Protein AF-0000000086419473 (afdb_homodimer)

Radius of gyration: 31.51 Å; Cα contacts (8 Å, |Δi|>4): 1201; chains: 2; bounding box: 70×72×149 Å

pLDDT: mean 74.63, std 27.05, range [20.38, 98.94]

Foldseek 3Di:
DPPPCPPPCDPVNVVVVVLVVQVVVDPVSNVVVLVVCVVPPVPVCVVVVVPPDPPPPPPPPPPPPPPLLFADFADPVLVVVCCVVCPPQEQDDADLVQAAEEEEEEAEQAADADDGAFQSVLLCVLVCVLVVLLPYDYHYHYQFFLVRVLVVLLVVLPDPSLLRHQAYEYEYYAAEEQFWHGHRHDDLQDHGTHGPVSSQQCNWCVNRVSCPSGAYEYEYHYFHAPCPCDHPPRPDDDPDPPCPPPDPPPPDPPPPPPDDRGANYKYKYFADHRFGFDADNVNGGPLSVLLSSLSSVPLQNDFPVVSSVSSQVVCVPPDPGPGGIDMPDHHYSHTYGSRRPD/DPPPPPPCPDPVVVVVVVLVVQVVVDPVSSVVVLVVCVVPPVPVCVVNCVPDPDPPPPPPPPPPPPPLLFADFADPVLVVVCCVVCPPQEQDDADLVQAAEEEEEEAEQAADADDGAFQSVLLCVLVCVLVVLLPYDYHYHYQFFLVRVLVVLLVVLPDPSLLRHQAYEYEYYAAEEQFWHGHRHDDLVDHGTHGPVSSQQCNWCVNRVSCPSHAYEYEYEYFHAPCPCDHPPRPDDDPDPPCPPPDPPPPDPPPPPPDDRGANYKYKYFADHNFGFDADNPNGGPLSVLLSSLSSVPLQNDFPVVSSVSSQVVCVPPDPGPGGIDMPPHHYSHTYGSRRPD

Structure (mmCIF, N/CA/C/O backbone):
data_AF-0000000086419473-model_v1
#
loop_
_entity.id
_entity.type
_entity.pdbx_description
1 polymer Caspase-1
#
loop_
_atom_site.group_PDB
_atom_site.id
_atom_site.type_symbol
_atom_site.label_atom_id
_atom_site.label_alt_id
_atom_site.label_comp_id
_atom_site.label_asym_id
_atom_site.label_entity_id
_atom_site.label_seq_id
_atom_site.pdbx_PDB_ins_code
_atom_site.Cartn_x
_atom_site.Cartn_y
_atom_site.Cartn_z
_atom_site.occupancy
_atom_site.B_iso_or_equiv
_atom_site.auth_seq_id
_atom_site.auth_comp_id
_atom_site.auth_asym_id
_atom_site.auth_atom_id
_atom_site.pdbx_PDB_model_num
ATOM 1 N N . MET A 1 1 ? 18.891 -33.938 72.5 1 22.64 1 MET A N 1
ATOM 2 C CA . MET A 1 1 ? 20.062 -33.094 72.25 1 22.64 1 MET A CA 1
ATOM 3 C C . MET A 1 1 ? 20.344 -33 70.75 1 22.64 1 MET A C 1
ATOM 5 O O . MET A 1 1 ? 21.016 -33.844 70.188 1 22.64 1 MET A O 1
ATOM 9 N N . GLU A 1 2 ? 19.328 -32.781 69.938 1 25.55 2 GLU A N 1
ATOM 10 C CA . GLU A 1 2 ? 19.172 -32.844 68.5 1 25.55 2 GLU A CA 1
ATOM 11 C C . GLU A 1 2 ? 20.156 -31.922 67.75 1 25.55 2 GLU A C 1
ATOM 13 O O . GLU A 1 2 ? 20.188 -30.719 68.062 1 25.55 2 GLU A O 1
ATOM 18 N N . LYS A 1 3 ? 21.391 -32.375 67.312 1 24.8 3 LYS A N 1
ATOM 19 C CA . LYS A 1 3 ? 22.609 -31.844 66.75 1 24.8 3 LYS A CA 1
ATOM 20 C C . LYS A 1 3 ? 22.297 -31.016 65.5 1 24.8 3 LYS A C 1
ATOM 22 O O . LYS A 1 3 ? 21.719 -31.516 64.5 1 24.8 3 LYS A O 1
ATOM 27 N N . ILE A 1 4 ? 22 -29.672 65.562 1 27.11 4 ILE A N 1
ATOM 28 C CA . ILE A 1 4 ? 21.703 -28.609 64.625 1 27.11 4 ILE A CA 1
ATOM 29 C C . ILE A 1 4 ? 22.828 -28.484 63.594 1 27.11 4 ILE A C 1
ATOM 31 O O . ILE A 1 4 ? 23.953 -28.141 63.938 1 27.11 4 ILE A O 1
ATOM 35 N N . ARG A 1 5 ? 23 -29.5 62.688 1 25.48 5 ARG A N 1
ATOM 36 C CA . ARG A 1 5 ? 24.109 -29.516 61.75 1 25.48 5 ARG A CA 1
ATOM 37 C C . ARG A 1 5 ? 24.219 -28.188 61 1 25.48 5 ARG A C 1
ATOM 39 O O . ARG A 1 5 ? 23.266 -27.734 60.375 1 25.48 5 ARG A O 1
ATOM 46 N N . ASP A 1 6 ? 24.953 -27.141 61.469 1 27.66 6 ASP A N 1
ATOM 47 C CA . ASP A 1 6 ? 25.453 -25.828 61.062 1 27.66 6 ASP A CA 1
ATOM 48 C C . ASP A 1 6 ? 26.031 -25.875 59.656 1 27.66 6 ASP A C 1
ATOM 50 O O . ASP A 1 6 ? 27.234 -26.141 59.469 1 27.66 6 ASP A O 1
ATOM 54 N N . GLU A 1 7 ? 25.422 -26.703 58.75 1 29.5 7 GLU A N 1
ATOM 55 C CA . GLU A 1 7 ? 26.141 -26.875 57.5 1 29.5 7 GLU A CA 1
ATOM 56 C C . GLU A 1 7 ? 26.578 -25.531 56.938 1 29.5 7 GLU A C 1
ATOM 58 O O . GLU A 1 7 ? 25.859 -24.531 57.031 1 29.5 7 GLU A O 1
ATOM 63 N N . ASN A 1 8 ? 27.891 -25.234 56.969 1 30.34 8 ASN A N 1
ATOM 64 C CA . ASN A 1 8 ? 28.781 -24.172 56.5 1 30.34 8 ASN A CA 1
ATOM 65 C C . ASN A 1 8 ? 28.375 -23.641 55.156 1 30.34 8 ASN A C 1
ATOM 67 O O . ASN A 1 8 ? 28.625 -24.281 54.125 1 30.34 8 ASN A O 1
ATOM 71 N N . ALA A 1 9 ? 27.203 -23.047 55.062 1 36.97 9 ALA A N 1
ATOM 72 C CA . ALA A 1 9 ? 26.75 -22.438 53.812 1 36.97 9 ALA A CA 1
ATOM 73 C C . ALA A 1 9 ? 27.859 -21.609 53.156 1 36.97 9 ALA A C 1
ATOM 75 O O . ALA A 1 9 ? 28.344 -20.641 53.75 1 36.97 9 ALA A O 1
ATOM 76 N N . THR A 1 10 ? 28.781 -22.328 52.375 1 39.28 10 THR A N 1
ATOM 77 C CA . THR A 1 10 ? 29.984 -21.719 51.812 1 39.28 10 THR A CA 1
ATOM 78 C C . THR A 1 10 ? 29.672 -20.344 51.25 1 39.28 10 THR A C 1
ATOM 80 O O . THR A 1 10 ? 28.516 -20.031 50.938 1 39.28 10 THR A O 1
ATOM 83 N N . ALA A 1 11 ? 30.656 -19.469 51.281 1 42.19 11 ALA A N 1
ATOM 84 C CA . ALA A 1 11 ? 30.656 -18.109 50.781 1 42.19 11 ALA A CA 1
ATOM 85 C C . ALA A 1 11 ? 29.969 -18.016 49.438 1 42.19 11 ALA A C 1
ATOM 87 O O . ALA A 1 11 ? 29.359 -16.984 49.125 1 42.19 11 ALA A O 1
ATOM 88 N N . MET A 1 12 ? 30.094 -19.031 48.75 1 43.12 12 MET A N 1
ATOM 89 C CA . MET A 1 12 ? 29.562 -19.078 47.375 1 43.12 12 MET A CA 1
ATOM 90 C C . MET A 1 12 ? 28.031 -19.047 47.406 1 43.12 12 MET A C 1
ATOM 92 O O . MET A 1 12 ? 27.406 -18.406 46.562 1 43.12 12 MET A O 1
ATOM 96 N N . ASP A 1 13 ? 27.516 -19.797 48.312 1 47.38 13 ASP A N 1
ATOM 97 C CA . ASP A 1 13 ? 26.062 -19.875 48.406 1 47.38 13 ASP A CA 1
ATOM 98 C C . ASP A 1 13 ? 25.453 -18.531 48.781 1 47.38 13 ASP A C 1
ATOM 100 O O . ASP A 1 13 ? 24.375 -18.156 48.312 1 47.38 13 ASP A O 1
ATOM 104 N N . LYS A 1 14 ? 26.156 -17.859 49.656 1 46.25 14 LYS A N 1
ATOM 105 C CA . LYS A 1 14 ? 25.656 -16.547 50.062 1 46.25 14 LYS A CA 1
ATOM 106 C C . LYS A 1 14 ? 25.688 -15.57 48.875 1 46.25 14 LYS A C 1
ATOM 108 O O . LYS A 1 14 ? 24.797 -14.727 48.75 1 46.25 14 LYS A O 1
ATOM 113 N N . ALA A 1 15 ? 26.766 -15.664 48.094 1 46.19 15 ALA A N 1
ATOM 114 C CA . ALA A 1 15 ? 26.875 -14.773 46.938 1 46.19 15 ALA A CA 1
ATOM 115 C C . ALA A 1 15 ? 25.781 -15.055 45.906 1 46.19 15 ALA A C 1
ATOM 117 O O . ALA A 1 15 ? 25.203 -14.125 45.344 1 46.19 15 ALA A O 1
ATOM 118 N N . ARG A 1 16 ? 25.484 -16.281 45.656 1 47.66 16 ARG A N 1
ATOM 119 C CA . ARG A 1 16 ? 24.391 -16.656 44.75 1 47.66 16 ARG A CA 1
ATOM 120 C C . ARG A 1 16 ? 23.047 -16.188 45.312 1 47.66 16 ARG A C 1
ATOM 122 O O . ARG A 1 16 ? 22.188 -15.742 44.531 1 47.66 16 ARG A O 1
ATOM 129 N N . ALA A 1 17 ? 22.781 -16.328 46.594 1 51 17 ALA A N 1
ATOM 130 C CA . ALA A 1 17 ? 21.531 -15.867 47.188 1 51 17 ALA A CA 1
ATOM 131 C C . ALA A 1 17 ? 21.359 -14.359 47.031 1 51 17 ALA A C 1
ATOM 133 O O . ALA A 1 17 ? 20.25 -13.867 46.812 1 51 17 ALA A O 1
ATOM 134 N N . LEU A 1 18 ? 22.562 -13.648 47.25 1 45.88 18 LEU A N 1
ATOM 135 C CA . LEU A 1 18 ? 22.5 -12.203 47.062 1 45.88 18 LEU A CA 1
ATOM 136 C C . LEU A 1 18 ? 22.219 -11.875 45.594 1 45.88 18 LEU A C 1
ATOM 138 O O . LEU A 1 18 ? 21.422 -10.984 45.281 1 45.88 18 LEU A O 1
ATOM 142 N N . ILE A 1 19 ? 22.875 -12.594 44.625 1 46.06 19 ILE A N 1
ATOM 143 C CA . ILE A 1 19 ? 22.625 -12.391 43.188 1 46.06 19 ILE A CA 1
ATOM 144 C C . ILE A 1 19 ? 21.172 -12.742 42.875 1 46.06 19 ILE A C 1
ATOM 146 O O . ILE A 1 19 ? 20.5 -12.023 42.125 1 46.06 19 ILE A O 1
ATOM 150 N N . ASP A 1 20 ? 20.641 -13.812 43.375 1 49.44 20 ASP A N 1
ATOM 151 C CA . ASP A 1 20 ? 19.25 -14.203 43.219 1 49.44 20 ASP A CA 1
ATOM 152 C C . ASP A 1 20 ? 18.312 -13.156 43.781 1 49.44 20 ASP A C 1
ATOM 154 O O . ASP A 1 20 ? 17.234 -12.898 43.25 1 49.44 20 ASP A O 1
ATOM 158 N N . ALA A 1 21 ? 18.578 -12.633 44.906 1 46.94 21 ALA A N 1
ATOM 159 C CA . ALA A 1 21 ? 17.734 -11.602 45.531 1 46.94 21 ALA A CA 1
ATOM 160 C C . ALA A 1 21 ? 17.766 -10.312 44.719 1 46.94 21 ALA A C 1
ATOM 162 O O . ALA A 1 21 ? 16.781 -9.586 44.656 1 46.94 21 ALA A O 1
ATOM 163 N N . VAL A 1 22 ? 18.984 -9.961 44.156 1 44.69 22 VAL A N 1
ATOM 164 C CA . VAL A 1 22 ? 19.109 -8.758 43.344 1 44.69 22 VAL A CA 1
ATOM 165 C C . VAL A 1 22 ? 18.469 -9 41.969 1 44.69 22 VAL A C 1
ATOM 167 O O . VAL A 1 22 ? 17.891 -8.086 41.375 1 44.69 22 VAL A O 1
ATOM 170 N N . ILE A 1 23 ? 18.531 -10.188 41.344 1 45.59 23 ILE A N 1
ATOM 171 C CA . ILE A 1 23 ? 17.844 -10.555 40.094 1 45.59 23 ILE A CA 1
ATOM 172 C C . ILE A 1 23 ? 16.344 -10.391 40.281 1 45.59 23 ILE A C 1
ATOM 174 O O . ILE A 1 23 ? 15.641 -9.953 39.375 1 45.59 23 ILE A O 1
ATOM 178 N N . ARG A 1 24 ? 15.734 -10.688 41.375 1 42.81 24 ARG A N 1
ATOM 179 C CA . ARG A 1 24 ? 14.312 -10.445 41.594 1 42.81 24 ARG A CA 1
ATOM 180 C C . ARG A 1 24 ? 14 -8.953 41.562 1 42.81 24 ARG A C 1
ATOM 182 O O . ARG A 1 24 ? 12.844 -8.562 41.406 1 42.81 24 ARG A O 1
ATOM 189 N N . LYS A 1 25 ? 14.898 -8.109 42.094 1 43.62 25 LYS A N 1
ATOM 190 C CA . LYS A 1 25 ? 14.578 -6.688 42.188 1 43.62 25 LYS A CA 1
ATOM 191 C C . LYS A 1 25 ? 14.938 -5.973 40.875 1 43.62 25 LYS A C 1
ATOM 193 O O . LYS A 1 25 ? 15.031 -4.746 40.844 1 43.62 25 LYS A O 1
ATOM 198 N N . GLY A 1 26 ? 14.727 -6.48 39.562 1 41.84 26 GLY A N 1
ATOM 199 C CA . GLY A 1 26 ? 14.664 -6.035 38.188 1 41.84 26 GLY A CA 1
ATOM 200 C C . GLY A 1 26 ? 16.031 -5.906 37.531 1 41.84 26 GLY A C 1
ATOM 201 O O . GLY A 1 26 ? 17.047 -5.895 38.219 1 41.84 26 GLY A O 1
ATOM 202 N N . GLN A 1 27 ? 16.062 -6.152 36.281 1 47.03 27 GLN A N 1
ATOM 203 C CA . GLN A 1 27 ? 17.25 -6.23 35.406 1 47.03 27 GLN A CA 1
ATOM 204 C C . GLN A 1 27 ? 18.141 -5.016 35.594 1 47.03 27 GLN A C 1
ATOM 206 O O . GLN A 1 27 ? 19.375 -5.145 35.625 1 47.03 27 GLN A O 1
ATOM 211 N N . GLN A 1 28 ? 17.594 -3.924 35.844 1 49 28 GLN A N 1
ATOM 212 C CA . GLN A 1 28 ? 18.391 -2.707 35.938 1 49 28 GLN A CA 1
ATOM 213 C C . GLN A 1 28 ? 19.266 -2.725 37.188 1 49 28 GLN A C 1
ATOM 215 O O . GLN A 1 28 ? 20.438 -2.336 37.156 1 49 28 GLN A O 1
ATOM 220 N N . ALA A 1 29 ? 18.672 -3.168 38.25 1 50.34 29 ALA A N 1
ATOM 221 C CA . ALA A 1 29 ? 19.375 -3.166 39.5 1 50.34 29 ALA A CA 1
ATOM 222 C C . ALA A 1 29 ? 20.547 -4.152 39.5 1 50.34 29 ALA A C 1
ATOM 224 O O . ALA A 1 29 ? 21.609 -3.867 40.031 1 50.34 29 ALA A O 1
ATOM 225 N N . SER A 1 30 ? 20.312 -5.188 38.719 1 50.31 30 SER A N 1
ATOM 226 C CA . SER A 1 30 ? 21.359 -6.195 38.594 1 50.31 30 SER A CA 1
ATOM 227 C C . SER A 1 30 ? 22.547 -5.676 37.812 1 50.31 30 SER A C 1
ATOM 229 O O . SER A 1 30 ? 23.703 -5.953 38.156 1 50.31 30 SER A O 1
ATOM 231 N N . ASN A 1 31 ? 22.25 -4.953 36.781 1 52.12 31 ASN A N 1
ATOM 232 C CA . ASN A 1 31 ? 23.312 -4.406 35.938 1 52.12 31 ASN A CA 1
ATOM 233 C C . ASN A 1 31 ? 24.141 -3.367 36.688 1 52.12 31 ASN A C 1
ATOM 235 O O . ASN A 1 31 ? 25.359 -3.322 36.562 1 52.12 31 ASN A O 1
ATOM 239 N N . ILE A 1 32 ? 23.484 -2.572 37.5 1 54.62 32 ILE A N 1
ATOM 240 C CA . ILE A 1 32 ? 24.172 -1.571 38.312 1 54.62 32 ILE A CA 1
ATOM 241 C C . ILE A 1 32 ? 25.109 -2.26 39.312 1 54.62 32 ILE A C 1
ATOM 243 O O . ILE A 1 32 ? 26.25 -1.823 39.5 1 54.62 32 ILE A O 1
ATOM 247 N N . PHE A 1 33 ? 24.641 -3.371 39.781 1 57.03 33 PHE A N 1
ATOM 248 C CA . PHE A 1 33 ? 25.391 -4.105 40.781 1 57.03 33 PHE A CA 1
ATOM 249 C C . PHE A 1 33 ? 26.609 -4.77 40.188 1 57.03 33 PHE A C 1
ATOM 251 O O . PHE A 1 33 ? 27.703 -4.715 40.75 1 57.03 33 PHE A O 1
ATOM 258 N N . ILE A 1 34 ? 26.344 -5.25 38.969 1 58.69 34 ILE A N 1
ATOM 259 C CA . ILE A 1 34 ? 27.453 -5.902 38.281 1 58.69 34 ILE A CA 1
ATOM 260 C C . ILE A 1 34 ? 28.516 -4.863 37.906 1 58.69 34 ILE A C 1
ATOM 262 O O . ILE A 1 34 ? 29.719 -5.094 38.125 1 58.69 34 ILE A O 1
ATOM 266 N N . MET A 1 35 ? 27.969 -3.709 37.5 1 58.31 35 MET A N 1
ATOM 267 C CA . MET A 1 35 ? 28.891 -2.627 37.156 1 58.31 35 MET A CA 1
ATOM 268 C C . MET A 1 35 ? 29.656 -2.146 38.375 1 58.31 35 MET A C 1
ATOM 270 O O . MET A 1 35 ? 30.844 -1.849 38.281 1 58.31 35 MET A O 1
ATOM 274 N N . TYR A 1 36 ? 28.969 -2.123 39.469 1 58.28 36 TYR A N 1
ATOM 275 C CA . TYR A 1 36 ? 29.578 -1.683 40.719 1 58.28 36 TYR A CA 1
ATOM 276 C C . TYR A 1 36 ? 30.672 -2.65 41.156 1 58.28 36 TYR A C 1
ATOM 278 O O . TYR A 1 36 ? 31.75 -2.229 41.594 1 58.28 36 TYR A O 1
ATOM 286 N N . ILE A 1 37 ? 30.391 -3.898 40.969 1 59.34 37 ILE A N 1
ATOM 287 C CA . ILE A 1 37 ? 31.375 -4.898 41.375 1 59.34 37 ILE A CA 1
ATOM 288 C C . ILE A 1 37 ? 32.594 -4.848 40.469 1 59.34 37 ILE A C 1
ATOM 290 O O . ILE A 1 37 ? 33.719 -4.871 40.906 1 59.34 37 ILE A O 1
ATOM 294 N N . CYS A 1 38 ? 32.188 -4.742 39.156 1 58.19 38 CYS A N 1
ATOM 295 C CA . CYS A 1 38 ? 33.281 -4.723 38.188 1 58.19 38 CYS A CA 1
ATOM 296 C C . CYS A 1 38 ? 34.156 -3.5 38.375 1 58.19 38 CYS A C 1
ATOM 298 O O . CYS A 1 38 ? 35.375 -3.576 38.188 1 58.19 38 CYS A O 1
ATOM 300 N N . ASN A 1 39 ? 33.562 -2.4 38.75 1 58.12 39 ASN A N 1
ATOM 301 C CA . ASN A 1 39 ? 34.281 -1.151 38.906 1 58.12 39 ASN A CA 1
ATOM 302 C C . ASN A 1 39 ? 35.062 -1.104 40.219 1 58.12 39 ASN A C 1
ATOM 304 O O . ASN A 1 39 ? 36.062 -0.422 40.344 1 58.12 39 ASN A O 1
ATOM 308 N N . ASN A 1 40 ? 34.531 -1.82 41.375 1 59.47 40 ASN A N 1
ATOM 309 C CA . ASN A 1 40 ? 35.125 -1.631 42.688 1 59.47 40 ASN A CA 1
ATOM 310 C C . ASN A 1 40 ? 35.938 -2.852 43.125 1 59.47 40 ASN A C 1
ATOM 312 O O . ASN A 1 40 ? 36.75 -2.771 44.031 1 59.47 40 ASN A O 1
ATOM 316 N N . ASP A 1 41 ? 35.594 -4.141 42.75 1 49.41 41 ASP A N 1
ATOM 317 C CA . ASP A 1 41 ? 36.375 -5.301 43.125 1 49.41 41 ASP A CA 1
ATOM 318 C C . ASP A 1 41 ? 36.688 -6.172 41.906 1 49.41 41 ASP A C 1
ATOM 320 O O . ASP A 1 41 ? 35.938 -7.094 41.594 1 49.41 41 ASP A O 1
ATOM 324 N N . SER A 1 42 ? 37.719 -5.777 41.156 1 56.31 42 SER A N 1
ATOM 325 C CA . SER A 1 42 ? 38.188 -6.402 39.938 1 56.31 42 SER A CA 1
ATOM 326 C C . SER A 1 42 ? 38.5 -7.875 40.156 1 56.31 42 SER A C 1
ATOM 328 O O . SER A 1 42 ? 38.344 -8.695 39.25 1 56.31 42 SER A O 1
ATOM 330 N N . TYR A 1 43 ? 39.094 -8.141 41.312 1 57.53 43 TYR A N 1
ATOM 331 C CA . TYR A 1 43 ? 39.531 -9.5 41.625 1 57.53 43 TYR A CA 1
ATOM 332 C C . TYR A 1 43 ? 38.344 -10.453 41.688 1 57.53 43 TYR A C 1
ATOM 334 O O . TYR A 1 43 ? 38.375 -11.555 41.125 1 57.53 43 TYR A O 1
ATOM 342 N N . LEU A 1 44 ? 37.312 -10.086 42.469 1 54.19 44 LEU A N 1
ATOM 343 C CA . LEU A 1 44 ? 36.094 -10.898 42.531 1 54.19 44 LEU A CA 1
ATOM 344 C C . LEU A 1 44 ? 35.406 -11.016 41.188 1 54.19 44 LEU A C 1
ATOM 346 O O . LEU A 1 44 ? 34.906 -12.078 40.812 1 54.19 44 LEU A O 1
ATOM 350 N N . ALA A 1 45 ? 35.469 -10 40.25 1 51.97 45 ALA A N 1
ATOM 351 C CA . ALA A 1 45 ? 34.938 -9.984 38.875 1 51.97 45 ALA A CA 1
ATOM 352 C C . ALA A 1 45 ? 35.625 -11.031 38 1 51.97 45 ALA A C 1
ATOM 354 O O . ALA A 1 45 ? 34.938 -11.727 37.219 1 51.97 45 ALA A O 1
ATOM 355 N N . GLU A 1 46 ? 36.844 -11.141 37.969 1 58.5 46 GLU A N 1
ATOM 356 C CA . GLU A 1 46 ? 37.625 -12.141 37.25 1 58.5 46 GLU A CA 1
ATOM 357 C C . GLU A 1 46 ? 37.281 -13.547 37.719 1 58.5 46 GLU A C 1
ATOM 359 O O . GLU A 1 46 ? 37.125 -14.461 36.906 1 58.5 46 GLU A O 1
ATOM 364 N N . LYS A 1 47 ? 37.375 -13.805 39 1 56.06 47 LYS A N 1
ATOM 365 C CA . LYS A 1 47 ? 37.094 -15.117 39.562 1 56.06 47 LYS A CA 1
ATOM 366 C C . LYS A 1 47 ? 35.656 -15.57 39.219 1 56.06 47 LYS A C 1
ATOM 368 O O . LYS A 1 47 ? 35.438 -16.766 39.031 1 56.06 47 LYS A O 1
ATOM 373 N N . LEU A 1 48 ? 34.75 -14.609 39.281 1 50.28 48 LEU A N 1
ATOM 374 C CA . LEU A 1 48 ? 33.375 -14.914 38.969 1 50.28 48 LEU A CA 1
ATOM 375 C C . LEU A 1 48 ? 33.094 -14.828 37.469 1 50.28 48 LEU A C 1
ATOM 377 O O . LEU A 1 48 ? 31.969 -15.008 37.031 1 50.28 48 LEU A O 1
ATOM 381 N N . GLU A 1 49 ? 34.25 -14.938 36.406 1 48.75 49 GLU A N 1
ATOM 382 C CA . GLU A 1 49 ? 34.344 -14.875 34.969 1 48.75 49 GLU A CA 1
ATOM 383 C C . GLU A 1 49 ? 33.406 -13.797 34.406 1 48.75 49 GLU A C 1
ATOM 385 O O . GLU A 1 49 ? 32.688 -14.031 33.438 1 48.75 49 GLU A O 1
ATOM 390 N N . LEU A 1 50 ? 33.125 -12.781 35.188 1 43.44 50 LEU A N 1
ATOM 391 C CA . LEU A 1 50 ? 32.406 -11.602 34.719 1 43.44 50 LEU A CA 1
ATOM 392 C C . LEU A 1 50 ? 33.25 -10.789 33.75 1 43.44 50 LEU A C 1
ATOM 394 O O . LEU A 1 50 ? 34.375 -10.391 34.094 1 43.44 50 LEU A O 1
ATOM 398 N N . SER A 1 51 ? 33.5 -11.227 32.469 1 38.16 51 SER A N 1
ATOM 399 C CA . SER A 1 51 ? 34.312 -10.484 31.5 1 38.16 51 SER A CA 1
ATOM 400 C C . SER A 1 51 ? 33.906 -9.016 31.438 1 38.16 51 SER A C 1
ATOM 402 O O . SER A 1 51 ? 32.719 -8.695 31.406 1 38.16 51 SER A O 1
ATOM 404 N N . PRO A 1 52 ? 34.781 -8.109 31.828 1 34.84 52 PRO A N 1
ATOM 405 C CA . PRO A 1 52 ? 34.469 -6.691 31.625 1 34.84 52 PRO A CA 1
ATOM 406 C C . PRO A 1 52 ? 33.969 -6.391 30.234 1 34.84 52 PRO A C 1
ATOM 408 O O . PRO A 1 52 ? 34.281 -7.098 29.281 1 34.84 52 PRO A O 1
ATOM 411 N N . ALA A 1 53 ? 32.938 -5.848 30.031 1 32.28 53 ALA A N 1
ATOM 412 C CA . ALA A 1 53 ? 32.5 -5.391 28.719 1 32.28 53 ALA A CA 1
ATOM 413 C C . ALA A 1 53 ? 33.625 -4.656 27.984 1 32.28 53 ALA A C 1
ATOM 415 O O . ALA A 1 53 ? 34.5 -4.059 28.625 1 32.28 53 ALA A O 1
ATOM 416 N N . PRO A 1 54 ? 34.031 -5.059 26.766 1 31.14 54 PRO A N 1
ATOM 417 C CA . PRO A 1 54 ? 35.156 -4.461 26.016 1 31.14 54 PRO A CA 1
ATOM 418 C C . PRO A 1 54 ? 35.312 -2.969 26.297 1 31.14 54 PRO A C 1
ATOM 420 O O . PRO A 1 54 ? 34.344 -2.301 26.688 1 31.14 54 PRO A O 1
ATOM 423 N N . PRO A 1 55 ? 36.562 -2.5 26.438 1 28.52 55 PRO A N 1
ATOM 424 C CA . PRO A 1 55 ? 36.812 -1.075 26.656 1 28.52 55 PRO A CA 1
ATOM 425 C C . PRO A 1 55 ? 35.875 -0.177 25.875 1 28.52 55 PRO A C 1
ATOM 427 O O . PRO A 1 55 ? 35.344 -0.591 24.844 1 28.52 55 PRO A O 1
ATOM 430 N N . GLU A 1 56 ? 35.406 0.786 26.453 1 26.59 56 GLU A N 1
ATOM 431 C CA . GLU A 1 56 ? 34.688 1.914 25.906 1 26.59 56 GLU A CA 1
ATOM 432 C C . GLU A 1 56 ? 35.406 2.531 24.719 1 26.59 56 GLU A C 1
ATOM 434 O O . GLU A 1 56 ? 36.531 3.025 24.859 1 26.59 56 GLU A O 1
ATOM 439 N N . ILE A 1 57 ? 35.594 1.916 23.562 1 27.12 57 ILE A N 1
ATOM 440 C CA . ILE A 1 57 ? 36.125 2.693 22.453 1 27.12 57 ILE A CA 1
ATOM 441 C C . ILE A 1 57 ? 35.812 4.172 22.641 1 27.12 57 ILE A C 1
ATOM 443 O O . ILE A 1 57 ? 34.656 4.539 22.812 1 27.12 57 ILE A O 1
ATOM 447 N N . LYS A 1 58 ? 36.719 4.922 23.141 1 27.62 58 LYS A N 1
ATOM 448 C CA . LYS A 1 58 ? 36.688 6.379 23.203 1 27.62 58 LYS A CA 1
ATOM 449 C C . LYS A 1 58 ? 35.969 6.957 21.984 1 27.62 58 LYS A C 1
ATOM 451 O O . LYS A 1 58 ? 36.281 6.598 20.844 1 27.62 58 LYS A O 1
ATOM 456 N N . ALA A 1 59 ? 34.844 7.457 22.141 1 26.42 59 ALA A N 1
ATOM 457 C CA . ALA A 1 59 ? 34.094 8.258 21.172 1 26.42 59 ALA A CA 1
ATOM 458 C C . ALA A 1 59 ? 35.031 9.234 20.438 1 26.42 59 ALA A C 1
ATOM 460 O O . ALA A 1 59 ? 35.75 10.016 21.078 1 26.42 59 ALA A O 1
ATOM 461 N N . GLY A 1 60 ? 35.875 8.836 19.562 1 29.03 60 GLY A N 1
ATOM 462 C CA . GLY A 1 60 ? 36.656 9.891 18.922 1 29.03 60 GLY A CA 1
ATOM 463 C C . GLY A 1 60 ? 35.969 11.258 19 1 29.03 60 GLY A C 1
ATOM 464 O O . GLY A 1 60 ? 34.812 11.367 19.406 1 29.03 60 GLY A O 1
ATOM 465 N N . PRO A 1 61 ? 36.812 12.461 18.859 1 27.53 61 PRO A N 1
ATOM 466 C CA . PRO A 1 61 ? 36.031 13.711 19 1 27.53 61 PRO A CA 1
ATOM 467 C C . PRO A 1 61 ? 34.625 13.594 18.484 1 27.53 61 PRO A C 1
ATOM 469 O O . PRO A 1 61 ? 34.344 12.766 17.609 1 27.53 61 PRO A O 1
ATOM 472 N N . ALA A 1 62 ? 33.625 13.977 19.281 1 27.19 62 ALA A N 1
ATOM 473 C CA . ALA A 1 62 ? 32.25 14.18 18.922 1 27.19 62 ALA A CA 1
ATOM 474 C C . ALA A 1 62 ? 32.094 14.625 17.469 1 27.19 62 ALA A C 1
ATOM 476 O O . ALA A 1 62 ? 32.562 15.711 17.109 1 27.19 62 ALA A O 1
ATOM 477 N N . GLU A 1 63 ? 32.5 14 16.516 1 31.55 63 GLU A N 1
ATOM 478 C CA . GLU A 1 63 ? 32.25 14.68 15.242 1 31.55 63 GLU A CA 1
ATOM 479 C C . GLU A 1 63 ? 31.062 15.633 15.359 1 31.55 63 GLU A C 1
ATOM 481 O O . GLU A 1 63 ? 30.109 15.352 16.078 1 31.55 63 GLU A O 1
ATOM 486 N N . SER A 1 64 ? 31.141 16.969 15.133 1 28.69 64 SER A N 1
ATOM 487 C CA . SER A 1 64 ? 30.109 17.969 15.352 1 28.69 64 SER A CA 1
ATOM 488 C C . SER A 1 64 ? 28.719 17.391 15.148 1 28.69 64 SER A C 1
ATOM 490 O O . SER A 1 64 ? 28.469 16.703 14.156 1 28.69 64 SER A O 1
ATOM 492 N N . ALA A 1 65 ? 28.078 16.969 16.125 1 32.31 65 ALA A N 1
ATOM 493 C CA . ALA A 1 65 ? 26.625 16.75 16.094 1 32.31 65 ALA A CA 1
ATOM 494 C C . ALA A 1 65 ? 25.969 17.562 15 1 32.31 65 ALA A C 1
ATOM 496 O O . ALA A 1 65 ? 25.672 18.75 15.188 1 32.31 65 ALA A O 1
ATOM 497 N N . GLU A 1 66 ? 26.469 17.719 13.844 1 36.84 66 GLU A N 1
ATOM 498 C CA . GLU A 1 66 ? 25.672 18.422 12.844 1 36.84 66 GLU A CA 1
ATOM 499 C C . GLU A 1 66 ? 24.172 18.297 13.156 1 36.84 66 GLU A C 1
ATOM 501 O O . GLU A 1 66 ? 23.688 17.219 13.508 1 36.84 66 GLU A O 1
ATOM 506 N N . SER A 1 67 ? 23.406 19.141 13.789 1 40.22 67 SER A N 1
ATOM 507 C CA . SER A 1 67 ? 22.016 19.312 14.195 1 40.22 67 SER A CA 1
ATOM 508 C C . SER A 1 67 ? 21.094 18.406 13.383 1 40.22 67 SER A C 1
ATOM 510 O O . SER A 1 67 ? 20.891 18.625 12.188 1 40.22 67 SER A O 1
ATOM 512 N N . THR A 1 68 ? 21.062 17.141 13.461 1 49.91 68 THR A N 1
ATOM 513 C CA . THR A 1 68 ? 20.234 16.047 12.961 1 49.91 68 THR A CA 1
ATOM 514 C C . THR A 1 68 ? 18.781 16.5 12.828 1 49.91 68 THR A C 1
ATOM 516 O O . THR A 1 68 ? 17.969 15.789 12.227 1 49.91 68 THR A O 1
ATOM 519 N N . ASP A 1 69 ? 18.344 17.594 13.531 1 64.5 69 ASP A N 1
ATOM 520 C CA . ASP A 1 69 ? 16.953 18.031 13.625 1 64.5 69 ASP A CA 1
ATOM 521 C C . ASP A 1 69 ? 16.594 18.969 12.477 1 64.5 69 ASP A C 1
ATOM 523 O O . ASP A 1 69 ? 15.594 19.688 12.547 1 64.5 69 ASP A O 1
ATOM 527 N N . THR A 1 70 ? 17.578 18.938 11.516 1 85 70 THR A N 1
ATOM 528 C CA . THR A 1 70 ? 17.25 19.891 10.461 1 85 70 THR A CA 1
ATOM 529 C C . THR A 1 70 ? 17.047 19.172 9.125 1 85 70 THR A C 1
ATOM 531 O O . THR A 1 70 ? 17.719 18.172 8.852 1 85 70 THR A O 1
ATOM 534 N N . LEU A 1 71 ? 16.125 19.594 8.414 1 94.62 71 LEU A N 1
ATOM 535 C CA . LEU A 1 71 ? 15.844 19.062 7.082 1 94.62 71 LEU A CA 1
ATOM 536 C C . LEU A 1 71 ? 17.031 19.25 6.156 1 94.62 71 LEU A C 1
ATOM 538 O O . LEU A 1 71 ? 17.469 20.375 5.902 1 94.62 71 LEU A O 1
ATOM 542 N N . LYS A 1 72 ? 17.625 18.141 5.762 1 94.5 72 LYS A N 1
ATOM 543 C CA . LYS A 1 72 ? 18.719 18.203 4.797 1 94.5 72 LYS A CA 1
ATOM 544 C C . LYS A 1 72 ? 18.219 18.641 3.422 1 94.5 72 LYS A C 1
ATOM 546 O O . LYS A 1 72 ? 17.234 18.094 2.912 1 94.5 72 LYS A O 1
ATOM 551 N N . LEU A 1 73 ? 18.875 19.625 2.867 1 94.38 73 LEU A N 1
ATOM 552 C CA . LEU A 1 73 ? 18.453 20.172 1.579 1 94.38 73 LEU A CA 1
ATOM 553 C C . LEU A 1 73 ? 19.156 19.453 0.432 1 94.38 73 LEU A C 1
ATOM 555 O O . LEU A 1 73 ? 20.281 18.984 0.584 1 94.38 73 LEU A O 1
ATOM 559 N N . CYS A 1 74 ? 18.469 19.344 -0.677 1 94.25 74 CYS A N 1
ATOM 560 C CA . CYS A 1 74 ? 19.031 18.734 -1.88 1 94.25 74 CYS A CA 1
ATOM 561 C C . CYS A 1 74 ? 19.875 19.734 -2.646 1 94.25 74 CYS A C 1
ATOM 563 O O . CYS A 1 74 ? 19.375 20.781 -3.084 1 94.25 74 CYS A O 1
ATOM 565 N N . PRO A 1 75 ? 21.156 19.438 -2.822 1 94 75 PRO A N 1
ATOM 566 C CA . PRO A 1 75 ? 21.969 20.328 -3.643 1 94 75 PRO A CA 1
ATOM 567 C C . PRO A 1 75 ? 21.438 20.484 -5.062 1 94 75 PRO A C 1
ATOM 569 O O . PRO A 1 75 ? 20.953 19.516 -5.652 1 94 75 PRO A O 1
ATOM 572 N N . ARG A 1 76 ? 21.562 21.672 -5.582 1 93.44 76 ARG A N 1
ATOM 573 C CA . ARG A 1 76 ? 21.016 21.984 -6.895 1 93.44 76 ARG A CA 1
ATOM 574 C C . ARG A 1 76 ? 21.578 21.078 -7.969 1 93.44 76 ARG A C 1
ATOM 576 O O . ARG A 1 76 ? 20.859 20.609 -8.852 1 93.44 76 ARG A O 1
ATOM 583 N N . GLU A 1 77 ? 22.797 20.75 -7.852 1 93.81 77 GLU A N 1
ATOM 584 C CA . GLU A 1 77 ? 23.453 19.891 -8.828 1 93.81 77 GLU A CA 1
ATOM 585 C C . GLU A 1 77 ? 22.859 18.484 -8.828 1 93.81 77 GLU A C 1
ATOM 587 O O . GLU A 1 77 ? 22.641 17.891 -9.883 1 93.81 77 GLU A O 1
ATOM 592 N N . ASP A 1 78 ? 22.625 18 -7.676 1 92.94 78 ASP A N 1
ATOM 593 C CA . ASP A 1 78 ? 22.016 16.688 -7.543 1 92.94 78 ASP A CA 1
ATOM 594 C C . ASP A 1 78 ? 20.578 16.688 -8.062 1 92.94 78 ASP A C 1
ATOM 596 O O . ASP A 1 78 ? 20.156 15.734 -8.727 1 92.94 78 ASP A O 1
ATOM 600 N N . PHE A 1 79 ? 19.922 17.719 -7.754 1 93.69 79 PHE A N 1
ATOM 601 C CA . PHE A 1 79 ? 18.562 17.891 -8.242 1 93.69 79 PHE A CA 1
ATOM 602 C C . PHE A 1 79 ? 18.516 17.844 -9.758 1 93.69 79 PHE A C 1
ATOM 604 O O . PHE A 1 79 ? 17.719 17.094 -10.344 1 93.69 79 PHE A O 1
ATOM 611 N N . LEU A 1 80 ? 19.375 18.594 -10.438 1 92 80 LEU A N 1
ATOM 612 C CA . LEU A 1 80 ? 19.406 18.656 -11.898 1 92 80 LEU A CA 1
ATOM 613 C C . LEU A 1 80 ? 19.828 17.297 -12.484 1 92 80 LEU A C 1
ATOM 615 O O . LEU A 1 80 ? 19.25 16.844 -13.469 1 92 80 LEU A O 1
ATOM 619 N N . ARG A 1 81 ? 20.719 16.703 -11.883 1 92.75 81 ARG A N 1
ATOM 620 C CA . ARG A 1 81 ? 21.203 15.406 -12.344 1 92.75 81 ARG A CA 1
ATOM 621 C C . ARG A 1 81 ? 20.094 14.352 -12.266 1 92.75 81 ARG A C 1
ATOM 623 O O . ARG A 1 81 ? 19.812 13.672 -13.25 1 92.75 81 ARG A O 1
ATOM 630 N N . LEU A 1 82 ? 19.516 14.242 -11.109 1 90.75 82 LEU A N 1
ATOM 631 C CA . LEU A 1 82 ? 18.484 13.234 -10.891 1 90.75 82 LEU A CA 1
ATOM 632 C C . LEU A 1 82 ? 17.281 13.5 -11.789 1 90.75 82 LEU A C 1
ATOM 634 O O . LEU A 1 82 ? 16.688 12.555 -12.328 1 90.75 82 LEU A O 1
ATOM 638 N N . SER A 1 83 ? 16.953 14.758 -11.922 1 90.44 83 SER A N 1
ATOM 639 C CA . SER A 1 83 ? 15.828 15.125 -12.773 1 90.44 83 SER A CA 1
ATOM 640 C C . SER A 1 83 ? 16.078 14.734 -14.227 1 90.44 83 SER A C 1
ATOM 642 O O . SER A 1 83 ? 15.156 14.297 -14.922 1 90.44 83 SER A O 1
ATOM 644 N N . LYS A 1 84 ? 17.281 14.867 -14.617 1 90.5 84 LYS A N 1
ATOM 645 C CA . LYS A 1 84 ? 17.641 14.516 -15.984 1 90.5 84 LYS A CA 1
ATOM 646 C C . LYS A 1 84 ? 17.734 13 -16.156 1 90.5 84 LYS A C 1
ATOM 648 O O . LYS A 1 84 ? 17.156 12.445 -17.094 1 90.5 84 LYS A O 1
ATOM 653 N N . GLU A 1 85 ? 18.328 12.359 -15.258 1 90.62 85 GLU A N 1
ATOM 654 C CA . GLU A 1 85 ? 18.562 10.922 -15.328 1 90.62 85 GLU A CA 1
ATOM 655 C C . GLU A 1 85 ? 17.25 10.141 -15.227 1 90.62 85 GLU A C 1
ATOM 657 O O . GLU A 1 85 ? 17.109 9.07 -15.82 1 90.62 85 GLU A O 1
ATOM 662 N N . ARG A 1 86 ? 16.406 10.688 -14.523 1 90.69 86 ARG A N 1
ATOM 663 C CA . ARG A 1 86 ? 15.18 9.953 -14.242 1 90.69 86 ARG A CA 1
ATOM 664 C C . ARG A 1 86 ? 13.984 10.602 -14.93 1 90.69 86 ARG A C 1
ATOM 666 O O . ARG A 1 86 ? 12.844 10.43 -14.484 1 90.69 86 ARG A O 1
ATOM 673 N N . ALA A 1 87 ? 14.344 11.266 -15.938 1 86.19 87 ALA A N 1
ATOM 674 C CA . ALA A 1 87 ? 13.273 11.922 -16.688 1 86.19 87 ALA A CA 1
ATOM 675 C C . ALA A 1 87 ? 12.227 10.906 -17.141 1 86.19 87 ALA A C 1
ATOM 677 O O . ALA A 1 87 ? 12.562 9.828 -17.625 1 86.19 87 ALA A O 1
ATOM 678 N N . GLY A 1 88 ? 10.977 11.172 -16.891 1 86.88 88 GLY A N 1
ATOM 679 C CA . GLY A 1 88 ? 9.883 10.297 -17.297 1 86.88 88 GLY A CA 1
ATOM 680 C C . GLY A 1 88 ? 9.539 9.25 -16.25 1 86.88 88 GLY A C 1
ATOM 681 O O . GLY A 1 88 ? 8.477 8.633 -16.312 1 86.88 88 GLY A O 1
ATOM 682 N N . LYS A 1 89 ? 10.398 9.055 -15.289 1 91.75 89 LYS A N 1
ATOM 683 C CA . LYS A 1 89 ? 10.203 8.016 -14.273 1 91.75 89 LYS A CA 1
ATOM 684 C C . LYS A 1 89 ? 9.789 8.625 -12.938 1 91.75 89 LYS A C 1
ATOM 686 O O . LYS A 1 89 ? 9.484 7.902 -11.992 1 91.75 89 LYS A O 1
ATOM 691 N N . ILE A 1 90 ? 9.828 9.945 -12.93 1 95.5 90 ILE A N 1
ATOM 692 C CA . ILE A 1 90 ? 9.461 10.617 -11.688 1 95.5 90 ILE A CA 1
ATOM 693 C C . ILE A 1 90 ? 8.328 11.602 -11.953 1 95.5 90 ILE A C 1
ATOM 695 O O . ILE A 1 90 ? 8.102 12.008 -13.094 1 95.5 90 ILE A O 1
ATOM 699 N N . TYR A 1 91 ? 7.535 11.938 -10.953 1 96.44 91 TYR A N 1
ATOM 700 C CA . TYR A 1 91 ? 6.531 12.992 -11.062 1 96.44 91 TYR A CA 1
ATOM 701 C C . TYR A 1 91 ? 7.18 14.344 -11.336 1 96.44 91 TYR A C 1
ATOM 703 O O . TYR A 1 91 ? 8.234 14.656 -10.773 1 96.44 91 TYR A O 1
ATOM 711 N N . PRO A 1 92 ? 6.531 15.109 -12.156 1 92.12 92 PRO A N 1
ATOM 712 C CA . PRO A 1 92 ? 7.078 16.438 -12.43 1 92.12 92 PRO A CA 1
ATOM 713 C C . PRO A 1 92 ? 7.156 17.312 -11.18 1 92.12 92 PRO A C 1
ATOM 715 O O . PRO A 1 92 ? 6.266 17.25 -10.32 1 92.12 92 PRO A O 1
ATOM 718 N N . ILE A 1 93 ? 8.234 18 -11.141 1 90.88 93 ILE A N 1
ATOM 719 C CA . ILE A 1 93 ? 8.438 18.953 -10.047 1 90.88 93 ILE A CA 1
ATOM 720 C C . ILE A 1 93 ? 8.352 20.375 -10.578 1 90.88 93 ILE A C 1
ATOM 722 O O . ILE A 1 93 ? 9.094 20.75 -11.492 1 90.88 93 ILE A O 1
ATOM 726 N N . LYS A 1 94 ? 7.473 21.078 -10.016 1 90.69 94 LYS A N 1
ATOM 727 C CA . LYS A 1 94 ? 7.332 22.469 -10.438 1 90.69 94 LYS A CA 1
ATOM 728 C C . LYS A 1 94 ? 8.43 23.344 -9.828 1 90.69 94 LYS A C 1
ATOM 730 O O . LYS A 1 94 ? 8.93 23.047 -8.742 1 90.69 94 LYS A O 1
ATOM 735 N N . GLU A 1 95 ? 8.734 24.406 -10.531 1 86 95 GLU A N 1
ATOM 736 C CA . GLU A 1 95 ? 9.766 25.328 -10.062 1 86 95 GLU A CA 1
ATOM 737 C C . GLU A 1 95 ? 9.344 26 -8.766 1 86 95 GLU A C 1
ATOM 739 O O . GLU A 1 95 ? 8.18 26.391 -8.609 1 86 95 GLU A O 1
ATOM 744 N N . LYS A 1 96 ? 10.312 26.141 -7.953 1 87.19 96 LYS A N 1
ATOM 745 C CA . LYS A 1 96 ? 10.055 26.672 -6.613 1 87.19 96 LYS A CA 1
ATOM 746 C C . LYS A 1 96 ? 9.391 28.031 -6.68 1 87.19 96 LYS A C 1
ATOM 748 O O . LYS A 1 96 ? 8.484 28.328 -5.902 1 87.19 96 LYS A O 1
ATOM 753 N N . LYS A 1 97 ? 9.781 28.844 -7.562 1 85.25 97 LYS A N 1
ATOM 754 C CA . LYS A 1 97 ? 9.289 30.203 -7.66 1 85.25 97 LYS A CA 1
ATOM 755 C C . LYS A 1 97 ? 7.832 30.234 -8.117 1 85.25 97 LYS A C 1
ATOM 757 O O . LYS A 1 97 ? 7.09 31.172 -7.793 1 85.25 97 LYS A O 1
ATOM 762 N N . ASP A 1 98 ? 7.395 29.188 -8.805 1 86.5 98 ASP A N 1
ATOM 763 C CA . ASP A 1 98 ? 6.082 29.188 -9.445 1 86.5 98 ASP A CA 1
ATOM 764 C C . ASP A 1 98 ? 5.129 28.219 -8.75 1 86.5 98 ASP A C 1
ATOM 766 O O . ASP A 1 98 ? 3.947 28.141 -9.094 1 86.5 98 ASP A O 1
ATOM 770 N N . ARG A 1 99 ? 5.668 27.547 -7.754 1 90.56 99 ARG A N 1
ATOM 771 C CA . ARG A 1 99 ? 4.812 26.5 -7.227 1 90.56 99 ARG A CA 1
ATOM 772 C C . ARG A 1 99 ? 4.238 26.875 -5.867 1 90.56 99 ARG A C 1
ATOM 774 O O . ARG A 1 99 ? 4.891 27.562 -5.082 1 90.56 99 ARG A O 1
ATOM 781 N N . THR A 1 100 ? 2.98 26.547 -5.602 1 92.38 100 THR A N 1
ATOM 782 C CA . THR A 1 100 ? 2.303 26.672 -4.312 1 92.38 100 THR A CA 1
ATOM 783 C C . THR A 1 100 ? 1.852 25.297 -3.807 1 92.38 100 THR A C 1
ATOM 785 O O . THR A 1 100 ? 0.748 24.844 -4.117 1 92.38 100 THR A O 1
ATOM 788 N N . ARG A 1 101 ? 2.66 24.703 -2.992 1 95.81 101 ARG A N 1
ATOM 789 C CA . ARG A 1 101 ? 2.301 23.422 -2.402 1 95.81 101 ARG A CA 1
ATOM 790 C C . ARG A 1 101 ? 1.43 23.609 -1.165 1 95.81 101 ARG A C 1
ATOM 792 O O . ARG A 1 101 ? 1.757 24.406 -0.286 1 95.81 101 ARG A O 1
ATOM 799 N N . LEU A 1 102 ? 0.358 22.922 -1.138 1 97.88 102 LEU A N 1
ATOM 800 C CA . LEU A 1 102 ? -0.549 23 0.003 1 97.88 102 LEU A CA 1
ATOM 801 C C . LEU A 1 102 ? -0.548 21.703 0.79 1 97.88 102 LEU A C 1
ATOM 803 O O . LEU A 1 102 ? -0.489 20.609 0.204 1 97.88 102 LEU A O 1
ATOM 807 N N . ALA A 1 103 ? -0.612 21.844 2.078 1 98.75 103 ALA A N 1
ATOM 808 C CA . ALA A 1 103 ? -0.775 20.703 2.984 1 98.75 103 ALA A CA 1
ATOM 809 C C . ALA A 1 103 ? -1.825 21 4.051 1 98.75 103 ALA A C 1
ATOM 811 O O . ALA A 1 103 ? -2.031 22.156 4.422 1 98.75 103 ALA A O 1
ATOM 812 N N . LEU A 1 104 ? -2.482 19.984 4.473 1 98.94 104 LEU A N 1
ATOM 813 C CA . LEU A 1 104 ? -3.498 20.078 5.516 1 98.94 104 LEU A CA 1
ATOM 814 C C . LEU A 1 104 ? -3.182 19.125 6.672 1 98.94 104 LEU A C 1
ATOM 816 O O . LEU A 1 104 ? -2.881 17.953 6.453 1 98.94 104 LEU A O 1
ATOM 820 N N . ILE A 1 105 ? -3.156 19.688 7.879 1 98.81 105 ILE A N 1
ATOM 821 C CA . ILE A 1 105 ? -3.043 18.875 9.094 1 98.81 105 ILE A CA 1
ATOM 822 C C . ILE A 1 105 ? -4.332 18.984 9.906 1 98.81 105 ILE A C 1
ATOM 824 O O . ILE A 1 105 ? -4.762 20.094 10.25 1 98.81 105 ILE A O 1
ATOM 828 N N . ILE A 1 106 ? -4.957 17.875 10.102 1 98.81 106 ILE A N 1
ATOM 829 C CA . ILE A 1 106 ? -6.07 17.797 11.039 1 98.81 106 ILE A CA 1
ATOM 830 C C . ILE A 1 106 ? -5.652 16.984 12.266 1 98.81 106 ILE A C 1
ATOM 832 O O . ILE A 1 106 ? -5.242 15.828 12.148 1 98.81 106 ILE A O 1
ATOM 836 N N . CYS A 1 107 ? -5.773 17.625 13.438 1 98.12 107 CYS A N 1
ATOM 837 C CA . CYS A 1 107 ? -5.355 16.953 14.656 1 98.12 107 CYS A CA 1
ATOM 838 C C . CYS A 1 107 ? -6.398 17.125 15.758 1 98.12 107 CYS A C 1
ATOM 840 O O . CYS A 1 107 ? -6.715 18.25 16.141 1 98.12 107 CYS A O 1
ATOM 842 N N . ASN A 1 108 ? -6.914 16 16.203 1 97.19 108 ASN A N 1
ATOM 843 C CA . ASN A 1 108 ? -7.762 16.016 17.391 1 97.19 108 ASN A CA 1
ATOM 844 C C . ASN A 1 108 ? -6.988 15.555 18.625 1 97.19 108 ASN A C 1
ATOM 846 O O . ASN A 1 108 ? -6.34 14.508 18.609 1 97.19 108 ASN A O 1
ATOM 850 N N . THR A 1 109 ? -7.031 16.328 19.656 1 95.12 109 THR A N 1
ATOM 851 C CA . THR A 1 109 ? -6.281 16.062 20.875 1 95.12 109 THR A CA 1
ATOM 852 C C . THR A 1 109 ? -7.227 15.781 22.047 1 95.12 109 THR A C 1
ATOM 854 O O . THR A 1 109 ? -6.973 14.891 22.859 1 95.12 109 THR A O 1
ATOM 857 N N . GLU A 1 110 ? -8.234 16.609 22.094 1 95.88 110 GLU A N 1
ATOM 858 C CA . GLU A 1 110 ? -9.234 16.469 23.156 1 95.88 110 GLU A CA 1
ATOM 859 C C . GLU A 1 110 ? -10.5 15.797 22.625 1 95.88 110 GLU A C 1
ATOM 861 O O . GLU A 1 110 ? -10.93 16.078 21.5 1 95.88 110 GLU A O 1
ATOM 866 N N . PHE A 1 111 ? -11.094 14.945 23.453 1 94.25 111 PHE A N 1
ATOM 867 C CA . PHE A 1 111 ? -12.297 14.219 23.078 1 94.25 111 PHE A CA 1
ATOM 868 C C . PHE A 1 111 ? -13.336 14.281 24.188 1 94.25 111 PHE A C 1
ATOM 870 O O . PHE A 1 111 ? -12.992 14.406 25.359 1 94.25 111 PHE A O 1
ATOM 877 N N . ASP A 1 112 ? -14.539 14.211 23.797 1 95.19 112 ASP A N 1
ATOM 878 C CA . ASP A 1 112 ? -15.617 14.242 24.766 1 95.19 112 ASP A CA 1
ATOM 879 C C . ASP A 1 112 ? -15.664 12.953 25.578 1 95.19 112 ASP A C 1
ATOM 881 O O . ASP A 1 112 ? -15.984 12.969 26.781 1 95.19 112 ASP A O 1
ATOM 885 N N . HIS A 1 113 ? -15.352 11.836 24.969 1 92.25 113 HIS A N 1
ATOM 886 C CA . HIS A 1 113 ? -15.602 10.547 25.609 1 92.25 113 HIS A CA 1
ATOM 887 C C . HIS A 1 113 ? -14.391 9.633 25.5 1 92.25 113 HIS A C 1
ATOM 889 O O . HIS A 1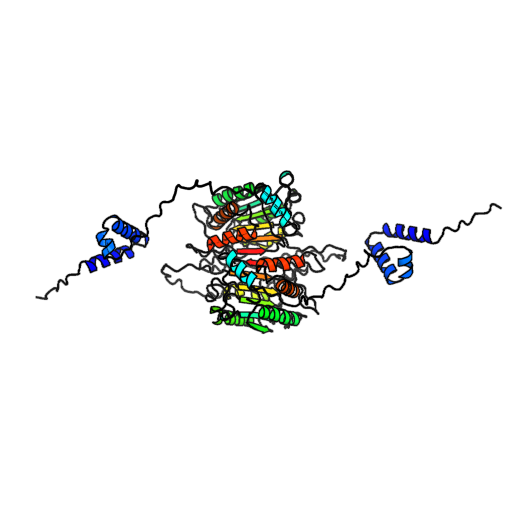 113 ? -14.43 8.484 25.953 1 92.25 113 HIS A O 1
ATOM 895 N N . LEU A 1 114 ? -13.406 10.047 24.812 1 88.94 114 LEU A N 1
ATOM 896 C CA . LEU A 1 114 ? -12.172 9.281 24.703 1 88.94 114 LEU A CA 1
ATOM 897 C C . LEU A 1 114 ? -11.031 9.984 25.438 1 88.94 114 LEU A C 1
ATOM 899 O O . LEU A 1 114 ? -11.148 11.156 25.797 1 88.94 114 LEU A O 1
ATOM 903 N N . GLU A 1 115 ? -9.945 9.234 25.641 1 86.5 115 GLU A N 1
ATOM 904 C CA . GLU A 1 115 ? -8.797 9.781 26.359 1 86.5 115 GLU A CA 1
ATOM 905 C C . GLU A 1 115 ? -8.102 10.859 25.547 1 86.5 115 GLU A C 1
ATOM 907 O O . GLU A 1 115 ? -8.055 10.789 24.312 1 86.5 115 GLU A O 1
ATOM 912 N N . ARG A 1 116 ? -7.57 11.766 26.297 1 91.31 116 ARG A N 1
ATOM 913 C CA . ARG A 1 116 ? -6.77 12.812 25.672 1 91.31 116 ARG A CA 1
ATOM 914 C C . ARG A 1 116 ? -5.523 12.227 25.016 1 91.31 116 ARG A C 1
ATOM 916 O O . ARG A 1 116 ? -4.871 11.352 25.578 1 91.31 116 ARG A O 1
ATOM 923 N N . ARG A 1 117 ? -5.199 12.742 23.828 1 90.12 117 ARG A N 1
ATOM 924 C CA . ARG A 1 117 ? -3.986 12.312 23.141 1 90.12 117 ARG A CA 1
ATOM 925 C C . ARG A 1 117 ? -2.797 13.188 23.531 1 90.12 117 ARG A C 1
ATOM 927 O O . ARG A 1 117 ? -2.473 14.148 22.828 1 90.12 117 ARG A O 1
ATOM 934 N N . ASN A 1 118 ? -2.121 12.742 24.5 1 85.06 118 ASN A N 1
ATOM 935 C CA . ASN A 1 118 ? -0.967 13.492 24.984 1 85.06 118 ASN A CA 1
ATOM 936 C C . ASN A 1 118 ? 0.168 13.5 23.969 1 85.06 118 ASN A C 1
ATOM 938 O O . ASN A 1 118 ? 0.424 12.484 23.312 1 85.06 118 ASN A O 1
ATOM 942 N N . GLY A 1 119 ? 0.827 14.594 23.812 1 86.19 119 GLY A N 1
ATOM 943 C CA . GLY A 1 119 ? 1.949 14.703 22.891 1 86.19 119 GLY A CA 1
ATOM 944 C C . GLY A 1 119 ? 1.536 15.125 21.5 1 86.19 119 GLY A C 1
ATOM 945 O O . GLY A 1 119 ? 2.387 15.375 20.641 1 86.19 119 GLY A O 1
ATOM 946 N N . ALA A 1 120 ? 0.224 15.258 21.328 1 90.31 120 ALA A N 1
ATOM 947 C CA . ALA A 1 120 ? -0.299 15.617 20.016 1 90.31 120 ALA A CA 1
ATOM 948 C C . ALA A 1 120 ? 0.231 16.984 19.562 1 90.31 120 ALA A C 1
ATOM 950 O O . ALA A 1 120 ? 0.462 17.203 18.375 1 90.31 120 ALA A O 1
ATOM 951 N N . ASP A 1 121 ? 0.419 17.828 20.516 1 92.06 121 ASP A N 1
ATOM 952 C CA . ASP A 1 121 ? 0.938 19.156 20.203 1 92.06 121 ASP A CA 1
ATOM 953 C C . ASP A 1 121 ? 2.33 19.078 19.594 1 92.06 121 ASP A C 1
ATOM 955 O O . ASP A 1 121 ? 2.652 19.844 18.672 1 92.06 121 ASP A O 1
ATOM 959 N N . HIS A 1 122 ? 3.127 18.219 20.094 1 91.69 122 HIS A N 1
ATOM 960 C CA . HIS A 1 122 ? 4.461 18.031 19.531 1 91.69 122 HIS A CA 1
ATOM 961 C C . HIS A 1 122 ? 4.391 17.5 18.109 1 91.69 122 HIS A C 1
ATOM 963 O O . HIS A 1 122 ? 5.195 17.891 17.25 1 91.69 122 HIS A O 1
ATOM 969 N N . ASP A 1 123 ? 3.439 16.641 17.891 1 94.12 123 ASP A N 1
ATOM 970 C CA . ASP A 1 123 ? 3.246 16.094 16.547 1 94.12 123 ASP A CA 1
ATOM 971 C C . ASP A 1 123 ? 2.861 17.188 15.57 1 94.12 123 ASP A C 1
ATOM 973 O O . ASP A 1 123 ? 3.367 17.234 14.445 1 94.12 123 ASP A O 1
ATOM 977 N N . ILE A 1 124 ? 1.984 18.062 16.031 1 96.75 124 ILE A N 1
ATOM 978 C CA . ILE A 1 124 ? 1.539 19.156 15.18 1 96.75 124 ILE A CA 1
ATOM 979 C C . ILE A 1 124 ? 2.727 20.047 14.82 1 96.75 124 ILE A C 1
ATOM 981 O O . ILE A 1 124 ? 2.967 20.328 13.648 1 96.75 124 ILE A O 1
ATOM 985 N N . VAL A 1 125 ? 3.436 20.422 15.828 1 96.38 125 VAL A N 1
ATOM 986 C CA . VAL A 1 125 ? 4.555 21.344 15.633 1 96.38 125 VAL A CA 1
ATOM 987 C C . VAL A 1 125 ? 5.605 20.688 14.734 1 96.38 125 VAL A C 1
ATOM 989 O O . VAL A 1 125 ? 6.098 21.312 13.797 1 96.38 125 VAL A O 1
ATOM 992 N N . GLY A 1 126 ? 5.891 19.484 15.023 1 95.5 126 GLY A N 1
ATOM 993 C CA . GLY A 1 126 ? 6.887 18.766 14.242 1 95.5 126 GLY A CA 1
ATOM 994 C C . GLY A 1 126 ? 6.496 18.594 12.789 1 95.5 126 GLY A C 1
ATOM 995 O O . GLY A 1 126 ? 7.281 18.891 11.883 1 95.5 126 GLY A O 1
ATOM 996 N N . MET A 1 127 ? 5.297 18.125 12.602 1 97.38 127 MET A N 1
ATOM 997 C CA . MET A 1 127 ? 4.828 17.859 11.242 1 97.38 127 MET A CA 1
ATOM 998 C C . MET A 1 127 ? 4.688 19.172 10.453 1 97.38 127 MET A C 1
ATOM 1000 O O . MET A 1 127 ? 5.043 19.219 9.273 1 97.38 127 MET A O 1
ATOM 1004 N N . LYS A 1 128 ? 4.109 20.172 11.094 1 98.19 128 LYS A N 1
ATOM 1005 C CA . LYS A 1 128 ? 3.998 21.469 10.445 1 98.19 128 LYS A CA 1
ATOM 1006 C C . LYS A 1 128 ? 5.371 21.984 10.023 1 98.19 128 LYS A C 1
ATOM 1008 O O . LYS A 1 128 ? 5.551 22.422 8.883 1 98.19 128 LYS A O 1
ATOM 1013 N N . GLY A 1 129 ? 6.309 21.906 10.93 1 97.56 129 GLY A N 1
ATOM 1014 C CA . GLY A 1 129 ? 7.66 22.344 10.625 1 97.56 129 GLY A CA 1
ATOM 1015 C C . GLY A 1 129 ? 8.281 21.594 9.461 1 97.56 129 GLY A C 1
ATOM 1016 O O . GLY A 1 129 ? 8.898 22.203 8.586 1 97.56 129 GLY A O 1
ATOM 1017 N N . LEU A 1 130 ? 8.117 20.312 9.461 1 97.88 130 LEU A N 1
ATOM 1018 C CA . LEU A 1 130 ? 8.656 19.5 8.383 1 97.88 130 LEU A CA 1
ATOM 1019 C C . LEU A 1 130 ? 8.055 19.906 7.043 1 97.88 130 LEU A C 1
ATOM 1021 O O . LEU A 1 130 ? 8.781 20.141 6.074 1 97.88 130 LEU A O 1
ATOM 1025 N N . LEU A 1 131 ? 6.707 19.969 6.984 1 98.19 131 LEU A N 1
ATOM 1026 C CA . LEU A 1 131 ? 6.02 20.25 5.727 1 98.19 131 LEU A CA 1
ATOM 1027 C C . LEU A 1 131 ? 6.355 21.656 5.227 1 98.19 131 LEU A C 1
ATOM 1029 O O . LEU A 1 131 ? 6.547 21.859 4.023 1 98.19 131 LEU A O 1
ATOM 1033 N N . GLU A 1 132 ? 6.445 22.578 6.117 1 97.5 132 GLU A N 1
ATOM 1034 C CA . GLU A 1 132 ? 6.863 23.922 5.727 1 97.5 132 GLU A CA 1
ATOM 1035 C C . GLU A 1 132 ? 8.289 23.922 5.191 1 97.5 132 GLU A C 1
ATOM 1037 O O . GLU A 1 132 ? 8.594 24.609 4.207 1 97.5 132 GLU A O 1
ATOM 1042 N N . GLY A 1 133 ? 9.141 23.125 5.844 1 95.81 133 GLY A N 1
ATOM 1043 C CA . GLY A 1 133 ? 10.5 22.969 5.348 1 95.81 133 GLY A CA 1
ATOM 1044 C C . GLY A 1 133 ? 10.562 22.375 3.959 1 95.81 133 GLY A C 1
ATOM 1045 O O . GLY A 1 133 ? 11.5 22.656 3.201 1 95.81 133 GLY A O 1
ATOM 1046 N N . LEU A 1 134 ? 9.617 21.609 3.645 1 96.25 134 LEU A N 1
ATOM 1047 C CA . LEU A 1 134 ? 9.539 20.953 2.342 1 96.25 134 LEU A CA 1
ATOM 1048 C C . LEU A 1 134 ? 8.859 21.859 1.321 1 96.25 134 LEU A C 1
ATOM 1050 O O . LEU A 1 134 ? 8.656 21.469 0.169 1 96.25 134 LEU A O 1
ATOM 1054 N N . GLY A 1 135 ? 8.438 23.047 1.731 1 95 135 GLY A N 1
ATOM 1055 C CA . GLY A 1 135 ? 7.926 24.047 0.809 1 95 135 GLY A CA 1
ATOM 1056 C C . GLY A 1 135 ? 6.41 24.094 0.761 1 95 135 GLY A C 1
ATOM 1057 O O . GLY A 1 135 ? 5.828 24.719 -0.129 1 95 135 GLY A O 1
ATOM 1058 N N . TYR A 1 136 ? 5.742 23.484 1.689 1 97.56 136 TYR A N 1
ATOM 1059 C CA . TYR A 1 136 ? 4.281 23.5 1.695 1 97.56 136 TYR A CA 1
ATOM 1060 C C . TYR A 1 136 ? 3.748 24.625 2.57 1 97.56 136 TYR A C 1
ATOM 1062 O O . TYR A 1 136 ? 4.32 24.922 3.619 1 97.56 136 TYR A O 1
ATOM 1070 N N . SER A 1 137 ? 2.691 25.266 2.086 1 97.69 137 SER A N 1
ATOM 1071 C CA . SER A 1 137 ? 1.844 26.047 2.973 1 97.69 137 SER A CA 1
ATOM 1072 C C . SER A 1 137 ? 0.902 25.156 3.775 1 97.69 137 SER A C 1
ATOM 1074 O O . SER A 1 137 ? 0.079 24.438 3.203 1 97.69 137 SER A O 1
ATOM 1076 N N . VAL A 1 138 ? 1.004 25.266 5.086 1 98.5 138 VAL A N 1
ATOM 1077 C CA . VAL A 1 138 ? 0.344 24.266 5.914 1 98.5 138 VAL A CA 1
ATOM 1078 C C . VAL A 1 138 ? -0.861 24.891 6.617 1 98.5 138 VAL A C 1
ATOM 1080 O O . VAL A 1 138 ? -0.735 25.906 7.293 1 98.5 138 VAL A O 1
ATOM 1083 N N . ASP A 1 139 ? -1.998 24.328 6.43 1 98.44 139 ASP A N 1
ATOM 1084 C CA . ASP A 1 139 ? -3.213 24.641 7.176 1 98.44 139 ASP A CA 1
ATOM 1085 C C . ASP A 1 139 ? -3.443 23.625 8.297 1 98.44 139 ASP A C 1
ATOM 1087 O O . ASP A 1 139 ? -3.547 22.422 8.047 1 98.44 139 ASP A O 1
ATOM 1091 N N . VAL A 1 140 ? -3.484 24.156 9.531 1 98.75 140 VAL A N 1
ATOM 1092 C CA . VAL A 1 140 ? -3.682 23.266 10.68 1 98.75 140 VAL A CA 1
ATOM 1093 C C . VAL A 1 140 ? -5.082 23.469 11.25 1 98.75 140 VAL A C 1
ATOM 1095 O O . VAL A 1 140 ? -5.484 24.594 11.539 1 98.75 140 VAL A O 1
ATOM 1098 N N . LYS A 1 141 ? -5.824 22.438 11.305 1 98.81 141 LYS A N 1
ATOM 1099 C CA . LYS A 1 141 ? -7.141 22.422 11.93 1 98.81 141 LYS A CA 1
ATOM 1100 C C . LYS A 1 141 ? -7.176 21.484 13.125 1 98.81 141 LYS A C 1
ATOM 1102 O O . LYS A 1 141 ? -6.605 20.391 13.078 1 98.81 141 LYS A O 1
ATOM 1107 N N . GLU A 1 142 ? -7.824 21.938 14.211 1 98.5 142 GLU A N 1
ATOM 1108 C CA . GLU A 1 142 ? -7.824 21.141 15.438 1 98.5 142 GLU A CA 1
ATOM 1109 C C . GLU A 1 142 ? -9.242 20.969 15.977 1 98.5 142 GLU A C 1
ATOM 1111 O O . GLU A 1 142 ? -10.125 21.781 15.711 1 98.5 142 GLU A O 1
ATOM 1116 N N . GLU A 1 143 ? -9.391 19.859 16.672 1 98.19 143 GLU A N 1
ATOM 1117 C CA . GLU A 1 143 ? -10.594 19.594 17.469 1 98.19 143 GLU A CA 1
ATOM 1118 C C . GLU A 1 143 ? -11.844 19.656 16.594 1 98.19 143 GLU A C 1
ATOM 1120 O O . GLU A 1 143 ? -12.742 20.469 16.844 1 98.19 143 GLU A O 1
ATOM 1125 N N . LEU A 1 144 ? -11.883 18.75 15.641 1 98.69 144 LEU A N 1
ATOM 1126 C CA . LEU A 1 144 ? -12.984 18.703 14.688 1 98.69 144 LEU A CA 1
ATOM 1127 C C . LEU A 1 144 ? -13.812 17.438 14.875 1 98.69 144 LEU A C 1
ATOM 1129 O O . LEU A 1 144 ? -13.266 16.375 15.188 1 98.69 144 LEU A O 1
ATOM 1133 N N . THR A 1 145 ? -15.078 17.547 14.727 1 98.31 145 THR A N 1
ATOM 1134 C CA . THR A 1 145 ? -15.938 16.375 14.555 1 98.31 145 THR A CA 1
ATOM 1135 C C . THR A 1 145 ? -15.695 15.727 13.195 1 98.31 145 THR A C 1
ATOM 1137 O O . THR A 1 145 ? -15.023 16.297 12.336 1 98.31 145 THR A O 1
ATOM 1140 N N . ALA A 1 146 ? -16.234 14.531 13.039 1 98.06 146 ALA A N 1
ATOM 1141 C CA . ALA A 1 146 ? -16.109 13.844 11.75 1 98.06 146 ALA A CA 1
ATOM 1142 C C . ALA A 1 146 ? -16.703 14.688 10.625 1 98.06 146 ALA A C 1
ATOM 1144 O O . ALA A 1 146 ? -16.094 14.805 9.555 1 98.06 146 ALA A O 1
ATOM 1145 N N . ARG A 1 147 ? -17.859 15.211 10.883 1 98 147 ARG A N 1
ATOM 1146 C CA . ARG A 1 147 ? -18.516 16.062 9.891 1 98 147 ARG A CA 1
ATOM 1147 C C . ARG A 1 147 ? -17.656 17.266 9.555 1 98 147 ARG A C 1
ATOM 1149 O O . ARG A 1 147 ? -17.516 17.641 8.383 1 98 147 ARG A O 1
ATOM 1156 N N . ASP A 1 148 ? -17.109 17.906 10.523 1 98.62 148 ASP A N 1
ATOM 1157 C CA . ASP A 1 148 ? -16.266 19.078 10.305 1 98.62 148 ASP A CA 1
ATOM 1158 C C . ASP A 1 148 ? -14.984 18.688 9.578 1 98.62 148 ASP A C 1
ATOM 1160 O O . ASP A 1 148 ? -14.492 19.453 8.742 1 98.62 148 ASP A O 1
ATOM 1164 N N . MET A 1 149 ? -14.414 17.547 9.945 1 98.69 149 MET A N 1
ATOM 1165 C CA . MET A 1 149 ? -13.242 17.062 9.219 1 98.69 149 MET A CA 1
ATOM 1166 C C . MET A 1 149 ? -13.539 16.922 7.734 1 98.69 149 MET A C 1
ATOM 1168 O O . MET A 1 149 ? -12.75 17.359 6.891 1 98.69 149 MET A O 1
ATOM 1172 N N . GLU A 1 150 ? -14.656 16.297 7.473 1 98.44 150 GLU A N 1
ATOM 1173 C CA . GLU A 1 150 ? -15.047 16.109 6.074 1 98.44 150 GLU A CA 1
ATOM 1174 C C . GLU A 1 150 ? -15.195 17.453 5.371 1 98.44 150 GLU A C 1
ATOM 1176 O O . GLU A 1 150 ? -14.75 17.625 4.234 1 98.44 150 GLU A O 1
ATOM 1181 N N . SER A 1 151 ? -15.805 18.422 6.027 1 98.56 151 SER A N 1
ATOM 1182 C CA . SER A 1 151 ? -15.992 19.766 5.465 1 98.56 151 SER A CA 1
ATOM 1183 C C . SER A 1 151 ? -14.648 20.438 5.184 1 98.56 151 SER A C 1
ATOM 1185 O O . SER A 1 151 ? -14.453 21.016 4.117 1 98.56 151 SER A O 1
ATOM 1187 N N . VAL A 1 152 ? -13.789 20.312 6.121 1 98.75 152 VAL A N 1
ATOM 1188 C CA . VAL A 1 152 ? -12.461 20.906 5.98 1 98.75 152 VAL A CA 1
ATOM 1189 C C . VAL A 1 152 ? -11.727 20.266 4.812 1 98.75 152 VAL A C 1
ATOM 1191 O O . VAL A 1 152 ? -11.055 20.953 4.035 1 98.75 152 VAL A O 1
ATOM 1194 N N . LEU A 1 153 ? -11.836 18.984 4.703 1 98.75 153 LEU A N 1
ATOM 1195 C CA . LEU A 1 153 ? -11.195 18.25 3.609 1 98.75 153 LEU A CA 1
ATOM 1196 C C . LEU A 1 153 ? -11.75 18.703 2.262 1 98.75 153 LEU A C 1
ATOM 1198 O O . LEU A 1 153 ? -10.992 18.891 1.305 1 98.75 153 LEU A O 1
ATOM 1202 N N . ARG A 1 154 ? -13.023 18.875 2.211 1 98.44 154 ARG A N 1
ATOM 1203 C CA . ARG A 1 154 ? -13.648 19.312 0.968 1 98.44 154 ARG A CA 1
ATOM 1204 C C . ARG A 1 154 ? -13.203 20.719 0.601 1 98.44 154 ARG A C 1
ATOM 1206 O O . ARG A 1 154 ? -12.938 21.016 -0.568 1 98.44 154 ARG A O 1
ATOM 1213 N N . GLU A 1 155 ? -13.188 21.547 1.573 1 98.5 155 GLU A N 1
ATOM 1214 C CA . GLU A 1 155 ? -12.695 22.891 1.341 1 98.5 155 GLU A CA 1
ATOM 1215 C C . GLU A 1 155 ? -11.242 22.875 0.861 1 98.5 155 GLU A C 1
ATOM 1217 O O . GLU A 1 155 ? -10.883 23.625 -0.054 1 98.5 155 GLU A O 1
ATOM 1222 N N . PHE A 1 156 ? -10.492 22.109 1.455 1 98.5 156 PHE A N 1
ATOM 1223 C CA . PHE A 1 156 ? -9.086 21.984 1.081 1 98.5 156 PHE A CA 1
ATOM 1224 C C . PHE A 1 156 ? -8.953 21.5 -0.36 1 98.5 156 PHE A C 1
ATOM 1226 O O . PHE A 1 156 ? -8.148 22.047 -1.127 1 98.5 156 PHE A O 1
ATOM 1233 N N . ALA A 1 157 ? -9.711 20.438 -0.662 1 98 157 ALA A N 1
ATOM 1234 C CA . ALA A 1 157 ? -9.68 19.859 -2.002 1 98 157 ALA A CA 1
ATOM 1235 C C . ALA A 1 157 ? -10.078 20.891 -3.057 1 98 157 ALA A C 1
ATOM 1237 O O . ALA A 1 157 ? -9.633 20.812 -4.203 1 98 157 ALA A O 1
ATOM 1238 N N . ALA A 1 158 ? -10.82 21.875 -2.688 1 97.06 158 ALA A N 1
ATOM 1239 C CA . ALA A 1 158 ? -11.383 22.828 -3.627 1 97.06 158 ALA A CA 1
ATOM 1240 C C . ALA A 1 158 ? -10.469 24.047 -3.785 1 97.06 158 ALA A C 1
ATOM 1242 O O . ALA A 1 158 ? -10.734 24.938 -4.594 1 97.06 158 ALA A O 1
ATOM 1243 N N . ARG A 1 159 ? -9.422 24.094 -3.074 1 97.44 159 ARG A N 1
ATOM 1244 C CA . ARG A 1 159 ? -8.539 25.25 -3.125 1 97.44 159 ARG A CA 1
ATOM 1245 C C . ARG A 1 159 ? -7.945 25.422 -4.516 1 97.44 159 ARG A C 1
ATOM 1247 O O . ARG A 1 159 ? -7.312 24.5 -5.047 1 97.44 159 ARG A O 1
ATOM 1254 N N . PRO A 1 160 ? -8.008 26.578 -5.074 1 95.69 160 PRO A N 1
ATOM 1255 C CA . PRO A 1 160 ? -7.527 26.812 -6.438 1 95.69 160 PRO A CA 1
ATOM 1256 C C . PRO A 1 160 ? -6.004 26.766 -6.539 1 95.69 160 PRO A C 1
ATOM 1258 O O . PRO A 1 160 ? -5.457 26.5 -7.613 1 95.69 160 PRO A O 1
ATOM 1261 N N . GLU A 1 161 ? -5.332 26.969 -5.391 1 95.94 161 GLU A N 1
ATOM 1262 C CA . GLU A 1 161 ? -3.873 26.984 -5.355 1 95.94 161 GLU A CA 1
ATOM 1263 C C . GLU A 1 161 ? -3.303 25.625 -5.766 1 95.94 161 GLU A C 1
ATOM 1265 O O . GLU A 1 161 ? -2.135 25.531 -6.148 1 95.94 161 GLU A O 1
ATOM 1270 N N . HIS A 1 162 ? -4.148 24.562 -5.754 1 96.69 162 HIS A N 1
ATOM 1271 C CA . HIS A 1 162 ? -3.684 23.25 -6.176 1 96.69 162 HIS A CA 1
ATOM 1272 C C . HIS A 1 162 ? -3.271 23.25 -7.645 1 96.69 162 HIS A C 1
ATOM 1274 O O . HIS A 1 162 ? -2.533 22.375 -8.086 1 96.69 162 HIS A O 1
ATOM 1280 N N . LYS A 1 163 ? -3.754 24.203 -8.359 1 94.94 163 LYS A N 1
ATOM 1281 C CA . LYS A 1 163 ? -3.396 24.312 -9.773 1 94.94 163 LYS A CA 1
ATOM 1282 C C . LYS A 1 163 ? -1.895 24.516 -9.945 1 94.94 163 LYS A C 1
ATOM 1284 O O . LYS A 1 163 ? -1.289 23.953 -10.859 1 94.94 163 LYS A O 1
ATOM 1289 N N . SER A 1 164 ? -1.357 25.234 -9.047 1 95.44 164 SER A N 1
ATOM 1290 C CA . SER A 1 164 ? 0.068 25.547 -9.125 1 95.44 164 SER A CA 1
ATOM 1291 C C . SER A 1 164 ? 0.873 24.656 -8.18 1 95.44 164 SER A C 1
ATOM 1293 O O . SER A 1 164 ? 2.037 24.938 -7.895 1 95.44 164 SER A O 1
ATOM 1295 N N . SER A 1 165 ? 0.258 23.656 -7.688 1 95.06 165 SER A N 1
ATOM 1296 C CA . SER A 1 165 ? 0.937 22.688 -6.832 1 95.06 165 SER A CA 1
ATOM 1297 C C . SER A 1 165 ? 1.36 21.453 -7.625 1 95.06 165 SER A C 1
ATOM 1299 O O . SER A 1 165 ? 0.784 21.156 -8.672 1 95.06 165 SER A O 1
ATOM 1301 N N . ASP A 1 166 ? 2.389 20.828 -7.242 1 95.88 166 ASP A N 1
ATOM 1302 C CA . ASP A 1 166 ? 2.787 19.594 -7.902 1 95.88 166 ASP A CA 1
ATOM 1303 C C . ASP A 1 166 ? 2.5 18.375 -7.02 1 95.88 166 ASP A C 1
ATOM 1305 O O . ASP A 1 166 ? 2.715 17.234 -7.434 1 95.88 166 ASP A O 1
ATOM 1309 N N . SER A 1 167 ? 2.059 18.594 -5.859 1 97.56 167 SER A N 1
ATOM 1310 C CA . SER A 1 167 ? 1.704 17.531 -4.918 1 97.56 167 SER A CA 1
ATOM 1311 C C . SER A 1 167 ? 0.939 18.094 -3.723 1 97.56 167 SER A C 1
ATOM 1313 O O . SER A 1 167 ? 0.793 19.312 -3.584 1 97.56 167 SER A O 1
ATOM 1315 N N . THR A 1 168 ? 0.438 17.234 -2.898 1 98.5 168 THR A N 1
ATOM 1316 C CA . THR A 1 168 ? -0.216 17.672 -1.672 1 98.5 168 THR A CA 1
ATOM 1317 C C . THR A 1 168 ? -0.034 16.641 -0.56 1 98.5 168 THR A C 1
ATOM 1319 O O . THR A 1 168 ? 0.211 15.461 -0.831 1 98.5 168 THR A O 1
ATOM 1322 N N . PHE A 1 169 ? -0.088 17.141 0.686 1 98.75 169 PHE A N 1
ATOM 1323 C CA . PHE A 1 169 ? -0.073 16.297 1.881 1 98.75 169 PHE A CA 1
ATOM 1324 C C . PHE A 1 169 ? -1.328 16.531 2.715 1 98.75 169 PHE A C 1
ATOM 1326 O O . PHE A 1 169 ? -1.748 17.672 2.916 1 98.75 169 PHE A O 1
ATOM 1333 N N . VAL A 1 170 ? -1.907 15.469 3.109 1 98.88 170 VAL A N 1
ATOM 1334 C CA . VAL A 1 170 ? -2.963 15.484 4.117 1 98.88 170 VAL A CA 1
ATOM 1335 C C . VAL A 1 170 ? -2.562 14.609 5.301 1 98.88 170 VAL A C 1
ATOM 1337 O O . VAL A 1 170 ? -2.307 13.414 5.133 1 98.88 170 VAL A O 1
ATOM 1340 N N . VAL A 1 171 ? -2.496 15.227 6.48 1 98.75 171 VAL A N 1
ATOM 1341 C CA . VAL A 1 171 ? -2.098 14.523 7.695 1 98.75 171 VAL A CA 1
ATOM 1342 C C . VAL A 1 171 ? -3.271 14.461 8.664 1 98.75 171 VAL A C 1
ATOM 1344 O O . VAL A 1 171 ? -3.816 15.5 9.055 1 98.75 171 VAL A O 1
ATOM 1347 N N . LEU A 1 172 ? -3.635 13.273 9.023 1 98.25 172 LEU A N 1
ATOM 1348 C CA . LEU A 1 172 ? -4.734 13.055 9.961 1 98.25 172 LEU A CA 1
ATOM 1349 C C . LEU A 1 172 ? -4.23 12.406 11.25 1 98.25 172 LEU A C 1
ATOM 1351 O O . LEU A 1 172 ? -3.715 11.289 11.227 1 98.25 172 LEU A O 1
ATOM 1355 N N . MET A 1 173 ? -4.387 13.094 12.32 1 96.25 173 MET A N 1
ATOM 1356 C CA . MET A 1 173 ? -3.938 12.594 13.617 1 96.25 173 MET A CA 1
ATOM 1357 C C . MET A 1 173 ? -5.07 12.617 14.633 1 96.25 173 MET A C 1
ATOM 1359 O O . MET A 1 173 ? -5.559 13.688 15 1 96.25 173 MET A O 1
ATOM 1363 N N . SER A 1 174 ? -5.531 11.516 15.062 1 95 174 SER A N 1
ATOM 1364 C CA . SER A 1 174 ? -6.641 11.336 15.992 1 95 174 SER A CA 1
ATOM 1365 C C . SER A 1 174 ? -6.684 9.906 16.531 1 95 174 SER A C 1
ATOM 1367 O O . SER A 1 174 ? -5.734 9.141 16.359 1 95 174 SER A O 1
ATOM 1369 N N . HIS A 1 175 ? -7.637 9.641 17.406 1 90.25 175 HIS A N 1
ATOM 1370 C CA . HIS A 1 175 ? -7.992 8.242 17.625 1 90.25 175 HIS A CA 1
ATOM 1371 C C . HIS A 1 175 ? -8.633 7.633 16.391 1 90.25 175 HIS A C 1
ATOM 1373 O O . HIS A 1 175 ? -9.047 8.359 15.477 1 90.25 175 HIS A O 1
ATOM 1379 N N . GLY A 1 176 ? -8.578 6.336 16.391 1 90.56 176 GLY A N 1
ATOM 1380 C CA . GLY A 1 176 ? -9.141 5.688 15.219 1 90.56 176 GLY A CA 1
ATOM 1381 C C . GLY A 1 176 ? -9.711 4.316 15.516 1 90.56 176 GLY A C 1
ATOM 1382 O O . GLY A 1 176 ? -9.523 3.779 16.609 1 90.56 176 GLY A O 1
ATOM 1383 N N . ILE A 1 177 ? -10.5 3.902 14.586 1 85.56 177 ILE A N 1
ATOM 1384 C CA . ILE A 1 177 ? -10.953 2.516 14.523 1 85.56 177 ILE A CA 1
ATOM 1385 C C . ILE A 1 177 ? -10.453 1.87 13.234 1 85.56 177 ILE A C 1
ATOM 1387 O O . ILE A 1 177 ? -9.633 2.451 12.516 1 85.56 177 ILE A O 1
ATOM 1391 N N . LEU A 1 178 ? -10.781 0.722 12.93 1 78.81 178 LEU A N 1
ATOM 1392 C CA . LEU A 1 178 ? -10.18 -0.08 11.867 1 78.81 178 LEU A CA 1
ATOM 1393 C C . LEU A 1 178 ? -10.18 0.682 10.547 1 78.81 178 LEU A C 1
ATOM 1395 O O . LEU A 1 178 ? -9.141 0.79 9.891 1 78.81 178 LEU A O 1
ATOM 1399 N N . ASP A 1 179 ? -11.336 1.287 10.203 1 84.06 179 ASP A N 1
ATOM 1400 C CA . ASP A 1 179 ? -11.438 1.834 8.852 1 84.06 179 ASP A CA 1
ATOM 1401 C C . ASP A 1 179 ? -11.805 3.314 8.883 1 84.06 179 ASP A C 1
ATOM 1403 O O . ASP A 1 179 ? -12.297 3.861 7.895 1 84.06 179 ASP A O 1
ATOM 1407 N N . ALA A 1 180 ? -11.57 3.943 10.055 1 90.94 180 ALA A N 1
ATOM 1408 C CA . ALA A 1 180 ? -12.016 5.328 10.156 1 90.94 180 ALA A CA 1
ATOM 1409 C C . ALA A 1 180 ? -11.242 6.078 11.234 1 90.94 180 ALA A C 1
ATOM 1411 O O . ALA A 1 180 ? -10.664 5.465 12.133 1 90.94 180 ALA A O 1
ATOM 1412 N N . ILE A 1 181 ? -11.289 7.352 11.094 1 94.69 181 ILE A N 1
ATOM 1413 C CA . ILE A 1 181 ? -10.68 8.25 12.062 1 94.69 181 ILE A CA 1
ATOM 1414 C C . ILE A 1 181 ? -11.758 8.891 12.93 1 94.69 181 ILE A C 1
ATOM 1416 O O . ILE A 1 181 ? -12.805 9.297 12.422 1 94.69 181 ILE A O 1
ATOM 1420 N N . CYS A 1 182 ? -11.5 9.008 14.203 1 94.62 182 CYS A N 1
ATOM 1421 C CA . CYS A 1 182 ? -12.516 9.469 15.141 1 94.62 182 CYS A CA 1
ATOM 1422 C C . CYS A 1 182 ? -12.562 10.992 15.188 1 94.62 182 CYS A C 1
ATOM 1424 O O . CYS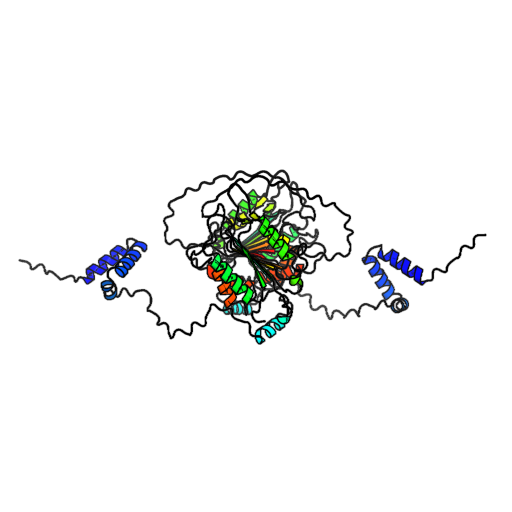 A 1 182 ? -11.523 11.648 15.242 1 94.62 182 CYS A O 1
ATOM 1426 N N . GLY A 1 183 ? -13.797 11.5 15.141 1 97.38 183 GLY A N 1
ATOM 1427 C CA . GLY A 1 183 ? -14.016 12.883 15.531 1 97.38 183 GLY A CA 1
ATOM 1428 C C . GLY A 1 183 ? -14.055 13.07 17.031 1 97.38 183 GLY A C 1
ATOM 1429 O O . GLY A 1 183 ? -14.031 12.102 17.797 1 97.38 183 GLY A O 1
ATOM 1430 N N . THR A 1 184 ? -14.188 14.297 17.469 1 97.69 184 THR A N 1
ATOM 1431 C CA . THR A 1 184 ? -14.055 14.625 18.891 1 97.69 184 THR A CA 1
ATOM 1432 C C . THR A 1 184 ? -15.234 14.086 19.688 1 97.69 184 THR A C 1
ATOM 1434 O O . THR A 1 184 ? -15.133 13.883 20.891 1 97.69 184 THR A O 1
ATOM 1437 N N . LYS A 1 185 ? -16.297 13.781 19.062 1 97.12 185 LYS A N 1
ATOM 1438 C CA . LYS A 1 185 ? -17.516 13.383 19.781 1 97.12 185 LYS A CA 1
ATOM 1439 C C . LYS A 1 185 ? -17.688 11.867 19.75 1 97.12 185 LYS A C 1
ATOM 1441 O O . LYS A 1 185 ? -18.688 11.352 20.25 1 97.12 185 LYS A O 1
ATOM 1446 N N . HIS A 1 186 ? -16.75 11.195 19.125 1 94.38 186 HIS A N 1
ATOM 1447 C CA . HIS A 1 186 ? -16.906 9.75 18.984 1 94.38 186 HIS A CA 1
ATOM 1448 C C . HIS A 1 186 ? -17 9.078 20.359 1 94.38 186 HIS A C 1
ATOM 1450 O O . HIS A 1 186 ? -16.25 9.438 21.281 1 94.38 186 HIS A O 1
ATOM 1456 N N . SER A 1 187 ? -17.969 8.195 20.484 1 90.62 187 SER A N 1
ATOM 1457 C CA . SER A 1 187 ? -18.156 7.352 21.656 1 90.62 187 SER A CA 1
ATOM 1458 C C . SER A 1 187 ? -18.766 6.004 21.281 1 90.62 187 SER A C 1
ATOM 1460 O O . SER A 1 187 ? -19.047 5.754 20.094 1 90.62 187 SER A O 1
ATOM 1462 N N . GLU A 1 188 ? -18.891 5.133 22.266 1 82.5 188 GLU A N 1
ATOM 1463 C CA . GLU A 1 188 ? -19.531 3.84 22.031 1 82.5 188 GLU A CA 1
ATOM 1464 C C . GLU A 1 188 ? -20.969 4.016 21.562 1 82.5 188 GLU A C 1
ATOM 1466 O O . GLU A 1 188 ? -21.453 3.24 20.734 1 82.5 188 GLU A O 1
ATOM 1471 N N . GLY A 1 189 ? -21.672 5.004 22 1 84.69 189 GLY A N 1
ATOM 1472 C CA . GLY A 1 189 ? -23.078 5.223 21.672 1 84.69 189 GLY A CA 1
ATOM 1473 C C . GLY A 1 189 ? -23.281 6.172 20.516 1 84.69 189 GLY A C 1
ATOM 1474 O O . GLY A 1 189 ? -24.344 6.203 19.906 1 84.69 189 GLY A O 1
ATOM 1475 N N . THR A 1 190 ? -22.266 6.938 20.266 1 88.88 190 THR A N 1
ATOM 1476 C CA . THR A 1 190 ? -22.359 7.941 19.219 1 88.88 190 THR A CA 1
ATOM 1477 C C . THR A 1 190 ? -21.203 7.785 18.219 1 88.88 190 THR A C 1
ATOM 1479 O O . THR A 1 190 ? -20.031 8 18.578 1 88.88 190 THR A O 1
ATOM 1482 N N . SER A 1 191 ? -21.609 7.453 17.047 1 91.94 191 SER A N 1
ATOM 1483 C CA . SER A 1 191 ? -20.594 7.289 16.016 1 91.94 191 SER A CA 1
ATOM 1484 C C . SER A 1 191 ? -20.219 8.633 15.391 1 91.94 191 SER A C 1
ATOM 1486 O O . SER A 1 191 ? -21.031 9.242 14.695 1 91.94 191 SER A O 1
ATOM 1488 N N . ASP A 1 192 ? -19.109 9.148 15.664 1 96.62 192 ASP A N 1
ATOM 1489 C CA . ASP A 1 192 ? -18.469 10.32 15.07 1 96.62 192 ASP A CA 1
ATOM 1490 C C . ASP A 1 192 ? -17.141 9.961 14.422 1 96.62 192 ASP A C 1
ATOM 1492 O O . ASP A 1 192 ? -16.078 10.273 14.961 1 96.62 192 ASP A O 1
ATOM 1496 N N . VAL A 1 193 ? -17.266 9.289 13.281 1 95.62 193 VAL A N 1
ATOM 1497 C CA . VAL A 1 193 ? -16.078 8.773 12.625 1 95.62 193 VAL A CA 1
ATOM 1498 C C . VAL A 1 193 ? -16.078 9.188 11.156 1 95.62 193 VAL A C 1
ATOM 1500 O O . VAL A 1 193 ? -17.141 9.281 10.531 1 95.62 193 VAL A O 1
ATOM 1503 N N . LEU A 1 194 ? -14.914 9.484 10.641 1 97 194 LEU A N 1
ATOM 1504 C CA . LEU A 1 194 ? -14.672 9.734 9.219 1 97 194 LEU A CA 1
ATOM 1505 C C . LEU A 1 194 ? -13.992 8.531 8.562 1 97 194 LEU A C 1
ATOM 1507 O O . LEU A 1 194 ? -12.828 8.25 8.828 1 97 194 LEU A O 1
ATOM 1511 N N . PRO A 1 195 ? -14.734 7.805 7.684 1 93.12 195 PRO A N 1
ATOM 1512 C CA . PRO A 1 195 ? -14.094 6.688 6.984 1 93.12 195 PRO A CA 1
ATOM 1513 C C . PRO A 1 195 ? -12.898 7.121 6.145 1 93.12 195 PRO A C 1
ATOM 1515 O O . PRO A 1 195 ? -12.945 8.172 5.496 1 93.12 195 PRO A O 1
ATOM 1518 N N . TYR A 1 196 ? -11.875 6.316 6.152 1 91.94 196 TYR A N 1
ATOM 1519 C CA . TYR A 1 196 ? -10.703 6.613 5.332 1 91.94 196 TYR A CA 1
ATOM 1520 C C . TYR A 1 196 ? -11.078 6.73 3.861 1 91.94 196 TYR A C 1
ATOM 1522 O O . TYR A 1 196 ? -10.539 7.566 3.137 1 91.94 196 TYR A O 1
ATOM 1530 N N . ASP A 1 197 ? -11.961 5.91 3.426 1 89.56 197 ASP A N 1
ATOM 1531 C CA . ASP A 1 197 ? -12.414 5.918 2.039 1 89.56 197 ASP A CA 1
ATOM 1532 C C . ASP A 1 197 ? -12.922 7.297 1.631 1 89.56 197 ASP A C 1
ATOM 1534 O O . ASP A 1 197 ? -12.766 7.707 0.48 1 89.56 197 ASP A O 1
ATOM 1538 N N . THR A 1 198 ? -13.555 7.961 2.549 1 94.19 198 THR A N 1
ATOM 1539 C CA . THR A 1 198 ? -14.078 9.297 2.271 1 94.19 198 THR A CA 1
ATOM 1540 C C . THR A 1 198 ? -12.945 10.258 1.933 1 94.19 198 THR A C 1
ATOM 1542 O O . THR A 1 198 ? -13.086 11.102 1.041 1 94.19 198 THR A O 1
ATOM 1545 N N . VAL A 1 199 ? -11.852 10.125 2.58 1 96.88 199 VAL A N 1
ATOM 1546 C CA . VAL A 1 199 ? -10.703 10.984 2.324 1 96.88 199 VAL A CA 1
ATOM 1547 C C . VAL A 1 199 ? -10.219 10.789 0.887 1 96.88 199 VAL A C 1
ATOM 1549 O O . VAL A 1 199 ? -10 11.758 0.162 1 96.88 199 VAL A O 1
ATOM 1552 N N . PHE A 1 200 ? -10.133 9.57 0.48 1 94.06 200 PHE A N 1
ATOM 1553 C CA . PHE A 1 200 ? -9.695 9.25 -0.873 1 94.06 200 PHE A CA 1
ATOM 1554 C C . PHE A 1 200 ? -10.703 9.742 -1.901 1 94.06 200 PHE A C 1
ATOM 1556 O O . PHE A 1 200 ? -10.32 10.266 -2.949 1 94.06 200 PHE A O 1
ATOM 1563 N N . ARG A 1 201 ? -11.938 9.586 -1.583 1 91.94 201 ARG A N 1
ATOM 1564 C CA . ARG A 1 201 ? -12.984 10.016 -2.504 1 91.94 201 ARG A CA 1
ATOM 1565 C C . ARG A 1 201 ? -12.945 11.531 -2.695 1 91.94 201 ARG A C 1
ATOM 1567 O O . ARG A 1 201 ? -13.102 12.023 -3.814 1 91.94 201 ARG A O 1
ATOM 1574 N N . ILE A 1 202 ? -12.719 12.234 -1.679 1 96.69 202 ILE A N 1
ATOM 1575 C CA . ILE A 1 202 ? -12.711 13.688 -1.729 1 96.69 202 ILE A CA 1
ATOM 1576 C C . ILE A 1 202 ? -11.547 14.172 -2.594 1 96.69 202 ILE A C 1
ATOM 1578 O O . ILE A 1 202 ? -11.672 15.156 -3.322 1 96.69 202 ILE A O 1
ATOM 1582 N N . LEU A 1 203 ? -10.445 13.445 -2.594 1 96.88 203 LEU A N 1
ATOM 1583 C CA . LEU A 1 203 ? -9.234 13.93 -3.236 1 96.88 203 LEU A CA 1
ATOM 1584 C C . LEU A 1 203 ? -9.016 13.25 -4.582 1 96.88 203 LEU A C 1
ATOM 1586 O O . LEU A 1 203 ? -8.031 13.516 -5.27 1 96.88 203 LEU A O 1
ATOM 1590 N N . ASN A 1 204 ? -9.922 12.32 -4.938 1 91.44 204 ASN A N 1
ATOM 1591 C CA . ASN A 1 204 ? -9.703 11.594 -6.18 1 91.44 204 ASN A CA 1
ATOM 1592 C C . ASN A 1 204 ? -9.938 12.477 -7.402 1 91.44 204 ASN A C 1
ATOM 1594 O O . ASN A 1 204 ? -10.234 13.664 -7.266 1 91.44 204 ASN A O 1
ATOM 1598 N N . ASN A 1 205 ? -9.789 11.945 -8.609 1 88.88 205 ASN A N 1
ATOM 1599 C CA . ASN A 1 205 ? -9.773 12.711 -9.852 1 88.88 205 ASN A CA 1
ATOM 1600 C C . ASN A 1 205 ? -11.172 13.227 -10.203 1 88.88 205 ASN A C 1
ATOM 1602 O O . ASN A 1 205 ? -11.305 14.18 -10.969 1 88.88 205 ASN A O 1
ATOM 1606 N N . ARG A 1 206 ? -12.164 12.609 -9.656 1 84.94 206 ARG A N 1
ATOM 1607 C CA . ARG A 1 206 ? -13.531 13.055 -9.883 1 84.94 206 ARG A CA 1
ATOM 1608 C C . ARG A 1 206 ? -13.859 14.281 -9.031 1 84.94 206 ARG A C 1
ATOM 1610 O O . ARG A 1 206 ? -14.414 15.258 -9.531 1 84.94 206 ARG A O 1
ATOM 1617 N N . ASN A 1 207 ? -13.477 14.242 -7.797 1 90.56 207 ASN A N 1
ATOM 1618 C CA . ASN A 1 207 ? -13.875 15.266 -6.836 1 90.56 207 ASN A CA 1
ATOM 1619 C C . ASN A 1 207 ? -12.805 16.344 -6.695 1 90.56 207 ASN A C 1
ATOM 1621 O O . ASN A 1 207 ? -13.078 17.422 -6.172 1 90.56 207 ASN A O 1
ATOM 1625 N N . CYS A 1 208 ? -11.656 16.078 -7.137 1 94.06 208 CYS A N 1
ATOM 1626 C CA . CYS A 1 208 ? -10.555 17.031 -7.113 1 94.06 208 CYS A CA 1
ATOM 1627 C C . CYS A 1 208 ? -9.727 16.938 -8.391 1 94.06 208 CYS A C 1
ATOM 1629 O O . CYS A 1 208 ? -8.547 16.594 -8.344 1 94.06 208 CYS A O 1
ATOM 1631 N N . PRO A 1 209 ? -10.297 17.375 -9.5 1 93.06 209 PRO A N 1
ATOM 1632 C CA . PRO A 1 209 ? -9.625 17.234 -10.797 1 93.06 209 PRO A CA 1
ATOM 1633 C C . PRO A 1 209 ? -8.352 18.062 -10.898 1 93.06 209 PRO A C 1
ATOM 1635 O O . PRO A 1 209 ? -7.457 17.734 -11.688 1 93.06 209 PRO A O 1
ATOM 1638 N N . ILE A 1 210 ? -8.297 19.062 -10.078 1 94.81 210 ILE A N 1
ATOM 1639 C CA . ILE A 1 210 ? -7.156 19.969 -10.125 1 94.81 210 ILE A CA 1
ATOM 1640 C C . ILE A 1 210 ? -5.895 19.234 -9.688 1 94.81 210 ILE A C 1
ATOM 1642 O O . ILE A 1 210 ? -4.781 19.609 -10.078 1 94.81 210 ILE A O 1
ATOM 1646 N N . LEU A 1 211 ? -6.016 18.172 -8.93 1 95.38 211 LEU A N 1
ATOM 1647 C CA . LEU A 1 211 ? -4.879 17.406 -8.445 1 95.38 211 LEU A CA 1
ATOM 1648 C C . LEU A 1 211 ? -4.66 16.156 -9.305 1 95.38 211 LEU A C 1
ATOM 1650 O O . LEU A 1 211 ? -3.893 15.266 -8.93 1 95.38 211 LEU A O 1
ATOM 1654 N N . LYS A 1 212 ? -5.281 16.141 -10.43 1 92.88 212 LYS A N 1
ATOM 1655 C CA . LYS A 1 212 ? -5.086 15.016 -11.352 1 92.88 212 LYS A CA 1
ATOM 1656 C C . LYS A 1 212 ? -3.617 14.875 -11.742 1 92.88 212 LYS A C 1
ATOM 1658 O O . LYS A 1 212 ? -2.951 15.859 -12.055 1 92.88 212 LYS A O 1
ATOM 1663 N N . ASP A 1 213 ? -3.115 13.562 -11.656 1 92.88 213 ASP A N 1
ATOM 1664 C CA . ASP A 1 213 ? -1.765 13.188 -12.055 1 92.88 213 ASP A CA 1
ATOM 1665 C C . ASP A 1 213 ? -0.72 13.82 -11.141 1 92.88 213 ASP A C 1
ATOM 1667 O O . ASP A 1 213 ? 0.429 14.016 -11.539 1 92.88 213 ASP A O 1
ATOM 1671 N N . LYS A 1 214 ? -1.202 14.258 -9.945 1 96.44 214 LYS A N 1
ATOM 1672 C CA . LYS A 1 214 ? -0.327 14.781 -8.898 1 96.44 214 LYS A CA 1
ATOM 1673 C C . LYS A 1 214 ? -0.371 13.914 -7.652 1 96.44 214 LYS A C 1
ATOM 1675 O O . LYS A 1 214 ? -1.442 13.461 -7.238 1 96.44 214 LYS A O 1
ATOM 1680 N N . PRO A 1 215 ? 0.798 13.695 -7.066 1 97.88 215 PRO A N 1
ATOM 1681 C CA . PRO A 1 215 ? 0.817 12.844 -5.875 1 97.88 215 PRO A CA 1
ATOM 1682 C C . PRO A 1 215 ? 0.001 13.422 -4.723 1 97.88 215 PRO A C 1
ATOM 1684 O O . PRO A 1 215 ? 0.138 14.609 -4.395 1 97.88 215 PRO A O 1
ATOM 1687 N N . LYS A 1 216 ? -0.852 12.664 -4.227 1 98.38 216 LYS A N 1
ATOM 1688 C CA . LYS A 1 216 ? -1.589 12.945 -2.996 1 98.38 216 LYS A CA 1
ATOM 1689 C C . LYS A 1 216 ? -1.13 12.031 -1.859 1 98.38 216 LYS A C 1
ATOM 1691 O O . LYS A 1 216 ? -1.44 10.844 -1.847 1 98.38 216 LYS A O 1
ATOM 1696 N N . VAL A 1 217 ? -0.421 12.594 -0.9 1 98.69 217 VAL A N 1
ATOM 1697 C CA . VAL A 1 217 ? 0.179 11.836 0.195 1 98.69 217 VAL A CA 1
ATOM 1698 C C . VAL A 1 217 ? -0.676 11.977 1.452 1 98.69 217 VAL A C 1
ATOM 1700 O O . VAL A 1 217 ? -0.86 13.086 1.96 1 98.69 217 VAL A O 1
ATOM 1703 N N . ILE A 1 218 ? -1.172 10.852 1.92 1 98.56 218 ILE A N 1
ATOM 1704 C CA . ILE A 1 218 ? -2.01 10.852 3.115 1 98.56 218 ILE A CA 1
ATOM 1705 C C . ILE A 1 218 ? -1.267 10.172 4.262 1 98.56 218 ILE A C 1
ATOM 1707 O O . ILE A 1 218 ? -0.865 9.008 4.148 1 98.56 218 ILE A O 1
ATOM 1711 N N . ILE A 1 219 ? -1.021 10.898 5.336 1 98.38 219 ILE A N 1
ATOM 1712 C CA . ILE A 1 219 ? -0.396 10.352 6.535 1 98.38 219 ILE A CA 1
ATOM 1713 C C . ILE A 1 219 ? -1.444 10.195 7.633 1 98.38 219 ILE A C 1
ATOM 1715 O O . ILE A 1 219 ? -2.18 11.141 7.941 1 98.38 219 ILE A O 1
ATOM 1719 N N . VAL A 1 220 ? -1.529 9.031 8.195 1 96.06 220 VAL A N 1
ATOM 1720 C CA . VAL A 1 220 ? -2.541 8.773 9.219 1 96.06 220 VAL A CA 1
ATOM 1721 C C . VAL A 1 220 ? -1.869 8.305 10.508 1 96.06 220 VAL A C 1
ATOM 1723 O O . VAL A 1 220 ? -1.205 7.27 10.523 1 96.06 220 VAL A O 1
ATOM 1726 N N . GLN A 1 221 ? -2.008 9.07 11.516 1 93.19 221 GLN A N 1
ATOM 1727 C CA . GLN A 1 221 ? -1.617 8.68 12.859 1 93.19 221 GLN A CA 1
ATOM 1728 C C . GLN A 1 221 ? -2.84 8.406 13.734 1 93.19 221 GLN A C 1
ATOM 1730 O O . GLN A 1 221 ? -3.342 9.305 14.414 1 93.19 221 GLN A O 1
ATOM 1735 N N . ALA A 1 222 ? -3.295 7.25 13.695 1 88.69 222 ALA A N 1
ATOM 1736 C CA . ALA A 1 222 ? -4.445 6.773 14.461 1 88.69 222 ALA A CA 1
ATOM 1737 C C . ALA A 1 222 ? -4.352 5.273 14.711 1 88.69 222 ALA A C 1
ATOM 1739 O O . ALA A 1 222 ? -3.795 4.531 13.898 1 88.69 222 ALA A O 1
ATOM 1740 N N . CYS A 1 223 ? -4.891 4.914 15.797 1 77.94 223 CYS A N 1
ATOM 1741 C CA . CYS A 1 223 ? -4.988 3.48 16.047 1 77.94 223 CYS A CA 1
ATOM 1742 C C . CYS A 1 223 ? -6.043 2.84 15.156 1 77.94 223 CYS A C 1
ATOM 1744 O O . CYS A 1 223 ? -6.984 3.51 14.727 1 77.94 223 CYS A O 1
ATOM 1746 N N . ARG A 1 224 ? -5.867 1.647 14.688 1 69.19 224 ARG A N 1
ATOM 1747 C CA . ARG A 1 224 ? -6.809 0.967 13.805 1 69.19 224 ARG A CA 1
ATOM 1748 C C . ARG A 1 224 ? -7.395 -0.27 14.477 1 69.19 224 ARG A C 1
ATOM 1750 O O . ARG A 1 224 ? -7.551 -1.313 13.836 1 69.19 224 ARG A O 1
ATOM 1757 N N . GLY A 1 225 ? -7.887 -0.022 15.57 1 60.62 225 GLY A N 1
ATOM 1758 C CA . GLY A 1 225 ? -8.578 -1.082 16.281 1 60.62 225 GLY A CA 1
ATOM 1759 C C . GLY A 1 225 ? -7.855 -1.525 17.547 1 60.62 225 GLY A C 1
ATOM 1760 O O . GLY A 1 225 ? -6.652 -1.296 17.688 1 60.62 225 GLY A O 1
ATOM 1761 N N . ALA A 1 226 ? -8.695 -1.393 18.562 1 51.38 226 ALA A N 1
ATOM 1762 C CA . ALA A 1 226 ? -8.211 -1.724 19.906 1 51.38 226 ALA A CA 1
ATOM 1763 C C . ALA A 1 226 ? -7.641 -3.139 19.938 1 51.38 226 ALA A C 1
ATOM 1765 O O . ALA A 1 226 ? -8.352 -4.09 20.266 1 51.38 226 ALA A O 1
ATOM 1766 N N . ASN A 1 227 ? -7.32 -3.652 18.922 1 39.34 227 ASN A N 1
ATOM 1767 C CA . ASN A 1 227 ? -6.691 -4.828 19.516 1 39.34 227 ASN A CA 1
ATOM 1768 C C . ASN A 1 227 ? -5.746 -4.445 20.641 1 39.34 227 ASN A C 1
ATOM 1770 O O . ASN A 1 227 ? -4.609 -4.035 20.406 1 39.34 227 ASN A O 1
ATOM 1774 N N . ARG A 1 228 ? -6.273 -3.461 21.5 1 33.59 228 ARG A N 1
ATOM 1775 C CA . ARG A 1 228 ? -5.336 -3.824 22.562 1 33.59 228 ARG A CA 1
ATOM 1776 C C . ARG A 1 228 ? -5.082 -5.328 22.578 1 33.59 228 ARG A C 1
ATOM 1778 O O . ARG A 1 22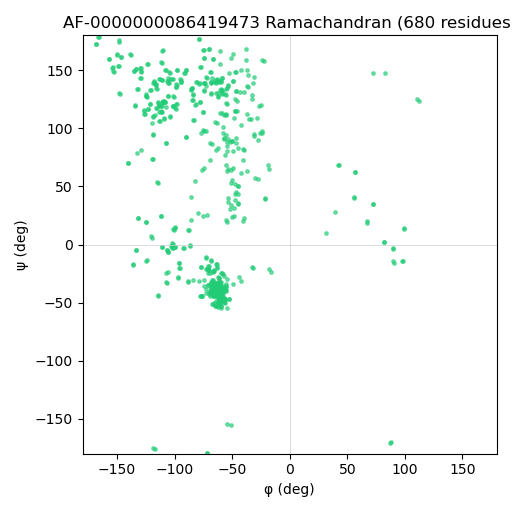8 ? -5.875 -6.102 22.047 1 33.59 228 ARG A O 1
ATOM 1785 N N . GLY A 1 229 ? -4.391 -6.043 22.75 1 29.5 229 GLY A N 1
ATOM 1786 C CA . GLY A 1 229 ? -4.738 -7.453 22.828 1 29.5 229 GLY A CA 1
ATOM 1787 C C . GLY A 1 229 ? -6.223 -7.695 23.016 1 29.5 229 GLY A C 1
ATOM 1788 O O . GLY A 1 229 ? -6.664 -8.836 23.125 1 29.5 229 GLY A O 1
ATOM 1789 N N . GLU A 1 230 ? -7.207 -6.77 23.578 1 25.7 230 GLU A N 1
ATOM 1790 C CA . GLU A 1 230 ? -8.609 -6.992 23.906 1 25.7 230 GLU A CA 1
ATOM 1791 C C . GLU A 1 230 ? -9.531 -6.473 22.797 1 25.7 230 GLU A C 1
ATOM 1793 O O . GLU A 1 230 ? -9.258 -5.434 22.203 1 25.7 230 GLU A O 1
ATOM 1798 N N . VAL A 1 231 ? -10.289 -7.203 22.125 1 29.33 231 VAL A N 1
ATOM 1799 C CA . VAL A 1 231 ? -11.25 -7.086 21.031 1 29.33 231 VAL A CA 1
ATOM 1800 C C . VAL A 1 231 ? -12.469 -6.293 21.5 1 29.33 231 VAL A C 1
ATOM 1802 O O . VAL A 1 231 ? -13.156 -6.688 22.453 1 29.33 231 VAL A O 1
ATOM 1805 N N . TRP A 1 232 ? -12.695 -4.93 21.531 1 23.98 232 TRP A N 1
ATOM 1806 C CA . TRP A 1 232 ? -13.984 -4.301 21.797 1 23.98 232 TRP A CA 1
ATOM 1807 C C . TRP A 1 232 ? -14.906 -4.422 20.578 1 23.98 232 TRP A C 1
ATOM 1809 O O . TRP A 1 232 ? -14.523 -4.074 19.469 1 23.98 232 TRP A O 1
ATOM 1819 N N . VAL A 1 233 ? -15.867 -5.336 20.375 1 26.67 233 VAL A N 1
ATOM 1820 C CA . VAL A 1 233 ? -16.875 -5.621 19.359 1 26.67 233 VAL A CA 1
ATOM 1821 C C . VAL A 1 233 ? -18.031 -4.633 19.5 1 26.67 233 VAL A C 1
ATOM 1823 O O . VAL A 1 233 ? -18.75 -4.645 20.5 1 26.67 233 VAL A O 1
ATOM 1826 N N . ASN A 1 234 ? -17.984 -3.238 19.328 1 23.12 234 ASN A N 1
ATOM 1827 C CA . ASN A 1 234 ? -19.25 -2.527 19.484 1 23.12 234 ASN A CA 1
ATOM 1828 C C . ASN A 1 234 ? -20.172 -2.766 18.297 1 23.12 234 ASN A C 1
ATOM 1830 O O . ASN A 1 234 ? -19.719 -2.934 17.172 1 23.12 234 ASN A O 1
ATOM 1834 N N . ASP A 1 235 ? -21.5 -3.029 18.469 1 24.11 235 ASP A N 1
ATOM 1835 C CA . ASP A 1 235 ? -22.734 -3.307 17.766 1 24.11 235 ASP A CA 1
ATOM 1836 C C . ASP A 1 235 ? -23.266 -2.059 17.062 1 24.11 235 ASP A C 1
ATOM 1838 O O . ASP A 1 235 ? -24.469 -1.79 17.062 1 24.11 235 ASP A O 1
ATOM 1842 N N . SER A 1 236 ? -22.578 -1.068 16.672 1 23.28 236 SER A N 1
ATOM 1843 C CA . SER A 1 236 ? -23.438 0.053 16.312 1 23.28 236 SER A CA 1
ATOM 1844 C C . SER A 1 236 ? -24.25 -0.254 15.055 1 23.28 236 SER A C 1
ATOM 1846 O O . SER A 1 236 ? -23.797 -0.984 14.172 1 23.28 236 SER A O 1
ATOM 1848 N N . PRO A 1 237 ? -25.609 0.16 15.023 1 23.77 237 PRO A N 1
ATOM 1849 C CA . PRO A 1 237 ? -26.641 -0.043 14.016 1 23.77 237 PRO A CA 1
ATOM 1850 C C . PRO A 1 237 ? -26.281 0.579 12.664 1 23.77 237 PRO A C 1
ATOM 1852 O O . PRO A 1 237 ? -25.453 1.491 12.602 1 23.77 237 PRO A O 1
ATOM 1855 N N . LYS A 1 238 ? -26.891 0.023 11.555 1 24.09 238 LYS A N 1
ATOM 1856 C CA . LYS A 1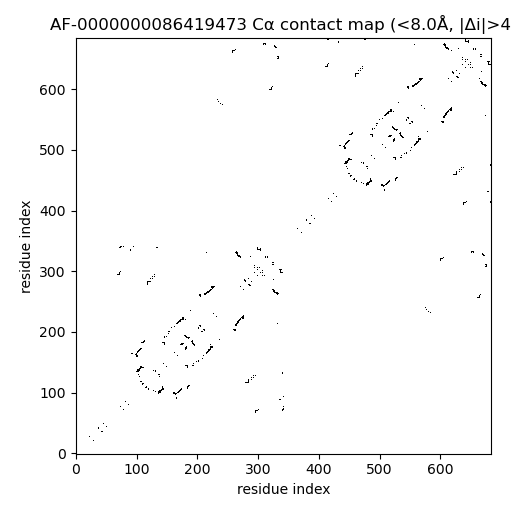 238 ? -26.828 0.224 10.109 1 24.09 238 LYS A CA 1
ATOM 1857 C C . LYS A 1 238 ? -27.281 1.631 9.727 1 24.09 238 LYS A C 1
ATOM 1859 O O . LYS A 1 238 ? -28.438 2.006 9.977 1 24.09 238 LYS A O 1
ATOM 1864 N N . ALA A 1 239 ? -26.422 2.68 9.781 1 22.05 239 ALA A N 1
ATOM 1865 C CA . ALA A 1 239 ? -26.812 3.955 9.188 1 22.05 239 ALA A CA 1
ATOM 1866 C C . ALA A 1 239 ? -27.406 3.754 7.797 1 22.05 239 ALA A C 1
ATOM 1868 O O . ALA A 1 239 ? -26.969 2.867 7.055 1 22.05 239 ALA A O 1
ATOM 1869 N N . SER A 1 240 ? -28.578 4.398 7.535 1 20.72 240 SER A N 1
ATOM 1870 C CA . SER A 1 240 ? -29.484 4.488 6.391 1 20.72 240 SER A CA 1
ATOM 1871 C C . SER A 1 240 ? -28.734 4.953 5.141 1 20.72 240 SER A C 1
ATOM 1873 O O . SER A 1 240 ? -27.953 5.895 5.195 1 20.72 240 SER A O 1
ATOM 1875 N N . ALA A 1 241 ? -28.594 4.062 4.191 1 25.08 241 ALA A N 1
ATOM 1876 C CA . ALA A 1 241 ? -28.125 4.289 2.83 1 25.08 241 ALA A CA 1
ATOM 1877 C C . ALA A 1 241 ? -28.891 5.43 2.166 1 25.08 241 ALA A C 1
ATOM 1879 O O . ALA A 1 241 ? -30.078 5.285 1.853 1 25.08 241 ALA A O 1
ATOM 1880 N N . ASP A 1 242 ? -28.859 6.699 2.586 1 21.22 242 ASP A N 1
ATOM 1881 C CA . ASP A 1 242 ? -29.516 7.68 1.721 1 21.22 242 ASP A CA 1
ATOM 1882 C C . ASP A 1 242 ? -29.125 7.465 0.26 1 21.22 242 ASP A C 1
ATOM 1884 O O . ASP A 1 242 ? -27.938 7.297 -0.052 1 21.22 242 ASP A O 1
ATOM 1888 N N . SER A 1 243 ? -30.078 7.09 -0.591 1 23.47 243 SER A N 1
ATOM 1889 C CA . SER A 1 243 ? -30.281 6.828 -2.014 1 23.47 243 SER A CA 1
ATOM 1890 C C . SER A 1 243 ? -29.844 8.023 -2.859 1 23.47 243 SER A C 1
ATOM 1892 O O . SER A 1 243 ? -30.609 8.961 -3.061 1 23.47 243 SER A O 1
ATOM 1894 N N . PHE A 1 244 ? -28.875 8.719 -2.676 1 21.81 244 PHE A N 1
ATOM 1895 C CA . PHE A 1 244 ? -28.766 9.734 -3.723 1 21.81 244 PHE A CA 1
ATOM 1896 C C . PHE A 1 244 ? -28.828 9.086 -5.105 1 21.81 244 PHE A C 1
ATOM 1898 O O . PHE A 1 244 ? -27.969 8.273 -5.449 1 21.81 244 PHE A O 1
ATOM 1905 N N . SER A 1 245 ? -30.031 8.914 -5.629 1 23.09 245 SER A N 1
ATOM 1906 C CA . SER A 1 245 ? -30.547 8.562 -6.953 1 23.09 245 SER A CA 1
ATOM 1907 C C . SER A 1 245 ? -29.875 9.406 -8.039 1 23.09 245 SER A C 1
ATOM 1909 O O . SER A 1 245 ? -30.438 10.406 -8.492 1 23.09 245 SER A O 1
ATOM 1911 N N . GLN A 1 246 ? -28.703 9.758 -8.086 1 23.52 246 GLN A N 1
ATOM 1912 C CA . GLN A 1 246 ? -28.516 10.531 -9.312 1 23.52 246 GLN A CA 1
ATOM 1913 C C . GLN A 1 246 ? -28.969 9.75 -10.539 1 23.52 246 GLN A C 1
ATOM 1915 O O . GLN A 1 246 ? -28.859 8.523 -10.578 1 23.52 246 GLN A O 1
ATOM 1920 N N . SER A 1 247 ? -29.938 10.336 -11.242 1 22.95 247 SER A N 1
ATOM 1921 C CA . SER A 1 247 ? -30.594 9.992 -12.5 1 22.95 247 SER A CA 1
ATOM 1922 C C . SER A 1 247 ? -29.578 9.453 -13.516 1 22.95 247 SER A C 1
ATOM 1924 O O . SER A 1 247 ? -28.422 9.859 -13.523 1 22.95 247 SER A O 1
ATOM 1926 N N . PRO A 1 248 ? -29.938 8.328 -14.094 1 26.11 248 PRO A N 1
ATOM 1927 C CA . PRO A 1 248 ? -29.219 7.695 -15.203 1 26.11 248 PRO A CA 1
ATOM 1928 C C . PRO A 1 248 ? -28.953 8.656 -16.359 1 26.11 248 PRO A C 1
ATOM 1930 O O . PRO A 1 248 ? -29.625 8.594 -17.391 1 26.11 248 PRO A O 1
ATOM 1933 N N . GLU A 1 249 ? -28.703 9.992 -16.156 1 24.92 249 GLU A N 1
ATOM 1934 C CA . GLU A 1 249 ? -28.672 10.672 -17.453 1 24.92 249 GLU A CA 1
ATOM 1935 C C . GLU A 1 249 ? -27.828 9.906 -18.453 1 24.92 249 GLU A C 1
ATOM 1937 O O . GLU A 1 249 ? -26.969 9.109 -18.078 1 24.92 249 GLU A O 1
ATOM 1942 N N . ASN A 1 250 ? -28.297 10.055 -19.797 1 24.14 250 ASN A N 1
ATOM 1943 C CA . ASN A 1 250 ? -27.891 9.648 -21.141 1 24.14 250 ASN A CA 1
ATOM 1944 C C . ASN A 1 250 ? -26.391 9.875 -21.359 1 24.14 250 ASN A C 1
ATOM 1946 O O . ASN A 1 250 ? -25.953 10.992 -21.625 1 24.14 250 ASN A O 1
ATOM 1950 N N . LEU A 1 251 ? -25.688 9.422 -20.5 1 24.72 251 LEU A N 1
ATOM 1951 C CA . LEU A 1 251 ? -24.297 9.758 -20.812 1 24.72 251 LEU A CA 1
ATOM 1952 C C . LEU A 1 251 ? -23.922 9.289 -22.203 1 24.72 251 LEU A C 1
ATOM 1954 O O . LEU A 1 251 ? -23.969 8.094 -22.5 1 24.72 251 LEU A O 1
ATOM 1958 N N . GLU A 1 252 ? -24.312 10.055 -23.172 1 24.66 252 GLU A N 1
ATOM 1959 C CA . GLU A 1 252 ? -23.766 10.016 -24.531 1 24.66 252 GLU A CA 1
ATOM 1960 C C . GLU A 1 252 ? -22.266 9.742 -24.5 1 24.66 252 GLU A C 1
ATOM 1962 O O . GLU A 1 252 ? -21.547 10.273 -23.656 1 24.66 252 GLU A O 1
ATOM 1967 N N . GLU A 1 253 ? -21.859 8.578 -24.984 1 27.16 253 GLU A N 1
ATOM 1968 C CA . GLU A 1 253 ? -20.578 7.934 -25.219 1 27.16 253 GLU A CA 1
ATOM 1969 C C . GLU A 1 253 ? -19.547 8.93 -25.766 1 27.16 253 GLU A C 1
ATOM 1971 O O . GLU A 1 253 ? -19.219 8.906 -26.953 1 27.16 253 GLU A O 1
ATOM 1976 N N . ASP A 1 254 ? -19.797 10.25 -25.547 1 25.95 254 ASP A N 1
ATOM 1977 C CA . ASP A 1 254 ? -18.766 11.039 -26.203 1 25.95 254 ASP A CA 1
ATOM 1978 C C . ASP A 1 254 ? -17.359 10.547 -25.828 1 25.95 254 ASP A C 1
ATOM 1980 O O . ASP A 1 254 ? -17.188 9.883 -24.797 1 25.95 254 ASP A O 1
ATOM 1984 N N . ALA A 1 255 ? -16.281 10.922 -26.688 1 29.03 255 ALA A N 1
ATOM 1985 C CA . ALA A 1 255 ? -14.844 10.648 -26.703 1 29.03 255 ALA A CA 1
ATOM 1986 C C . ALA A 1 255 ? -14.219 10.883 -25.328 1 29.03 255 ALA A C 1
ATOM 1988 O O . ALA A 1 255 ? -13.672 11.953 -25.062 1 29.03 255 ALA A O 1
ATOM 1989 N N . VAL A 1 256 ? -14.961 10.805 -24.188 1 30.56 256 VAL A N 1
ATOM 1990 C CA . VAL A 1 256 ? -14.602 11.242 -22.844 1 30.56 256 VAL A CA 1
ATOM 1991 C C . VAL A 1 256 ? -13.406 10.445 -22.328 1 30.56 256 VAL A C 1
ATOM 1993 O O . VAL A 1 256 ? -13.398 9.211 -22.406 1 30.56 256 VAL A O 1
ATOM 1996 N N . HIS A 1 257 ? -12.164 11.008 -22.281 1 37.44 257 HIS A N 1
ATOM 1997 C CA . HIS A 1 257 ? -10.914 10.508 -21.719 1 37.44 257 HIS A CA 1
ATOM 1998 C C . HIS A 1 257 ? -11.164 9.773 -20.391 1 37.44 257 HIS A C 1
ATOM 2000 O O . HIS A 1 257 ? -11.719 10.352 -19.453 1 37.44 257 HIS A O 1
ATOM 2006 N N . LYS A 1 258 ? -11.555 8.562 -20.406 1 48.16 258 LYS A N 1
ATOM 2007 C CA . LYS A 1 258 ? -11.75 7.691 -19.266 1 48.16 258 LYS A CA 1
ATOM 2008 C C . LYS A 1 258 ? -10.555 7.762 -18.312 1 48.16 258 LYS A C 1
ATOM 2010 O O . LYS A 1 258 ? -9.406 7.637 -18.734 1 48.16 258 LYS A O 1
ATOM 2015 N N . THR A 1 259 ? -10.578 8.703 -17.391 1 51.12 259 THR A N 1
ATOM 2016 C CA . THR A 1 259 ? -9.562 8.867 -16.344 1 51.12 259 THR A CA 1
ATOM 2017 C C . THR A 1 259 ? -9.812 7.91 -15.188 1 51.12 259 THR A C 1
ATOM 2019 O O . THR A 1 259 ? -10.961 7.562 -14.898 1 51.12 259 THR A O 1
ATOM 2022 N N . HIS A 1 260 ? -8.781 7.383 -14.711 1 69.88 260 HIS A N 1
ATOM 2023 C CA . HIS A 1 260 ? -8.883 6.621 -13.477 1 69.88 260 HIS A CA 1
ATOM 2024 C C . HIS A 1 260 ? -9.43 7.48 -12.344 1 69.88 260 HIS A C 1
ATOM 2026 O O . HIS A 1 260 ? -8.93 8.578 -12.094 1 69.88 260 HIS A O 1
ATOM 2032 N N . VAL A 1 261 ? -10.422 6.949 -11.695 1 76.75 261 VAL A N 1
ATOM 2033 C CA . VAL A 1 261 ? -11.039 7.715 -10.617 1 76.75 261 VAL A CA 1
ATOM 2034 C C . VAL A 1 261 ? -10.039 7.91 -9.484 1 76.75 261 VAL A C 1
ATOM 2036 O O . VAL A 1 261 ? -9.836 9.031 -9.016 1 76.75 261 VAL A O 1
ATOM 2039 N N . GLU A 1 262 ? -9.438 6.891 -9.047 1 83.69 262 GLU A N 1
ATOM 2040 C CA . GLU A 1 262 ? -8.438 6.973 -7.988 1 83.69 262 GLU A CA 1
ATOM 2041 C C . GLU A 1 262 ? -7.051 6.617 -8.516 1 83.69 262 GLU A C 1
ATOM 2043 O O . GLU A 1 262 ? -6.809 5.477 -8.922 1 83.69 262 GLU A O 1
ATOM 2048 N N . LYS A 1 263 ? -6.184 7.602 -8.508 1 90.25 263 LYS A N 1
ATOM 2049 C CA . LYS A 1 263 ? -4.812 7.457 -8.984 1 90.25 263 LYS A CA 1
ATOM 2050 C C . LYS A 1 263 ? -3.885 8.461 -8.312 1 90.25 263 LYS A C 1
ATOM 2052 O O . LYS A 1 263 ? -4.332 9.508 -7.836 1 90.25 263 LYS A O 1
ATOM 2057 N N . ASP A 1 264 ? -2.6 8.125 -8.188 1 95.69 264 ASP A N 1
ATOM 2058 C CA . ASP A 1 264 ? -1.554 9.008 -7.672 1 95.69 264 ASP A CA 1
ATOM 2059 C C . ASP A 1 264 ? -1.694 9.203 -6.164 1 95.69 264 ASP A C 1
ATOM 2061 O O . ASP A 1 264 ? -1.513 10.312 -5.656 1 95.69 264 ASP A O 1
ATOM 2065 N N . PHE A 1 265 ? -2.141 8.117 -5.504 1 97 265 PHE A N 1
ATOM 2066 C CA . PHE A 1 265 ? -2.305 8.156 -4.055 1 97 265 PHE A CA 1
ATOM 2067 C C . PHE A 1 265 ? -1.229 7.32 -3.369 1 97 265 PHE A C 1
ATOM 2069 O O . PHE A 1 265 ? -0.76 6.324 -3.924 1 97 265 PHE A O 1
ATOM 2076 N N . ILE A 1 266 ? -0.899 7.734 -2.207 1 97.88 266 ILE A N 1
ATOM 2077 C CA . ILE A 1 266 ? -0.187 6.898 -1.246 1 97.88 266 ILE A CA 1
ATOM 2078 C C . ILE A 1 266 ? -0.61 7.27 0.173 1 97.88 266 ILE A C 1
ATOM 2080 O O . ILE A 1 266 ? -0.66 8.453 0.524 1 97.88 266 ILE A O 1
ATOM 2084 N N . ALA A 1 267 ? -0.961 6.309 0.913 1 97.56 267 ALA A N 1
ATOM 2085 C CA . ALA A 1 267 ? -1.264 6.512 2.328 1 97.56 267 ALA A CA 1
ATOM 2086 C C . ALA A 1 267 ? -0.266 5.773 3.213 1 97.56 267 ALA A C 1
ATOM 2088 O O . ALA A 1 267 ? 0.121 4.641 2.914 1 97.56 267 ALA A O 1
ATOM 2089 N N . PHE A 1 268 ? 0.22 6.406 4.199 1 97.94 268 PHE A N 1
ATOM 2090 C CA . PHE A 1 268 ? 1.123 5.836 5.191 1 97.94 268 PHE A CA 1
ATOM 2091 C C . PHE A 1 268 ? 0.501 5.883 6.582 1 97.94 268 PHE A C 1
ATOM 2093 O O . PHE A 1 268 ? 0.365 6.957 7.168 1 97.94 268 PHE A O 1
ATOM 2100 N N . CYS A 1 269 ? 0.158 4.727 7.066 1 94 269 CYS A N 1
ATOM 2101 C CA . CYS A 1 269 ? -0.558 4.609 8.328 1 94 269 CYS A CA 1
ATOM 2102 C C . CYS A 1 269 ? 0.373 4.141 9.445 1 94 269 CYS A C 1
ATOM 2104 O O . CYS A 1 269 ? 1.243 3.299 9.219 1 94 269 CYS A O 1
ATOM 2106 N N . SER A 1 270 ? 0.083 4.605 10.625 1 89.88 270 SER A N 1
ATOM 2107 C CA . SER A 1 270 ? 0.975 4.355 11.758 1 89.88 270 SER A CA 1
ATOM 2108 C C . SER A 1 270 ? 0.937 2.891 12.172 1 89.88 270 SER A C 1
ATOM 2110 O O . SER A 1 270 ? 1.858 2.402 12.828 1 89.88 270 SER A O 1
ATOM 2112 N N . SER A 1 271 ? -0.105 2.209 11.836 1 79.62 271 SER A N 1
ATOM 2113 C CA . SER A 1 271 ? -0.205 0.816 12.258 1 79.62 271 SER A CA 1
ATOM 2114 C C . SER A 1 271 ? -0.927 -0.027 11.219 1 79.62 271 SER A C 1
ATOM 2116 O O . SER A 1 271 ? -1.575 0.511 10.312 1 79.62 271 SER A O 1
ATOM 2118 N N . THR A 1 272 ? -0.664 -1.304 11.422 1 73.19 272 THR A N 1
ATOM 2119 C CA . THR A 1 272 ? -1.454 -2.246 10.641 1 73.19 272 THR A CA 1
ATOM 2120 C C . THR A 1 272 ? -2.875 -2.346 11.188 1 73.19 272 THR A C 1
ATOM 2122 O O . THR A 1 272 ? -3.137 -1.955 12.328 1 73.19 272 THR A O 1
ATOM 2125 N N . PRO A 1 273 ? -3.736 -2.836 10.344 1 67.88 273 PRO A N 1
ATOM 2126 C CA . PRO A 1 273 ? -5.098 -3.053 10.844 1 67.88 273 PRO A CA 1
ATOM 2127 C C . PRO A 1 273 ? -5.129 -3.904 12.109 1 67.88 273 PRO A C 1
ATOM 2129 O O . PRO A 1 273 ? -4.348 -4.848 12.242 1 67.88 273 PRO A O 1
ATOM 2132 N N . HIS A 1 274 ? -5.938 -3.516 13.086 1 65 274 HIS A N 1
ATOM 2133 C CA . HIS A 1 274 ? -6.238 -4.191 14.336 1 65 274 HIS A CA 1
ATOM 2134 C C . HIS A 1 274 ? -5.152 -3.93 15.383 1 65 274 HIS A C 1
ATOM 2136 O O . HIS A 1 274 ? -5.156 -4.539 16.45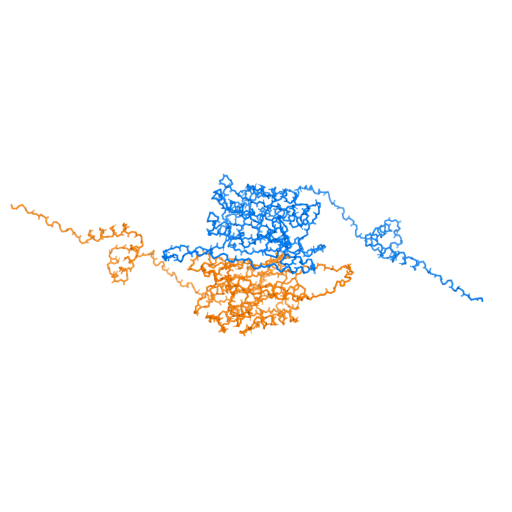3 1 65 274 HIS A O 1
ATOM 2142 N N . ASN A 1 275 ? -4.184 -3.145 15.023 1 63.97 275 ASN A N 1
ATOM 2143 C CA . ASN A 1 275 ? -3.098 -2.875 15.961 1 63.97 275 ASN A CA 1
ATOM 2144 C C . ASN A 1 275 ? -3.127 -1.429 16.453 1 63.97 275 ASN A C 1
ATOM 2146 O O . ASN A 1 275 ? -3.738 -0.567 15.82 1 63.97 275 ASN A O 1
ATOM 2150 N N . MET A 1 276 ? -2.512 -1.291 17.625 1 55.41 276 MET A N 1
ATOM 2151 C CA . MET A 1 276 ? -2.492 0.013 18.281 1 55.41 276 MET A CA 1
ATOM 2152 C C . MET A 1 276 ? -1.264 0.814 17.859 1 55.41 276 MET A C 1
ATOM 2154 O O . MET A 1 276 ? -0.247 0.24 17.469 1 55.41 276 MET A O 1
ATOM 2158 N N . SER A 1 277 ? -1.531 2.158 17.891 1 62.75 277 SER A N 1
ATOM 2159 C CA . SER A 1 277 ? -0.428 3.1 17.719 1 62.75 277 SER A CA 1
ATOM 2160 C C . SER A 1 277 ? 0.062 3.623 19.078 1 62.75 277 SER A C 1
ATOM 2162 O O . SER A 1 277 ? -0.733 3.83 19.984 1 62.75 277 SER A O 1
ATOM 2164 N N . TRP A 1 278 ? 1.404 3.674 19.25 1 56.25 278 TRP A N 1
ATOM 2165 C CA . TRP A 1 278 ? 1.982 4.039 20.547 1 56.25 278 TRP A CA 1
ATOM 2166 C C . TRP A 1 278 ? 2.373 5.512 20.562 1 56.25 278 TRP A C 1
ATOM 2168 O O . TRP A 1 278 ? 2.805 6.062 19.547 1 56.25 278 TRP A O 1
ATOM 2178 N N . ARG A 1 279 ? 2.045 6.148 21.719 1 57.84 279 ARG A N 1
ATOM 2179 C CA . ARG A 1 279 ? 2.371 7.555 21.922 1 57.84 279 ARG A CA 1
ATOM 2180 C C . ARG A 1 279 ? 3.182 7.746 23.203 1 57.84 279 ARG A C 1
ATOM 2182 O O . ARG A 1 279 ? 2.928 7.082 24.203 1 57.84 279 ARG A O 1
ATOM 2189 N N . ASP A 1 280 ? 4.305 8.445 22.953 1 58.53 280 ASP A N 1
ATOM 2190 C CA . ASP A 1 280 ? 5.031 8.898 24.141 1 58.53 280 ASP A CA 1
ATOM 2191 C C . ASP A 1 280 ? 4.445 10.203 24.672 1 58.53 280 ASP A C 1
ATOM 2193 O O . ASP A 1 280 ? 4.332 11.188 23.953 1 58.53 280 ASP A O 1
ATOM 2197 N N . LYS A 1 281 ? 4.059 10.25 25.859 1 60 281 LYS A N 1
ATOM 2198 C CA . LYS A 1 281 ? 3.393 11.383 26.484 1 60 281 LYS A CA 1
ATOM 2199 C C . LYS A 1 281 ? 4.242 12.648 26.375 1 60 281 LYS A C 1
ATOM 2201 O O . LYS A 1 281 ? 3.711 13.75 26.281 1 60 281 LYS A O 1
ATOM 2206 N N . THR A 1 282 ? 5.52 12.438 26.297 1 59.19 282 THR A N 1
ATOM 2207 C CA . THR A 1 282 ? 6.395 13.602 26.375 1 59.19 282 THR A CA 1
ATOM 2208 C C . THR A 1 282 ? 6.965 13.93 24.984 1 59.19 282 THR A C 1
ATOM 2210 O O . THR A 1 282 ? 7.34 15.078 24.734 1 59.19 282 THR A O 1
ATOM 2213 N N . LYS A 1 283 ? 7.035 13.047 24.141 1 68.06 283 LYS A N 1
ATOM 2214 C CA . LYS A 1 283 ? 7.785 13.297 22.906 1 68.06 283 LYS A CA 1
ATOM 2215 C C . LYS A 1 283 ? 6.891 13.141 21.688 1 68.06 283 LYS A C 1
ATOM 2217 O O . LYS A 1 283 ? 7.336 13.352 20.562 1 68.06 283 LYS A O 1
ATOM 2222 N N . GLY A 1 284 ? 5.648 12.969 21.938 1 73.94 284 GLY A N 1
ATOM 2223 C CA . GLY A 1 284 ? 4.773 12.75 20.797 1 73.94 284 GLY A CA 1
ATOM 2224 C C . GLY A 1 284 ? 4.684 11.289 20.375 1 73.94 284 GLY A C 1
ATOM 2225 O O . GLY A 1 284 ? 5.082 10.406 21.141 1 73.94 284 GLY A O 1
ATOM 2226 N N . SER A 1 285 ? 4.07 11.117 19.266 1 85.25 285 SER A N 1
ATOM 2227 C CA . SER A 1 285 ? 3.928 9.758 18.766 1 85.25 285 SER A CA 1
ATOM 2228 C C . SER A 1 285 ? 5.215 9.266 18.125 1 85.25 285 SER A C 1
ATOM 2230 O O . SER A 1 285 ? 5.895 10.023 17.422 1 85.25 285 SER A O 1
ATOM 2232 N N . PHE A 1 286 ? 5.531 8.055 18.391 1 84.44 286 PHE A N 1
ATOM 2233 C CA . PHE A 1 286 ? 6.742 7.457 17.844 1 84.44 286 PHE A CA 1
ATOM 2234 C C . PHE A 1 286 ? 6.711 7.461 16.328 1 84.44 286 PHE A C 1
ATOM 2236 O O . PHE A 1 286 ? 7.723 7.742 15.672 1 84.44 286 PHE A O 1
ATOM 2243 N N . PHE A 1 287 ? 5.594 7.188 15.773 1 90.81 287 PHE A N 1
ATOM 2244 C CA . PHE A 1 287 ? 5.453 7.145 14.32 1 90.81 287 PHE A CA 1
ATOM 2245 C C . PHE A 1 287 ? 5.801 8.492 13.703 1 90.81 287 PHE A C 1
ATOM 2247 O O . PHE A 1 287 ? 6.609 8.57 12.773 1 90.81 287 PHE A O 1
ATOM 2254 N N . ILE A 1 288 ? 5.219 9.57 14.148 1 93.44 288 ILE A N 1
ATOM 2255 C CA . ILE A 1 288 ? 5.43 10.898 13.594 1 93.44 288 ILE A CA 1
ATOM 2256 C C . ILE A 1 288 ? 6.883 11.328 13.805 1 93.44 288 ILE A C 1
ATOM 2258 O O . ILE A 1 288 ? 7.5 11.906 12.906 1 93.44 288 ILE A O 1
ATOM 2262 N N . THR A 1 289 ? 7.414 11.031 14.953 1 91.81 289 THR A N 1
ATOM 2263 C CA . THR A 1 289 ? 8.797 11.391 15.234 1 91.81 289 THR A CA 1
ATOM 2264 C C . THR A 1 289 ? 9.75 10.695 14.266 1 91.81 289 THR A C 1
ATOM 2266 O O . THR A 1 289 ? 10.648 11.328 13.711 1 91.81 289 THR A O 1
ATOM 2269 N N . GLN A 1 290 ? 9.508 9.422 14.062 1 92.69 290 GLN A N 1
ATOM 2270 C CA . GLN A 1 290 ? 10.352 8.68 13.133 1 92.69 290 GLN A CA 1
ATOM 2271 C C . GLN A 1 290 ? 10.148 9.172 11.703 1 92.69 290 GLN A C 1
ATOM 2273 O O . GLN A 1 290 ? 11.094 9.227 10.914 1 92.69 290 GLN A O 1
ATOM 2278 N N . LEU A 1 291 ? 8.914 9.445 11.406 1 96.31 291 LEU A N 1
ATOM 2279 C CA . LEU A 1 291 ? 8.609 9.984 10.086 1 96.31 291 LEU A CA 1
ATOM 2280 C C . LEU A 1 291 ? 9.391 11.266 9.828 1 96.31 291 LEU A C 1
ATOM 2282 O O . LEU A 1 291 ? 10.062 11.391 8.805 1 96.31 291 LEU A O 1
ATOM 2286 N N . ILE A 1 292 ? 9.344 12.18 10.758 1 96.62 292 ILE A N 1
ATOM 2287 C CA . ILE A 1 292 ? 10.031 13.461 10.633 1 96.62 292 ILE A CA 1
ATOM 2288 C C . ILE A 1 292 ? 11.539 13.234 10.5 1 96.62 292 ILE A C 1
ATOM 2290 O O . ILE A 1 292 ? 12.18 13.789 9.609 1 96.62 292 ILE A O 1
ATOM 2294 N N . THR A 1 293 ? 12.023 12.336 11.336 1 95.75 293 THR A N 1
ATOM 2295 C CA . THR A 1 293 ? 13.453 12.047 11.328 1 95.75 293 THR A CA 1
ATOM 2296 C C . THR A 1 293 ? 13.891 11.5 9.969 1 95.75 293 THR A C 1
ATOM 2298 O O . THR A 1 293 ? 14.891 11.945 9.406 1 95.75 293 THR A O 1
ATOM 2301 N N . CYS A 1 294 ? 13.141 10.602 9.477 1 97 294 CYS A N 1
ATOM 2302 C CA . CYS A 1 294 ? 13.5 9.969 8.211 1 97 294 CYS A CA 1
ATOM 2303 C C . CYS A 1 294 ? 13.375 10.953 7.059 1 97 294 CYS A C 1
ATOM 2305 O O . CYS A 1 294 ? 14.211 10.961 6.148 1 97 294 CYS A O 1
ATOM 2307 N N . PHE A 1 295 ? 12.359 11.797 7.074 1 98 295 PHE A N 1
ATOM 2308 C CA . PHE A 1 295 ? 12.25 12.82 6.039 1 98 295 PHE A CA 1
ATOM 2309 C C . PHE A 1 295 ? 13.438 13.773 6.082 1 98 295 PHE A C 1
ATOM 2311 O O . PHE A 1 295 ? 14.008 14.109 5.043 1 98 295 PHE A O 1
ATOM 2318 N N . GLN A 1 296 ? 13.766 14.148 7.25 1 97.56 296 GLN A N 1
ATOM 2319 C CA . GLN A 1 296 ? 14.867 15.094 7.418 1 97.56 296 GLN A CA 1
ATOM 2320 C C . GLN A 1 296 ? 16.188 14.5 6.922 1 97.56 296 GLN A C 1
ATOM 2322 O O . GLN A 1 296 ? 17 15.203 6.32 1 97.56 296 GLN A O 1
ATOM 2327 N N . LYS A 1 297 ? 16.281 13.242 7.09 1 96.5 297 LYS A N 1
ATOM 2328 C CA . LYS A 1 297 ? 17.547 12.586 6.789 1 96.5 297 LYS A CA 1
ATOM 2329 C C . LYS A 1 297 ? 17.609 12.164 5.324 1 96.5 297 LYS A C 1
ATOM 2331 O O . LYS A 1 297 ? 18.688 12.18 4.715 1 96.5 297 LYS A O 1
ATOM 2336 N N . TYR A 1 298 ? 16.453 11.836 4.785 1 96.69 298 TYR A N 1
ATOM 2337 C CA . TYR A 1 298 ? 16.578 11.039 3.566 1 96.69 298 TYR A CA 1
ATOM 2338 C C . TYR A 1 298 ? 15.836 11.695 2.408 1 96.69 298 TYR A C 1
ATOM 2340 O O . TYR A 1 298 ? 16.047 11.352 1.246 1 96.69 298 TYR A O 1
ATOM 2348 N N . SER A 1 299 ? 14.961 12.672 2.578 1 96.56 299 SER A N 1
ATOM 2349 C CA . SER A 1 299 ? 14.078 13.156 1.525 1 96.56 299 SER A CA 1
ATOM 2350 C C . SER A 1 299 ? 14.844 13.961 0.479 1 96.56 299 SER A C 1
ATOM 2352 O O . SER A 1 299 ? 14.32 14.227 -0.606 1 96.56 299 SER A O 1
ATOM 2354 N N . TRP A 1 300 ? 16.109 14.305 0.75 1 94.69 300 TRP A N 1
ATOM 2355 C CA . TRP A 1 300 ? 16.875 15.109 -0.197 1 94.69 300 TRP A CA 1
ATOM 2356 C C . TRP A 1 300 ? 17.359 14.266 -1.371 1 94.69 300 TRP A C 1
ATOM 2358 O O . TRP A 1 300 ? 17.688 14.797 -2.436 1 94.69 300 TRP A O 1
ATOM 2368 N N . TYR A 1 301 ? 17.391 12.93 -1.184 1 93.81 301 TYR A N 1
ATOM 2369 C CA . TYR A 1 301 ? 17.906 12.141 -2.301 1 93.81 301 TYR A CA 1
ATOM 2370 C C . TYR A 1 301 ? 17.031 10.914 -2.541 1 93.81 301 TYR A C 1
ATOM 2372 O O . TYR A 1 301 ? 17.109 10.289 -3.602 1 93.81 301 TYR A O 1
ATOM 2380 N N . CYS A 1 302 ? 16.188 10.5 -1.573 1 95.38 302 CYS A N 1
ATOM 2381 C CA . CYS A 1 302 ? 15.305 9.352 -1.723 1 95.38 302 CYS A CA 1
ATOM 2382 C C . CYS A 1 302 ? 13.922 9.789 -2.197 1 95.38 302 CYS A C 1
ATOM 2384 O O . CYS A 1 302 ? 13.445 10.859 -1.824 1 95.38 302 CYS A O 1
ATOM 2386 N N . HIS A 1 303 ? 13.312 8.961 -3.109 1 96.56 303 HIS A N 1
ATOM 2387 C CA . HIS A 1 303 ? 11.906 9.219 -3.389 1 96.56 303 HIS A CA 1
ATOM 2388 C C . HIS A 1 303 ? 11.016 8.75 -2.236 1 96.56 303 HIS A C 1
ATOM 2390 O O . HIS A 1 303 ? 11.477 8.023 -1.353 1 96.56 303 HIS A O 1
ATOM 2396 N N . LEU A 1 304 ? 9.828 9.109 -2.205 1 97.88 304 LEU A N 1
ATOM 2397 C CA . LEU A 1 304 ? 8.922 9.031 -1.064 1 97.88 304 LEU A CA 1
ATOM 2398 C C . LEU A 1 304 ? 8.828 7.598 -0.55 1 97.88 304 LEU A C 1
ATOM 2400 O O . LEU A 1 304 ? 8.883 7.363 0.659 1 97.88 304 LEU A O 1
ATOM 2404 N N . LEU A 1 305 ? 8.641 6.59 -1.455 1 97.5 305 LEU A N 1
ATOM 2405 C CA . LEU A 1 305 ? 8.492 5.199 -1.043 1 97.5 305 LEU A CA 1
ATOM 2406 C C . LEU A 1 305 ? 9.727 4.719 -0.293 1 97.5 305 LEU A C 1
ATOM 2408 O O . LEU A 1 305 ? 9.617 3.949 0.664 1 97.5 305 LEU A O 1
ATOM 2412 N N . GLU A 1 306 ? 10.828 5.133 -0.721 1 96.81 306 GLU A N 1
ATOM 2413 C CA . GLU A 1 306 ? 12.062 4.777 -0.033 1 96.81 306 GLU A CA 1
ATOM 2414 C C . GLU A 1 306 ? 12.117 5.383 1.366 1 96.81 306 GLU A C 1
ATOM 2416 O O . GLU A 1 306 ? 12.562 4.738 2.314 1 96.81 306 GLU A O 1
ATOM 2421 N N . VAL A 1 307 ? 11.695 6.637 1.464 1 97.88 307 VAL A N 1
ATOM 2422 C CA . VAL A 1 307 ? 11.664 7.285 2.77 1 97.88 307 VAL A CA 1
ATOM 2423 C C . VAL A 1 307 ? 10.719 6.527 3.701 1 97.88 307 VAL A C 1
ATOM 2425 O O . VAL A 1 307 ? 11.047 6.285 4.863 1 97.88 307 VAL A O 1
ATOM 2428 N N . PHE A 1 308 ? 9.539 6.156 3.191 1 98.12 308 PHE A N 1
ATOM 2429 C CA . PHE A 1 308 ? 8.578 5.398 3.988 1 98.12 308 PHE A CA 1
ATOM 2430 C C . PHE A 1 308 ? 9.18 4.062 4.422 1 98.12 308 PHE A C 1
ATOM 2432 O O . PHE A 1 308 ? 8.953 3.613 5.547 1 98.12 308 PHE A O 1
ATOM 2439 N N . GLN A 1 309 ? 9.891 3.459 3.529 1 97 309 GLN A N 1
ATOM 2440 C CA . GLN A 1 309 ? 10.531 2.197 3.877 1 97 309 GLN A CA 1
ATOM 2441 C C . GLN A 1 309 ? 11.539 2.387 5.004 1 97 309 GLN A C 1
ATOM 2443 O O . GLN A 1 309 ? 11.664 1.533 5.887 1 97 309 GLN A O 1
ATOM 2448 N N . LYS A 1 310 ? 12.305 3.484 4.953 1 96.25 310 LYS A N 1
ATOM 2449 C CA . LYS A 1 310 ? 13.234 3.799 6.035 1 96.25 310 LYS A CA 1
ATOM 2450 C C . LYS A 1 310 ? 12.492 3.967 7.359 1 96.25 310 LYS A C 1
ATOM 2452 O O . LYS A 1 310 ? 12.992 3.549 8.414 1 96.25 310 LYS A O 1
ATOM 2457 N N . VAL A 1 311 ? 11.383 4.621 7.336 1 95.38 311 VAL A N 1
ATOM 2458 C CA . VAL A 1 311 ? 10.562 4.738 8.539 1 95.38 311 VAL A CA 1
ATOM 2459 C C . VAL A 1 311 ? 10.172 3.35 9.039 1 95.38 311 VAL A C 1
ATOM 2461 O O . VAL A 1 311 ? 10.312 3.051 10.227 1 95.38 311 VAL A O 1
ATOM 2464 N N . GLN A 1 312 ? 9.703 2.498 8.148 1 93.62 312 GLN A N 1
ATOM 2465 C CA . GLN A 1 312 ? 9.32 1.139 8.516 1 93.62 312 GLN A CA 1
ATOM 2466 C C . GLN A 1 312 ? 10.5 0.381 9.117 1 93.62 312 GLN A C 1
ATOM 2468 O O . GLN A 1 312 ? 10.344 -0.36 10.086 1 93.62 312 GLN A O 1
ATOM 2473 N N . GLN A 1 313 ? 11.672 0.583 8.586 1 92.56 313 GLN A N 1
ATOM 2474 C CA . GLN A 1 313 ? 12.883 -0.057 9.094 1 92.56 313 GLN A CA 1
ATOM 2475 C C . GLN A 1 313 ? 13.172 0.368 10.531 1 92.56 313 GLN A C 1
ATOM 2477 O O . GLN A 1 313 ? 13.688 -0.422 11.328 1 92.56 313 GLN A O 1
ATOM 2482 N N . SER A 1 314 ? 12.82 1.569 10.789 1 89.94 314 SER A N 1
ATOM 2483 C CA . SER A 1 314 ? 13.078 2.084 12.133 1 89.94 314 SER A CA 1
ATOM 2484 C C . SER A 1 314 ? 12.203 1.381 13.164 1 89.94 314 SER A C 1
ATOM 2486 O O . SER A 1 314 ? 12.469 1.464 14.367 1 89.94 314 SER A O 1
ATOM 2488 N N . PHE A 1 315 ? 11.195 0.667 12.695 1 86.69 315 PHE A N 1
ATOM 2489 C CA . PHE A 1 315 ? 10.289 -0.029 13.602 1 86.69 315 PHE A CA 1
ATOM 2490 C C . PHE A 1 315 ? 10.656 -1.505 13.711 1 86.69 315 PHE A C 1
ATOM 2492 O O . PHE A 1 315 ? 9.984 -2.268 14.406 1 86.69 315 PHE A O 1
ATOM 2499 N N . GLU A 1 316 ? 11.688 -1.981 12.969 1 80.94 316 GLU A N 1
ATOM 2500 C CA . GLU A 1 316 ? 12.031 -3.4 12.938 1 80.94 316 GLU A CA 1
ATOM 2501 C C . GLU A 1 316 ? 12.422 -3.902 14.32 1 80.94 316 GLU A C 1
ATOM 2503 O O . GLU A 1 316 ? 12.117 -5.043 14.68 1 80.94 316 GLU A O 1
ATOM 2508 N N . THR A 1 317 ? 13.32 -3.223 14.953 1 66.5 317 THR A N 1
ATOM 2509 C CA . THR A 1 317 ? 13.664 -3.645 16.297 1 66.5 317 THR A CA 1
ATOM 2510 C C . THR A 1 317 ? 12.578 -3.25 17.297 1 66.5 317 THR A C 1
ATOM 2512 O O . THR A 1 317 ? 12.328 -2.062 17.516 1 66.5 317 THR A O 1
ATOM 2515 N N . PRO A 1 318 ? 11.828 -4.367 17.484 1 56 318 PRO A N 1
ATOM 2516 C CA . PRO A 1 318 ? 10.633 -4.039 18.266 1 56 318 PRO A CA 1
ATOM 2517 C C . PRO A 1 318 ? 10.961 -3.428 19.625 1 56 318 PRO A C 1
ATOM 2519 O O . PRO A 1 318 ? 11.906 -3.863 20.281 1 56 318 PRO A O 1
ATOM 2522 N N . SER A 1 319 ? 10.961 -2.152 19.766 1 49.44 319 SER A N 1
ATOM 2523 C CA . SER A 1 319 ? 10.805 -1.812 21.172 1 49.44 319 SER A CA 1
ATOM 2524 C C . SER A 1 319 ? 9.57 -2.479 21.766 1 49.44 319 SER A C 1
ATOM 2526 O O . SER A 1 319 ? 8.953 -3.338 21.125 1 49.44 319 SER A O 1
ATOM 2528 N N . VAL A 1 320 ? 8.992 -1.913 22.828 1 45.22 320 VAL A N 1
ATOM 2529 C CA . VAL A 1 320 ? 7.906 -2.445 23.656 1 45.22 320 VAL A CA 1
ATOM 2530 C C . VAL A 1 320 ? 6.715 -2.801 22.766 1 45.22 320 VAL A C 1
ATOM 2532 O O . VAL A 1 320 ? 6.031 -3.801 23 1 45.22 320 VAL A O 1
ATOM 2535 N N . ARG A 1 321 ? 6.129 -1.901 21.891 1 50.94 321 ARG A N 1
ATOM 2536 C CA . ARG A 1 321 ? 4.781 -2.094 21.375 1 50.94 321 ARG A CA 1
ATOM 2537 C C . ARG A 1 321 ? 4.793 -2.271 19.859 1 50.94 321 ARG A C 1
ATOM 2539 O O . ARG A 1 321 ? 5.543 -1.59 19.156 1 50.94 321 ARG A O 1
ATOM 2546 N N . ALA A 1 322 ? 4.445 -3.584 19.219 1 58.75 322 ALA A N 1
ATOM 2547 C CA . ALA A 1 322 ? 4.438 -4.223 17.906 1 58.75 322 ALA A CA 1
ATOM 2548 C C . ALA A 1 322 ? 3.645 -3.395 16.906 1 58.75 322 ALA A C 1
ATOM 2550 O O . ALA A 1 322 ? 2.438 -3.59 16.734 1 58.75 322 ALA A O 1
ATOM 2551 N N . GLN A 1 323 ? 4.043 -2.121 16.547 1 73.38 323 GLN A N 1
ATOM 2552 C CA . GLN A 1 323 ? 3.469 -1.27 15.508 1 73.38 323 GLN A CA 1
ATOM 2553 C C . GLN A 1 323 ? 4.324 -1.285 14.242 1 73.38 323 GLN A C 1
ATOM 2555 O O . GLN A 1 323 ? 5.535 -1.063 14.305 1 73.38 323 GLN A O 1
ATOM 2560 N N . MET A 1 324 ? 3.721 -1.739 13.156 1 84.69 324 MET A N 1
ATOM 2561 C CA . MET A 1 324 ? 4.406 -1.615 11.867 1 84.69 324 MET A CA 1
ATOM 2562 C C . MET A 1 324 ? 3.67 -0.647 10.953 1 84.69 324 MET A C 1
ATOM 2564 O O . MET A 1 324 ? 2.578 -0.952 10.469 1 84.69 324 MET A O 1
ATOM 2568 N N . PRO A 1 325 ? 4.289 0.581 10.797 1 92.12 325 PRO A N 1
ATOM 2569 C CA . PRO A 1 325 ? 3.658 1.463 9.812 1 92.12 325 PRO A CA 1
ATOM 2570 C C . PRO A 1 325 ? 3.4 0.769 8.477 1 92.12 325 PRO A C 1
ATOM 2572 O O . PRO A 1 325 ? 4.215 -0.047 8.039 1 92.12 325 PRO A O 1
ATOM 2575 N N . THR A 1 326 ? 2.279 1.078 7.91 1 94.31 326 THR A N 1
ATOM 2576 C CA . THR A 1 326 ? 1.847 0.322 6.738 1 94.31 326 THR A CA 1
ATOM 2577 C C . THR A 1 326 ? 1.396 1.261 5.625 1 94.31 326 THR A C 1
ATOM 2579 O O . THR A 1 326 ? 0.703 2.248 5.879 1 94.31 326 THR A O 1
ATOM 2582 N N . ILE A 1 327 ? 1.883 0.968 4.406 1 96.75 327 ILE A N 1
ATOM 2583 C CA . ILE A 1 327 ? 1.483 1.742 3.234 1 96.75 327 ILE A CA 1
ATOM 2584 C C . ILE A 1 327 ? 0.19 1.173 2.656 1 96.75 327 ILE A C 1
ATOM 2586 O O . ILE A 1 327 ? 0.041 -0.045 2.531 1 96.75 327 ILE A O 1
ATOM 2590 N N . GLU A 1 328 ? -0.714 2.098 2.375 1 94 328 GLU A N 1
ATOM 2591 C CA . GLU A 1 328 ? -2.025 1.715 1.859 1 94 328 GLU A CA 1
ATOM 2592 C C . GLU A 1 328 ? -2.375 2.502 0.6 1 94 328 GLU A C 1
ATOM 2594 O O . GLU A 1 328 ? -1.926 3.637 0.426 1 94 328 GLU A O 1
ATOM 2599 N N . ARG A 1 329 ? -3.166 1.837 -0.294 1 94 329 ARG A N 1
ATOM 2600 C CA . ARG A 1 329 ? -3.793 2.469 -1.45 1 94 329 ARG A CA 1
ATOM 2601 C C . ARG A 1 329 ? -2.754 3.148 -2.334 1 94 329 ARG A C 1
ATOM 2603 O O . ARG A 1 329 ? -2.934 4.297 -2.742 1 94 329 ARG A O 1
ATOM 2610 N N . LEU A 1 330 ? -1.638 2.494 -2.498 1 97.44 330 LEU A N 1
ATOM 2611 C CA . LEU A 1 330 ? -0.581 3.033 -3.35 1 97.44 330 LEU A CA 1
ATOM 2612 C C . LEU A 1 330 ? -0.93 2.861 -4.824 1 97.44 330 LEU A C 1
ATOM 2614 O O . LEU A 1 330 ? -1.03 1.736 -5.316 1 97.44 330 LEU A O 1
ATOM 2618 N N . SER A 1 331 ? -1.135 4.008 -5.492 1 95.12 331 SER A N 1
ATOM 2619 C CA . SER A 1 331 ? -1.473 4 -6.914 1 95.12 331 SER A CA 1
ATOM 2620 C C . SER A 1 331 ? -0.612 4.988 -7.691 1 95.12 331 SER A C 1
ATOM 2622 O O . SER A 1 331 ? -1.038 5.516 -8.727 1 95.12 331 SER A O 1
ATOM 2624 N N . MET A 1 332 ? 0.537 5.301 -7.129 1 95.88 332 MET A N 1
ATOM 2625 C CA . MET A 1 332 ? 1.497 6.137 -7.844 1 95.88 332 MET A CA 1
ATOM 2626 C C . MET A 1 332 ? 2.193 5.344 -8.945 1 95.88 332 MET A C 1
ATOM 2628 O O . MET A 1 332 ? 2.705 4.25 -8.703 1 95.88 332 MET A O 1
ATOM 2632 N N . THR A 1 333 ? 2.256 5.902 -10.094 1 94.12 333 THR A N 1
ATOM 2633 C CA . THR A 1 333 ? 2.818 5.184 -11.227 1 94.12 333 THR A CA 1
ATOM 2634 C C . THR A 1 333 ? 4.246 5.648 -11.508 1 94.12 333 THR A C 1
ATOM 2636 O O . THR A 1 333 ? 4.902 5.137 -12.414 1 94.12 333 THR A O 1
ATOM 2639 N N . ARG A 1 334 ? 4.688 6.605 -10.781 1 95.69 334 ARG A N 1
ATOM 2640 C CA . ARG A 1 334 ? 6.047 7.133 -10.875 1 95.69 334 ARG A CA 1
ATOM 2641 C C . ARG A 1 334 ? 6.625 7.402 -9.492 1 95.69 334 ARG A C 1
ATOM 2643 O O . ARG A 1 334 ? 5.887 7.449 -8.5 1 95.69 334 ARG A O 1
ATOM 2650 N N . ASP A 1 335 ? 7.922 7.535 -9.531 1 96.88 335 ASP A N 1
ATOM 2651 C CA . ASP A 1 335 ? 8.562 7.895 -8.266 1 96.88 335 ASP A CA 1
ATOM 2652 C C . ASP A 1 335 ? 8.32 9.359 -7.926 1 96.88 335 ASP A C 1
ATOM 2654 O O . ASP A 1 335 ? 8.352 10.227 -8.805 1 96.88 335 ASP A O 1
ATOM 2658 N N . PHE A 1 336 ? 8.055 9.617 -6.684 1 97.62 336 PHE A N 1
ATOM 2659 C CA . PHE A 1 336 ? 7.816 10.977 -6.211 1 97.62 336 PHE A CA 1
ATOM 2660 C C . PHE A 1 336 ? 8.953 11.445 -5.316 1 97.62 336 PHE A C 1
ATOM 2662 O O . PHE A 1 336 ? 9.164 10.898 -4.23 1 97.62 336 PHE A O 1
ATOM 2669 N N . TYR A 1 337 ? 9.68 12.461 -5.828 1 96.44 337 TYR A N 1
ATOM 2670 C CA . TYR A 1 337 ? 10.75 13.109 -5.074 1 96.44 337 TYR A CA 1
ATOM 2671 C C . TYR A 1 337 ? 10.305 14.469 -4.559 1 96.44 337 TYR A C 1
ATOM 2673 O O . TYR A 1 337 ? 9.617 15.211 -5.262 1 96.44 337 TYR A O 1
ATOM 2681 N N . LEU A 1 338 ? 10.758 14.797 -3.326 1 95.06 338 LEU A N 1
ATOM 2682 C CA . LEU A 1 338 ? 10.406 16.094 -2.74 1 95.06 338 LEU A CA 1
ATOM 2683 C C . LEU A 1 338 ? 11.516 17.109 -2.961 1 95.06 338 LEU A C 1
ATOM 2685 O O . LEU A 1 338 ? 11.258 18.312 -2.961 1 95.06 338 LEU A O 1
ATOM 2689 N N . PHE A 1 339 ? 12.703 16.797 -3.082 1 92.5 339 PHE A N 1
ATOM 2690 C CA . PHE A 1 339 ? 13.883 17.625 -3.32 1 92.5 339 PHE A CA 1
ATOM 2691 C C . PHE A 1 339 ? 13.844 18.891 -2.486 1 92.5 339 PHE A C 1
ATOM 2693 O O . PHE A 1 339 ? 13.797 20 -3.033 1 92.5 339 PHE A O 1
ATOM 2700 N N . PRO A 1 340 ? 13.977 18.719 -1.157 1 92.31 340 PRO A N 1
ATOM 2701 C CA . PRO A 1 340 ? 13.969 19.938 -0.329 1 92.31 340 PRO A CA 1
ATOM 2702 C C . PRO A 1 340 ? 15.016 20.953 -0.764 1 92.31 340 PRO A C 1
ATOM 2704 O O . PRO A 1 340 ? 16.156 20.594 -1.044 1 92.31 340 PRO A O 1
ATOM 2707 N N . GLY A 1 341 ? 14.594 22.188 -0.855 1 89.62 341 GLY A N 1
ATOM 2708 C CA . GLY A 1 341 ? 15.5 23.25 -1.248 1 89.62 341 GLY A CA 1
ATOM 2709 C C . GLY A 1 341 ? 15.398 23.609 -2.721 1 89.62 341 GLY A C 1
ATOM 2710 O O . GLY A 1 341 ? 15.945 24.625 -3.158 1 89.62 341 GLY A O 1
ATOM 2711 N N . ASN A 1 342 ? 14.75 22.719 -3.426 1 89.88 342 ASN A N 1
ATOM 2712 C CA . ASN A 1 342 ? 14.602 22.938 -4.859 1 89.88 342 ASN A CA 1
ATOM 2713 C C . ASN A 1 342 ? 13.133 22.984 -5.27 1 89.88 342 ASN A C 1
ATOM 2715 O O . ASN A 1 342 ? 12.281 22.406 -4.586 1 89.88 342 ASN A O 1
ATOM 2719 N N . MET B 1 1 ? -26.984 39.719 -77.062 1 22.34 1 MET B N 1
ATOM 2720 C CA . MET B 1 1 ? -26.75 38.281 -77.125 1 22.34 1 MET B CA 1
ATOM 2721 C C . MET B 1 1 ? -25.516 37.875 -76.312 1 22.34 1 MET B C 1
ATOM 2723 O O . MET B 1 1 ? -24.453 37.625 -76.875 1 22.34 1 MET B O 1
ATOM 2727 N N . GLU B 1 2 ? -25.312 38.594 -75.25 1 24.08 2 GLU B N 1
ATOM 2728 C CA . GLU B 1 2 ? -24.172 38.625 -74.375 1 24.08 2 GLU B CA 1
ATOM 2729 C C . GLU B 1 2 ? -23.859 37.25 -73.75 1 24.08 2 GLU B C 1
ATOM 2731 O O . GLU B 1 2 ? -24.734 36.594 -73.25 1 24.08 2 GLU B O 1
ATOM 2736 N N . LYS B 1 3 ? -22.828 36.531 -74.312 1 24.94 3 LYS B N 1
ATOM 2737 C CA . LYS B 1 3 ? -22.203 35.219 -74.25 1 24.94 3 LYS B CA 1
ATOM 2738 C C . LYS B 1 3 ? -21.734 34.875 -72.812 1 24.94 3 LYS B C 1
ATOM 2740 O O . LYS B 1 3 ? -20.891 35.562 -72.25 1 24.94 3 LYS B O 1
ATOM 2745 N N . ILE B 1 4 ? -22.703 34.469 -71.875 1 26.48 4 ILE B N 1
ATOM 2746 C CA . ILE B 1 4 ? -22.625 34.062 -70.5 1 26.48 4 ILE B CA 1
ATOM 2747 C C . ILE B 1 4 ? -21.531 33 -70.375 1 26.48 4 ILE B C 1
ATOM 2749 O O . ILE B 1 4 ? -21.625 31.906 -70.938 1 26.48 4 ILE B O 1
ATOM 2753 N N . ARG B 1 5 ? -20.297 33.438 -70.312 1 24.28 5 ARG B N 1
ATOM 2754 C CA . ARG B 1 5 ? -19.109 32.594 -70.312 1 24.28 5 ARG B CA 1
ATOM 2755 C C . ARG B 1 5 ? -19.172 31.562 -69.188 1 24.28 5 ARG B C 1
ATOM 2757 O O . ARG B 1 5 ? -19.391 31.906 -68 1 24.28 5 ARG B O 1
ATOM 2764 N N . ASP B 1 6 ? -19.656 30.297 -69.375 1 26.3 6 ASP B N 1
ATOM 2765 C CA . ASP B 1 6 ? -19.859 28.984 -68.75 1 26.3 6 ASP B CA 1
ATOM 2766 C C . ASP B 1 6 ? -18.609 28.547 -68 1 26.3 6 ASP B C 1
ATOM 2768 O O . ASP B 1 6 ? -17.844 27.719 -68.5 1 26.3 6 ASP B O 1
ATOM 2772 N N . GLU B 1 7 ? -17.891 29.531 -67.375 1 27.44 7 GLU B N 1
ATOM 2773 C CA . GLU B 1 7 ? -16.562 29.078 -66.938 1 27.44 7 GLU B CA 1
ATOM 2774 C C . GLU B 1 7 ? -16.672 27.859 -66 1 27.44 7 GLU B C 1
ATOM 2776 O O . GLU B 1 7 ? -17.578 27.781 -65.188 1 27.44 7 GLU B O 1
ATOM 2781 N N . ASN B 1 8 ? -16.203 26.672 -66.5 1 26.75 8 ASN B N 1
ATOM 2782 C CA . ASN B 1 8 ? -16.094 25.25 -66.125 1 26.75 8 ASN B CA 1
ATOM 2783 C C . ASN B 1 8 ? -15.547 25.062 -64.688 1 26.75 8 ASN B C 1
ATOM 2785 O O . ASN B 1 8 ? -14.328 25.078 -64.5 1 26.75 8 ASN B O 1
ATOM 2789 N N . ALA B 1 9 ? -16.141 25.719 -63.688 1 34.34 9 ALA B N 1
ATOM 2790 C CA . ALA B 1 9 ? -15.641 25.578 -62.344 1 34.34 9 ALA B CA 1
ATOM 2791 C C . ALA B 1 9 ? -15.391 24.109 -62 1 34.34 9 ALA B C 1
ATOM 2793 O O . ALA B 1 9 ? -16.312 23.297 -62.031 1 34.34 9 ALA B O 1
ATOM 2794 N N . THR B 1 10 ? -14.18 23.594 -62.219 1 33.84 10 THR B N 1
ATOM 2795 C CA . THR B 1 10 ? -13.773 22.188 -62.188 1 33.84 10 THR B CA 1
ATOM 2796 C C . THR B 1 10 ? -14.18 21.516 -60.875 1 33.84 10 THR B C 1
ATOM 2798 O O . THR B 1 10 ? -14.398 22.203 -59.875 1 33.84 10 THR B O 1
ATOM 2801 N N . ALA B 1 11 ? -14.5 20.266 -60.875 1 35.88 11 ALA B N 1
ATOM 2802 C CA . ALA B 1 11 ? -14.969 19.312 -59.844 1 35.88 11 ALA B CA 1
ATOM 2803 C C . ALA B 1 11 ? -14.18 19.453 -58.562 1 35.88 11 ALA B C 1
ATOM 2805 O O . ALA B 1 11 ? -14.664 19.078 -57.5 1 35.88 11 ALA B O 1
ATOM 2806 N N . MET B 1 12 ? -12.992 19.875 -58.656 1 37.47 12 MET B N 1
ATOM 2807 C CA . MET B 1 12 ? -12.062 19.938 -57.531 1 37.47 12 MET B CA 1
ATOM 2808 C C . MET B 1 12 ? -12.516 21 -56.531 1 37.47 12 MET B C 1
ATOM 2810 O O . MET B 1 12 ? -12.414 20.797 -55.344 1 37.47 12 MET B O 1
ATOM 2814 N N . ASP B 1 13 ? -12.93 22.109 -57.062 1 41.31 13 ASP B N 1
ATOM 2815 C CA . ASP B 1 13 ? -13.305 23.219 -56.188 1 41.31 13 ASP B CA 1
ATOM 2816 C C . ASP B 1 13 ? -14.539 22.891 -55.375 1 41.31 13 ASP B C 1
ATOM 2818 O O . ASP B 1 13 ? -14.648 23.297 -54.219 1 41.31 13 ASP B O 1
ATOM 2822 N N . LYS B 1 14 ? -15.43 22.109 -56.031 1 40.91 14 LYS B N 1
ATOM 2823 C CA . LYS B 1 14 ? -16.641 21.781 -55.281 1 40.91 14 LYS B CA 1
ATOM 2824 C C . LYS B 1 14 ? -16.344 20.844 -54.125 1 40.91 14 LYS B C 1
ATOM 2826 O O . LYS B 1 14 ? -17 20.922 -53.062 1 40.91 14 LYS B O 1
ATOM 2831 N N . ALA B 1 15 ? -15.359 19.922 -54.312 1 40.94 15 ALA B N 1
ATOM 2832 C CA . ALA B 1 15 ? -15.039 18.969 -53.25 1 40.94 15 ALA B CA 1
ATOM 2833 C C . ALA B 1 15 ? -14.453 19.688 -52.031 1 40.94 15 ALA B C 1
ATOM 2835 O O . ALA B 1 15 ? -14.766 19.344 -50.906 1 40.94 15 ALA B O 1
ATOM 2836 N N . ARG B 1 16 ? -13.625 20.703 -52.188 1 42.88 16 ARG B N 1
ATOM 2837 C CA . ARG B 1 16 ? -13.023 21.453 -51.094 1 42.88 16 ARG B CA 1
ATOM 2838 C C . ARG B 1 16 ? -14.086 22.219 -50.312 1 42.88 16 ARG B C 1
ATOM 2840 O O . ARG B 1 16 ? -14.023 22.312 -49.094 1 42.88 16 ARG B O 1
ATOM 2847 N N . ALA B 1 17 ? -15.055 22.812 -51.031 1 46.66 17 ALA B N 1
ATOM 2848 C CA . ALA B 1 17 ? -16.094 23.578 -50.344 1 46.66 17 ALA B CA 1
ATOM 2849 C C . ALA B 1 17 ? -16.922 22.672 -49.438 1 46.66 17 ALA B C 1
ATOM 2851 O O . ALA B 1 17 ? -17.344 23.094 -48.344 1 46.66 17 ALA B O 1
ATOM 2852 N N . LEU B 1 18 ? -17.125 21.406 -50.031 1 41.25 18 LEU B N 1
ATOM 2853 C CA . LEU B 1 18 ? -17.906 20.5 -49.188 1 41.25 18 LEU B CA 1
ATOM 2854 C C . LEU B 1 18 ? -17.125 20.109 -47.938 1 41.25 18 LEU B C 1
ATOM 2856 O O . LEU B 1 18 ? -17.688 20.047 -46.844 1 41.25 18 LEU B O 1
ATOM 2860 N N . ILE B 1 19 ? -15.766 19.906 -48 1 42.91 19 ILE B N 1
ATOM 2861 C CA . ILE B 1 19 ? -14.961 19.562 -46.812 1 42.91 19 ILE B CA 1
ATOM 2862 C C . ILE B 1 19 ? -14.992 20.719 -45.812 1 42.91 19 ILE B C 1
ATOM 2864 O O . ILE B 1 19 ? -15.125 20.5 -44.625 1 42.91 19 ILE B O 1
ATOM 2868 N N . ASP B 1 20 ? -14.883 21.938 -46.281 1 46.09 20 ASP B N 1
ATOM 2869 C CA . ASP B 1 20 ? -14.922 23.109 -45.406 1 46.09 20 ASP B CA 1
ATOM 2870 C C . ASP B 1 20 ? -16.266 23.203 -44.656 1 46.09 20 ASP B C 1
ATOM 2872 O O . ASP B 1 20 ? -16.312 23.594 -43.5 1 46.09 20 ASP B O 1
ATOM 2876 N N . ALA B 1 21 ? -17.328 22.922 -45.375 1 42.81 21 ALA B N 1
ATOM 2877 C CA . ALA B 1 21 ? -18.641 23.031 -44.719 1 42.81 21 ALA B CA 1
ATOM 2878 C C . ALA B 1 21 ? -18.812 21.953 -43.656 1 42.81 21 ALA B C 1
ATOM 2880 O O . ALA B 1 21 ? -19.5 22.172 -42.656 1 42.81 21 ALA B O 1
ATOM 2881 N N . VAL B 1 22 ? -18.25 20.719 -43.906 1 41.84 22 VAL B N 1
ATOM 2882 C CA . VAL B 1 22 ? -18.375 19.641 -42.938 1 41.84 22 VAL B CA 1
ATOM 2883 C C . VAL B 1 22 ? -17.453 19.906 -41.75 1 41.84 22 VAL B C 1
ATOM 2885 O O . VAL B 1 22 ? -17.766 19.516 -40.625 1 41.84 22 VAL B O 1
ATOM 2888 N N . ILE B 1 23 ? -16.266 20.578 -41.812 1 43.56 23 ILE B N 1
ATOM 2889 C CA . ILE B 1 23 ? -15.398 21 -40.719 1 43.56 23 ILE B CA 1
ATOM 2890 C C . ILE B 1 23 ? -16.172 21.906 -39.781 1 43.56 23 ILE B C 1
ATOM 2892 O O . ILE B 1 23 ? -16 21.859 -38.562 1 43.56 23 ILE B O 1
ATOM 2896 N N . ARG B 1 24 ? -17 22.766 -40.281 1 40.28 24 ARG B N 1
ATOM 2897 C CA . ARG B 1 24 ? -17.734 23.609 -39.312 1 40.28 24 ARG B CA 1
ATOM 2898 C C . ARG B 1 24 ? -18.656 22.781 -38.438 1 40.28 24 ARG B C 1
ATOM 2900 O O . ARG B 1 24 ? -19.125 23.25 -37.406 1 40.28 24 ARG B O 1
ATOM 2907 N N . LYS B 1 25 ? -19.359 21.766 -39.125 1 37.53 25 LYS B N 1
ATOM 2908 C CA . LYS B 1 25 ? -20.375 21.062 -38.344 1 37.53 25 LYS B CA 1
ATOM 2909 C C . LYS B 1 25 ? -19.75 19.953 -37.5 1 37.53 25 LYS B C 1
ATOM 2911 O O . LYS B 1 25 ? -19.938 18.766 -37.781 1 37.53 25 LYS B O 1
ATOM 2916 N N . GLY B 1 26 ? -18.672 20.219 -36.594 1 40.41 26 GLY B N 1
ATOM 2917 C CA . GLY B 1 26 ? -17.969 19.656 -35.438 1 40.41 26 GLY B CA 1
ATOM 2918 C C . GLY B 1 26 ? -17.109 18.453 -35.812 1 40.41 26 GLY B C 1
ATOM 2919 O O . GLY B 1 26 ? -17.266 17.875 -36.875 1 40.41 26 GLY B O 1
ATOM 2920 N N . GLN B 1 27 ? -15.938 18.266 -35.094 1 44.03 27 GLN B N 1
ATOM 2921 C CA . GLN B 1 27 ? -14.82 17.359 -35.344 1 44.03 27 GLN B CA 1
ATOM 2922 C C . GLN B 1 27 ? -15.297 15.922 -35.469 1 44.03 27 GLN B C 1
ATOM 2924 O O . GLN B 1 27 ? -14.781 15.18 -36.312 1 44.03 27 GLN B O 1
ATOM 2929 N N . GLN B 1 28 ? -16.344 15.594 -34.812 1 45.53 28 GLN B N 1
ATOM 2930 C CA . GLN B 1 28 ? -16.766 14.195 -34.812 1 45.53 28 GLN B CA 1
ATOM 2931 C C . GLN B 1 28 ? -17.359 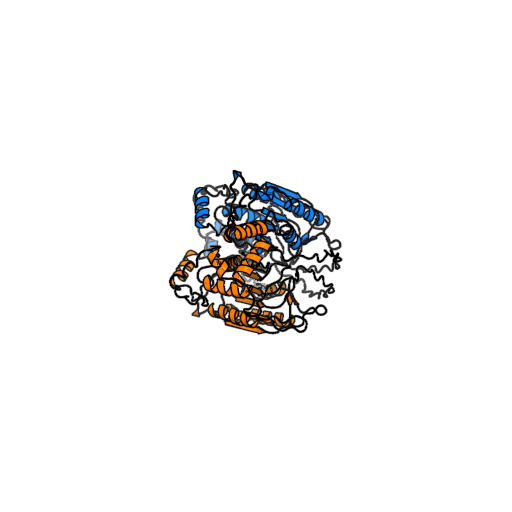13.797 -36.156 1 45.53 28 GLN B C 1
ATOM 2933 O O 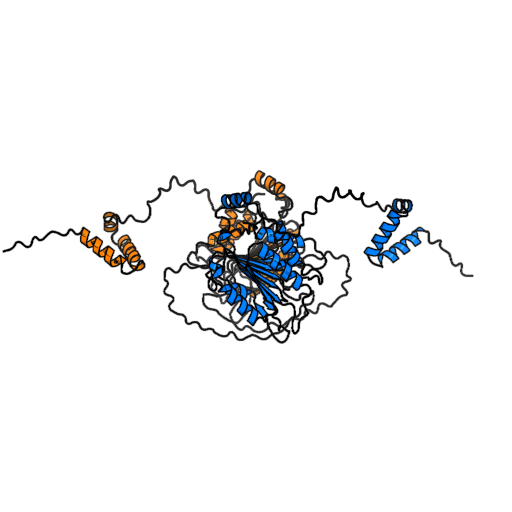. GLN B 1 28 ? -17.078 12.703 -36.656 1 45.53 28 GLN B O 1
ATOM 2938 N N . ALA B 1 29 ? -18.141 14.703 -36.656 1 48.16 29 ALA B N 1
ATOM 2939 C CA . ALA B 1 29 ? -18.844 14.422 -37.906 1 48.16 29 ALA B CA 1
ATOM 2940 C C . ALA B 1 29 ? -17.859 14.297 -39.062 1 48.16 29 ALA B C 1
ATOM 2942 O O . ALA B 1 29 ? -18.047 13.445 -39.969 1 48.16 29 ALA B O 1
ATOM 2943 N N . SER B 1 30 ? -16.797 15.133 -38.938 1 48.19 30 SER B N 1
ATOM 2944 C CA . SER B 1 30 ? -15.797 15.102 -40 1 48.19 30 SER B CA 1
ATOM 2945 C C . SER B 1 30 ? -15.047 13.773 -40 1 48.19 30 SER B C 1
ATOM 2947 O O . SER B 1 30 ? -14.75 13.242 -41.062 1 48.19 30 SER B O 1
ATOM 2949 N N . ASN B 1 31 ? -14.781 13.32 -38.781 1 48.47 31 ASN B N 1
ATOM 2950 C CA . ASN B 1 31 ? -14.023 12.078 -38.688 1 48.47 31 ASN B CA 1
ATOM 2951 C C . ASN B 1 31 ? -14.828 10.891 -39.188 1 48.47 31 ASN B C 1
ATOM 2953 O O . ASN B 1 31 ? -14.281 10.008 -39.875 1 48.47 31 ASN B O 1
ATOM 2957 N N . ILE B 1 32 ? -16.141 10.883 -38.938 1 51.97 32 ILE B N 1
ATOM 2958 C CA . ILE B 1 32 ? -17.016 9.828 -39.438 1 51.97 32 ILE B CA 1
ATOM 2959 C C . ILE B 1 32 ? -17.031 9.844 -40.969 1 51.97 32 ILE B C 1
ATOM 2961 O O . ILE B 1 32 ? -16.984 8.789 -41.594 1 51.97 32 ILE B O 1
ATOM 2965 N N . PHE B 1 33 ? -17.047 11.062 -41.438 1 54.16 33 PHE B N 1
ATOM 2966 C CA . PHE B 1 33 ? -17.156 11.258 -42.875 1 54.16 33 PHE B CA 1
ATOM 2967 C C . PHE B 1 33 ? -15.883 10.805 -43.562 1 54.16 33 PHE B C 1
ATOM 2969 O O . PHE B 1 33 ? -15.953 10.125 -44.594 1 54.16 33 PHE B O 1
ATOM 2976 N N . ILE B 1 34 ? -14.773 11.195 -42.844 1 55.22 34 ILE B N 1
ATOM 2977 C CA . ILE B 1 34 ? -13.5 10.789 -43.438 1 55.22 34 ILE B CA 1
ATOM 2978 C C . ILE B 1 34 ? -13.375 9.266 -43.375 1 55.22 34 ILE B C 1
ATOM 2980 O O . ILE B 1 34 ? -12.969 8.648 -44.375 1 55.22 34 ILE B O 1
ATOM 2984 N N . MET B 1 35 ? -13.891 8.68 -42.25 1 53.66 35 MET B N 1
ATOM 2985 C CA . MET B 1 35 ? -13.852 7.23 -42.125 1 53.66 35 MET B CA 1
ATOM 2986 C C . MET B 1 35 ? -14.773 6.562 -43.125 1 53.66 35 MET B C 1
ATOM 2988 O O . MET B 1 35 ? -14.438 5.52 -43.688 1 53.66 35 MET B O 1
ATOM 2992 N N . TYR B 1 36 ? -15.914 7.203 -43.312 1 55 36 TYR B N 1
ATOM 2993 C CA . TYR B 1 36 ? -16.891 6.664 -44.25 1 55 36 TYR B CA 1
ATOM 2994 C C . TYR B 1 36 ? -16.328 6.695 -45.688 1 55 36 TYR B C 1
ATOM 2996 O O . TYR B 1 36 ? -16.484 5.73 -46.438 1 55 36 TYR B O 1
ATOM 3004 N N . ILE B 1 37 ? -15.672 7.82 -45.969 1 56.06 37 ILE B N 1
ATOM 3005 C CA . ILE B 1 37 ? -15.117 7.938 -47.312 1 56.06 37 ILE B CA 1
ATOM 3006 C C . ILE B 1 37 ? -13.977 6.941 -47.469 1 56.06 37 ILE B C 1
ATOM 3008 O O . ILE B 1 37 ? -13.891 6.262 -48.5 1 56.06 37 ILE B O 1
ATOM 3012 N N . CYS B 1 38 ? -13.172 6.875 -46.344 1 53.59 38 CYS B N 1
ATOM 3013 C CA . CYS B 1 38 ? -12.031 5.969 -46.438 1 53.59 38 CYS B CA 1
ATOM 3014 C C . CYS B 1 38 ? -12.484 4.52 -46.531 1 53.59 38 CYS B C 1
ATOM 3016 O O . CYS B 1 38 ? -11.859 3.721 -47.25 1 53.59 38 CYS B O 1
ATOM 3018 N N . ASN B 1 39 ? -13.602 4.195 -45.938 1 53.59 39 ASN B N 1
ATOM 3019 C CA . ASN B 1 39 ? -14.094 2.82 -45.938 1 53.59 39 ASN B CA 1
ATOM 3020 C C . ASN B 1 39 ? -14.859 2.49 -47.188 1 53.59 39 ASN B C 1
ATOM 3022 O O . ASN B 1 39 ? -14.93 1.327 -47.594 1 53.59 39 ASN B O 1
ATOM 3026 N N . ASN B 1 40 ? -15.562 3.498 -47.844 1 56.72 40 ASN B N 1
ATOM 3027 C CA . ASN B 1 40 ? -16.469 3.164 -48.938 1 56.72 40 ASN B CA 1
ATOM 3028 C C . ASN B 1 40 ? -15.883 3.568 -50.281 1 56.72 40 ASN B C 1
ATOM 3030 O O . ASN B 1 40 ? -16.359 3.121 -51.344 1 56.72 40 ASN B O 1
ATOM 3034 N N . ASP B 1 41 ? -15.039 4.711 -50.438 1 46.38 41 ASP B N 1
ATOM 3035 C CA . ASP B 1 41 ? -14.477 5.082 -51.75 1 46.38 41 ASP B CA 1
ATOM 3036 C C . ASP B 1 41 ? -12.984 5.379 -51.625 1 46.38 41 ASP B C 1
ATOM 3038 O O . ASP B 1 41 ? -12.586 6.523 -51.406 1 46.38 41 ASP B O 1
ATOM 3042 N N . SER B 1 42 ? -12.156 4.34 -51.562 1 53.25 42 SER B N 1
ATOM 3043 C CA . SER B 1 42 ? -10.711 4.34 -51.375 1 53.25 42 SER B CA 1
ATOM 3044 C C . SER B 1 42 ? -10.008 5.195 -52.438 1 53.25 42 SER B C 1
ATOM 3046 O O . SER B 1 42 ? -8.969 5.797 -52.156 1 53.25 42 SER B O 1
ATOM 3048 N N . TYR B 1 43 ? -10.602 5.164 -53.594 1 54.34 43 TYR B N 1
ATOM 3049 C CA . TYR B 1 43 ? -10.008 5.852 -54.719 1 54.34 43 TYR B CA 1
ATOM 3050 C C . TYR B 1 43 ? -10.031 7.363 -54.531 1 54.34 43 TYR B C 1
ATOM 3052 O O . TYR B 1 43 ? -9.031 8.047 -54.781 1 54.34 43 TYR B O 1
ATOM 3060 N N . LEU B 1 44 ? -11.18 7.906 -54.219 1 52.91 44 LEU B N 1
ATOM 3061 C CA . LEU B 1 44 ? -11.312 9.344 -54 1 52.91 44 LEU B CA 1
ATOM 3062 C C . LEU B 1 44 ? -10.453 9.805 -52.844 1 52.91 44 LEU B C 1
ATOM 3064 O O . LEU B 1 44 ? -9.859 10.883 -52.875 1 52.91 44 LEU B O 1
ATOM 3068 N N . ALA B 1 45 ? -10.18 8.977 -51.844 1 49.16 45 ALA B N 1
ATOM 3069 C CA . ALA B 1 45 ? -9.344 9.289 -50.688 1 49.16 45 ALA B CA 1
ATOM 3070 C C . ALA B 1 45 ? -7.891 9.508 -51.094 1 49.16 45 ALA B C 1
ATOM 3072 O O . ALA B 1 45 ? -7.227 10.414 -50.594 1 49.16 45 ALA B O 1
ATOM 3073 N N . GLU B 1 46 ? -7.387 8.727 -51.906 1 56.44 46 GLU B N 1
ATOM 3074 C CA . GLU B 1 46 ? -6.035 8.828 -52.438 1 56.44 46 GLU B CA 1
ATOM 3075 C C . GLU B 1 46 ? -5.852 10.133 -53.219 1 56.44 46 GLU B C 1
ATOM 3077 O O . GLU B 1 46 ? -4.824 10.805 -53.094 1 56.44 46 GLU B O 1
ATOM 3082 N N . LYS B 1 47 ? -6.73 10.406 -54.219 1 52.78 47 LYS B N 1
ATOM 3083 C CA . LYS B 1 47 ? -6.641 11.57 -55.094 1 52.78 47 LYS B CA 1
ATOM 3084 C C . LYS B 1 47 ? -6.672 12.867 -54.281 1 52.78 47 LYS B C 1
ATOM 3086 O O . LYS B 1 47 ? -6.027 13.852 -54.656 1 52.78 47 LYS B O 1
ATOM 3091 N N . LEU B 1 48 ? -7.512 12.898 -53.344 1 47.88 48 LEU B N 1
ATOM 3092 C CA . LEU B 1 48 ? -7.68 14.125 -52.562 1 47.88 48 LEU B CA 1
ATOM 3093 C C . LEU B 1 48 ? -6.586 14.25 -51.531 1 47.88 48 LEU B C 1
ATOM 3095 O O . LEU B 1 48 ? -6.586 15.195 -50.719 1 47.88 48 LEU B O 1
ATOM 3099 N N . GLU B 1 49 ? -5.207 13.625 -51.719 1 44.06 49 GLU B N 1
ATOM 3100 C CA . GLU B 1 49 ? -4.004 13.578 -50.875 1 44.06 49 GLU B CA 1
ATOM 3101 C C . GLU B 1 49 ? -4.359 13.57 -49.406 1 44.06 49 GLU B C 1
ATOM 3103 O O . GLU B 1 49 ? -3.736 14.273 -48.594 1 44.06 49 GLU B O 1
ATOM 3108 N N . LEU B 1 50 ? -5.559 13.414 -49.125 1 40.38 50 LEU B N 1
ATOM 3109 C CA . LEU B 1 50 ? -5.926 13.281 -47.719 1 40.38 50 LEU B CA 1
ATOM 3110 C C . LEU B 1 50 ? -5.113 12.18 -47.062 1 40.38 50 LEU B C 1
ATOM 3112 O O . LEU B 1 50 ? -5.207 11.008 -47.438 1 40.38 50 LEU B O 1
ATOM 3116 N N . SER B 1 51 ? -3.645 12.516 -47.031 1 33.28 51 SER B N 1
ATOM 3117 C CA . SER B 1 51 ? -2.689 11.523 -46.562 1 33.28 51 SER B CA 1
ATOM 3118 C C . SER B 1 51 ? -3.215 10.797 -45.312 1 33.28 51 SER B C 1
ATOM 3120 O O . SER B 1 51 ? -3.652 11.43 -44.375 1 33.28 51 SER B O 1
ATOM 3122 N N . PRO B 1 52 ? -3.688 9.609 -45.5 1 30.59 52 PRO B N 1
ATOM 3123 C CA . PRO B 1 52 ? -3.984 8.914 -44.25 1 30.59 52 PRO B CA 1
ATOM 3124 C C . PRO B 1 52 ? -2.955 9.203 -43.156 1 30.59 52 PRO B C 1
ATOM 3126 O O . PRO B 1 52 ? -1.872 9.719 -43.438 1 30.59 52 PRO B O 1
ATOM 3129 N N . ALA B 1 53 ? -3.15 8.875 -41.969 1 29.69 53 ALA B N 1
ATOM 3130 C CA . ALA B 1 53 ? -2.219 9.023 -40.844 1 29.69 53 ALA B CA 1
ATOM 3131 C C . ALA B 1 53 ? -0.785 8.742 -41.281 1 29.69 53 ALA B C 1
ATOM 3133 O O . ALA B 1 53 ? -0.561 8.078 -42.281 1 29.69 53 ALA B O 1
ATOM 3134 N N . PRO B 1 54 ? 0.264 9.25 -40.5 1 28.58 54 PRO B N 1
ATOM 3135 C CA . PRO B 1 54 ? 1.688 9.266 -40.844 1 28.58 54 PRO B CA 1
ATOM 3136 C C . PRO B 1 54 ? 2.127 8.016 -41.625 1 28.58 54 PRO B C 1
ATOM 3138 O O . PRO B 1 54 ? 1.484 6.969 -41.5 1 28.58 54 PRO B O 1
ATOM 3141 N N . PRO B 1 55 ? 2.9 8.156 -42.656 1 26.83 55 PRO B N 1
ATOM 3142 C CA . PRO B 1 55 ? 3.436 7.047 -43.438 1 26.83 55 PRO B CA 1
ATOM 3143 C C . PRO B 1 55 ? 3.676 5.789 -42.625 1 26.83 55 PRO B C 1
ATOM 3145 O O . PRO B 1 55 ? 3.811 5.863 -41.406 1 26.83 55 PRO B O 1
ATOM 3148 N N . GLU B 1 56 ? 3.451 4.68 -43.188 1 25.16 56 GLU B N 1
ATOM 3149 C CA . GLU B 1 56 ? 3.816 3.316 -42.844 1 25.16 56 GLU B CA 1
ATOM 3150 C C . GLU B 1 56 ? 5.281 3.23 -42.406 1 25.16 56 GLU B C 1
ATOM 3152 O O . GLU B 1 56 ? 6.176 3.33 -43.25 1 25.16 56 GLU B O 1
ATOM 3157 N N . ILE B 1 57 ? 5.805 4.043 -41.469 1 25.75 57 ILE B N 1
ATOM 3158 C CA . ILE B 1 57 ? 7.184 3.738 -41.094 1 25.75 57 ILE B CA 1
ATOM 3159 C C . ILE B 1 57 ? 7.465 2.258 -41.312 1 25.75 57 ILE B C 1
ATOM 3161 O O . ILE B 1 57 ? 6.773 1.391 -40.781 1 25.75 57 ILE B O 1
ATOM 3165 N N . LYS B 1 58 ? 7.91 1.95 -42.469 1 26.64 58 LYS B N 1
ATOM 3166 C CA . LYS B 1 58 ? 8.461 0.647 -42.812 1 26.64 58 LYS B CA 1
ATOM 3167 C C . LYS B 1 58 ? 9.078 -0.043 -41.594 1 26.64 58 LYS B C 1
ATOM 3169 O O . LYS B 1 58 ? 9.898 0.542 -40.906 1 26.64 58 LYS B O 1
ATOM 3174 N N . ALA B 1 59 ? 8.414 -1.04 -41.156 1 25.62 59 ALA B N 1
ATOM 3175 C CA . ALA B 1 59 ? 8.844 -2.037 -40.156 1 25.62 59 ALA B CA 1
ATOM 3176 C C . ALA B 1 59 ? 10.297 -2.443 -40.406 1 25.62 59 ALA B C 1
ATOM 3178 O O . ALA B 1 59 ? 10.633 -2.986 -41.469 1 25.62 59 ALA B O 1
ATOM 3179 N N . GLY B 1 60 ? 11.242 -1.558 -40.344 1 27.7 60 GLY B N 1
ATOM 3180 C CA . GLY B 1 60 ? 12.539 -2.17 -40.594 1 27.7 60 GLY B CA 1
ATOM 3181 C C . GLY B 1 60 ? 12.562 -3.656 -40.281 1 27.7 60 GLY B C 1
ATOM 3182 O O . GLY B 1 60 ? 11.602 -4.191 -39.719 1 27.7 60 GLY B O 1
ATOM 3183 N N . PRO B 1 61 ? 13.547 -4.477 -40.875 1 26.55 61 PRO B N 1
ATOM 3184 C CA . PRO B 1 61 ? 13.438 -5.902 -40.562 1 26.55 61 PRO B CA 1
ATOM 3185 C C . PRO B 1 61 ? 12.891 -6.16 -39.156 1 26.55 61 PRO B C 1
ATOM 3187 O O . PRO B 1 61 ? 13.047 -5.316 -38.281 1 26.55 61 PRO B O 1
ATOM 3190 N N . ALA B 1 62 ? 11.805 -6.961 -39.062 1 26.88 62 ALA B N 1
ATOM 3191 C CA . ALA B 1 62 ? 11.242 -7.555 -37.875 1 26.88 62 ALA B CA 1
ATOM 3192 C C . ALA B 1 62 ? 12.312 -7.762 -36.812 1 26.88 62 ALA B C 1
ATOM 3194 O O . ALA B 1 62 ? 13.219 -8.586 -36.969 1 26.88 62 ALA B O 1
ATOM 31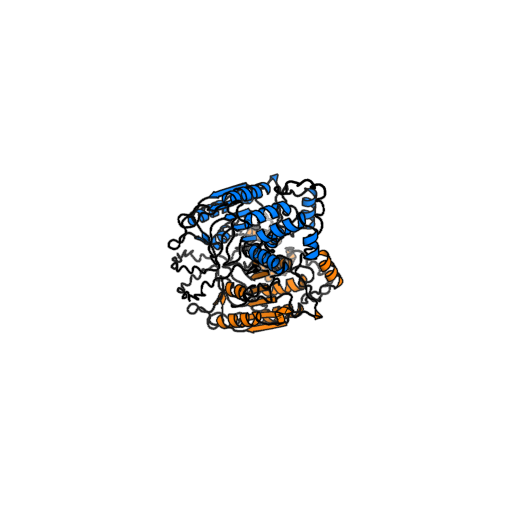95 N N . GLU B 1 63 ? 13.008 -6.867 -36.375 1 30.86 63 GLU B N 1
ATOM 3196 C CA . GLU B 1 63 ? 13.945 -7.406 -35.375 1 30.86 63 GLU B CA 1
ATOM 3197 C C . GLU B 1 63 ? 13.391 -8.656 -34.719 1 30.86 63 GLU B C 1
ATOM 3199 O O . GLU B 1 63 ? 12.188 -8.766 -34.469 1 30.86 63 GLU B O 1
ATOM 3204 N N . SER B 1 64 ? 13.984 -9.836 -34.781 1 28.03 64 SER B N 1
ATOM 3205 C CA . SER B 1 64 ? 13.5 -11.117 -34.281 1 28.03 64 SER B CA 1
ATOM 3206 C C . SER B 1 64 ? 12.617 -10.93 -33.031 1 28.03 64 SER B C 1
ATOM 3208 O O . SER B 1 64 ? 12.977 -10.203 -32.125 1 28.03 64 SER B O 1
ATOM 3210 N N . ALA B 1 65 ? 11.375 -10.844 -33.188 1 32.19 65 ALA B N 1
ATOM 3211 C CA . ALA B 1 65 ? 10.43 -11.047 -32.094 1 32.19 65 ALA B CA 1
ATOM 3212 C C . ALA B 1 65 ? 11.07 -11.852 -30.969 1 32.19 65 ALA B C 1
ATOM 3214 O O . ALA B 1 65 ? 11.109 -13.086 -31.016 1 32.19 65 ALA B O 1
ATOM 3215 N N . GLU B 1 66 ? 12.258 -11.703 -30.594 1 36.41 66 GLU B N 1
ATOM 3216 C CA . GLU B 1 66 ? 12.688 -12.461 -29.422 1 36.41 66 GLU B CA 1
ATOM 3217 C C . GLU B 1 66 ? 11.508 -12.828 -28.531 1 36.41 66 GLU B C 1
ATOM 3219 O O . GLU B 1 66 ? 10.633 -11.992 -28.281 1 36.41 66 GLU B O 1
ATOM 3224 N N . SER B 1 67 ? 10.805 -13.922 -28.484 1 39.97 67 SER B N 1
ATOM 3225 C CA . SER B 1 67 ? 9.695 -14.547 -27.766 1 39.97 67 SER B CA 1
ATOM 3226 C C . SER B 1 67 ? 9.445 -13.836 -26.438 1 39.97 67 SER B C 1
ATOM 3228 O O . SER B 1 67 ? 10.242 -13.961 -25.5 1 39.97 67 SER B O 1
ATOM 3230 N N . THR B 1 68 ? 9.047 -12.641 -26.297 1 49.41 68 THR B N 1
ATOM 3231 C CA . THR B 1 68 ? 8.578 -11.758 -25.234 1 49.41 68 THR B CA 1
ATOM 3232 C C . THR B 1 68 ? 7.812 -12.539 -24.172 1 49.41 68 THR B C 1
ATOM 3234 O O . THR B 1 68 ? 7.508 -12.008 -23.109 1 49.41 68 THR B O 1
ATOM 3237 N N . ASP B 1 69 ? 7.297 -13.797 -24.5 1 64.62 69 ASP B N 1
ATOM 3238 C CA . ASP B 1 69 ? 6.418 -14.586 -23.641 1 64.62 69 ASP B CA 1
ATOM 3239 C C . ASP B 1 69 ? 7.223 -15.453 -22.672 1 64.62 69 ASP B C 1
ATOM 3241 O O . ASP B 1 69 ? 6.691 -16.406 -22.094 1 64.62 69 ASP B O 1
ATOM 3245 N N . THR B 1 70 ? 8.531 -15.07 -22.672 1 85 70 THR B N 1
ATOM 3246 C CA . THR B 1 70 ? 9.297 -15.945 -21.781 1 85 70 THR B CA 1
ATOM 3247 C C . THR B 1 70 ? 9.914 -15.156 -20.641 1 85 70 THR B C 1
ATOM 3249 O O . THR B 1 70 ? 10.289 -14 -20.797 1 85 70 THR B O 1
ATOM 3252 N N . LEU B 1 71 ? 9.883 -15.719 -19.531 1 94.69 71 LEU B N 1
ATOM 3253 C CA . LEU B 1 71 ? 10.484 -15.148 -18.328 1 94.69 71 LEU B CA 1
ATOM 3254 C C . LEU B 1 71 ? 11.977 -14.914 -18.531 1 94.69 71 LEU B C 1
ATOM 3256 O O . LEU B 1 71 ? 12.734 -15.859 -18.781 1 94.69 71 LEU B O 1
ATOM 3260 N N . LYS B 1 72 ? 12.375 -13.656 -18.547 1 94.5 72 LYS B N 1
ATOM 3261 C CA . LYS B 1 72 ? 13.797 -13.336 -18.641 1 94.5 72 LYS B CA 1
ATOM 3262 C C . LYS B 1 72 ? 14.531 -13.734 -17.359 1 94.5 72 LYS B C 1
ATOM 3264 O O . LYS B 1 72 ? 14.094 -13.406 -16.25 1 94.5 72 LYS B O 1
ATOM 3269 N N . LEU B 1 73 ? 15.617 -14.445 -17.531 1 94.31 73 LEU B N 1
ATOM 3270 C CA . LEU B 1 73 ? 16.375 -14.938 -16.375 1 94.31 73 LEU B CA 1
ATOM 3271 C C . LEU B 1 73 ? 17.453 -13.945 -15.984 1 94.31 73 LEU B C 1
ATOM 3273 O O . LEU B 1 73 ? 18 -13.227 -16.828 1 94.31 73 LEU B O 1
ATOM 3277 N N . CYS B 1 74 ? 17.734 -13.898 -14.703 1 94.31 74 CYS B N 1
ATOM 3278 C CA . CYS B 1 74 ? 18.797 -13.047 -14.188 1 94.31 74 CYS B CA 1
ATOM 3279 C C . CYS B 1 74 ? 20.156 -13.711 -14.352 1 94.31 74 CYS B C 1
ATOM 3281 O O . CYS B 1 74 ? 20.406 -14.789 -13.805 1 94.31 74 CYS B O 1
ATOM 3283 N N . PRO B 1 75 ? 21.078 -13.055 -15.094 1 94 75 PRO B N 1
ATOM 3284 C CA . PRO B 1 75 ? 22.422 -13.617 -15.18 1 94 75 PRO B CA 1
ATOM 3285 C C . PRO B 1 75 ? 23.094 -13.75 -13.812 1 94 75 PRO B C 1
ATOM 3287 O O . PRO B 1 75 ? 22.938 -12.883 -12.953 1 94 75 PRO B O 1
ATOM 3290 N N . ARG B 1 76 ? 23.844 -14.812 -13.656 1 93.38 76 ARG B N 1
ATOM 3291 C CA . ARG B 1 76 ? 24.469 -15.125 -12.375 1 93.38 76 ARG B CA 1
ATOM 3292 C C . ARG B 1 76 ? 25.375 -13.984 -11.914 1 93.38 76 ARG B C 1
ATOM 3294 O O . ARG B 1 76 ? 25.391 -13.633 -10.734 1 93.38 76 ARG B O 1
ATOM 3301 N N . GLU B 1 77 ? 26.016 -13.359 -12.82 1 93.69 77 GLU B N 1
ATOM 3302 C CA . GLU B 1 77 ? 26.922 -12.266 -12.492 1 93.69 77 GLU B CA 1
ATOM 3303 C C . GLU B 1 77 ? 26.156 -11.07 -11.922 1 93.69 77 GLU B C 1
ATOM 3305 O O . GLU B 1 77 ? 26.594 -10.445 -10.953 1 93.69 77 GLU B O 1
ATOM 3310 N N . ASP B 1 78 ? 25.062 -10.797 -12.508 1 92.88 78 ASP B N 1
ATOM 3311 C CA . ASP B 1 78 ? 24.234 -9.703 -12.031 1 92.88 78 ASP B CA 1
ATOM 3312 C C . ASP B 1 78 ? 23.641 -10.016 -10.664 1 92.88 78 ASP B C 1
ATOM 3314 O O . ASP B 1 78 ? 23.578 -9.148 -9.789 1 92.88 78 ASP B O 1
ATOM 3318 N N . PHE B 1 79 ? 23.25 -11.219 -10.539 1 93.5 79 PHE B N 1
ATOM 3319 C CA . PHE B 1 79 ? 22.719 -11.672 -9.258 1 93.5 79 PHE B CA 1
ATOM 3320 C C . PHE B 1 79 ? 23.734 -11.477 -8.148 1 93.5 79 PHE B C 1
ATOM 3322 O O . PHE B 1 79 ? 23.422 -10.898 -7.102 1 93.5 79 PHE B O 1
ATOM 3329 N N . LEU B 1 80 ? 24.984 -11.891 -8.367 1 92.06 80 LEU B N 1
ATOM 3330 C CA . LEU B 1 80 ? 26.031 -11.789 -7.363 1 92.06 80 LEU B CA 1
ATOM 3331 C C . LEU B 1 80 ? 26.375 -10.328 -7.086 1 92.06 80 LEU B C 1
ATOM 3333 O O . LEU B 1 80 ? 26.562 -9.93 -5.934 1 92.06 80 LEU B O 1
ATOM 3337 N N . ARG B 1 81 ? 26.391 -9.578 -8.07 1 92.62 81 ARG B N 1
ATOM 3338 C CA . ARG B 1 81 ? 26.703 -8.164 -7.938 1 92.62 81 ARG B CA 1
ATOM 3339 C C . ARG B 1 81 ? 25.641 -7.441 -7.113 1 92.62 81 ARG B C 1
ATOM 3341 O O . ARG B 1 81 ? 25.969 -6.758 -6.141 1 92.62 81 ARG B O 1
ATOM 3348 N N . LEU B 1 82 ? 24.422 -7.609 -7.516 1 90.75 82 LEU B N 1
ATOM 3349 C CA . LEU B 1 82 ? 23.312 -6.934 -6.84 1 90.75 82 LEU B CA 1
ATOM 3350 C C . LEU B 1 82 ? 23.203 -7.398 -5.391 1 90.75 82 LEU B C 1
ATOM 3352 O O . LEU B 1 82 ? 22.938 -6.59 -4.492 1 90.75 82 LEU B O 1
ATOM 3356 N N . SER B 1 83 ? 23.406 -8.68 -5.207 1 90.44 83 SER B N 1
ATOM 3357 C CA . SER B 1 83 ? 23.344 -9.234 -3.859 1 90.44 83 SER B CA 1
ATOM 3358 C C . SER B 1 83 ? 24.422 -8.641 -2.959 1 90.44 83 SER B C 1
ATOM 3360 O O . SER B 1 83 ? 24.172 -8.383 -1.777 1 90.44 83 SER B O 1
ATOM 3362 N N . LYS B 1 84 ? 25.531 -8.414 -3.541 1 90.44 84 LYS B N 1
ATOM 3363 C CA . LYS B 1 84 ? 26.641 -7.84 -2.781 1 90.44 84 LYS B CA 1
ATOM 3364 C C . LYS B 1 84 ? 26.422 -6.348 -2.557 1 90.44 84 LYS B C 1
ATOM 3366 O O . LYS B 1 84 ? 26.562 -5.855 -1.434 1 90.44 84 LYS B O 1
ATOM 3371 N N . GLU B 1 85 ? 26.031 -5.672 -3.541 1 90.75 85 GLU B N 1
ATOM 3372 C CA . GLU B 1 85 ? 25.875 -4.223 -3.498 1 90.75 85 GLU B CA 1
ATOM 3373 C C . GLU B 1 85 ? 24.719 -3.824 -2.574 1 90.75 85 GLU B C 1
ATOM 3375 O O . GLU B 1 85 ? 24.766 -2.768 -1.94 1 90.75 85 GLU B O 1
ATOM 3380 N N . ARG B 1 86 ? 23.797 -4.641 -2.539 1 90.69 86 ARG B N 1
ATOM 3381 C CA . ARG B 1 86 ? 22.594 -4.273 -1.8 1 90.69 86 ARG B CA 1
ATOM 3382 C C . ARG B 1 86 ? 22.438 -5.129 -0.549 1 90.69 86 ARG B C 1
ATOM 3384 O O . ARG B 1 86 ? 21.328 -5.301 -0.046 1 90.69 86 ARG B O 1
ATOM 3391 N N . ALA B 1 87 ? 23.562 -5.578 -0.158 1 86.25 87 ALA B N 1
ATOM 3392 C CA . ALA B 1 87 ? 23.547 -6.395 1.054 1 86.25 87 ALA B CA 1
ATOM 3393 C C . ALA B 1 87 ? 22.891 -5.641 2.213 1 86.25 87 ALA B C 1
ATOM 3395 O O . ALA B 1 87 ? 23.188 -4.465 2.439 1 86.25 87 ALA B O 1
ATOM 3396 N N . GLY B 1 88 ? 21.938 -6.234 2.883 1 87 88 GLY B N 1
ATOM 3397 C CA . GLY B 1 88 ? 21.281 -5.625 4.02 1 87 88 GLY B CA 1
ATOM 3398 C C . GLY B 1 88 ? 20.047 -4.828 3.633 1 87 88 GLY B C 1
ATOM 3399 O O . GLY B 1 88 ? 19.219 -4.496 4.488 1 87 88 GLY B O 1
ATOM 3400 N N . LYS B 1 89 ? 19.906 -4.523 2.375 1 91.69 89 LYS B N 1
ATOM 3401 C CA . LYS B 1 89 ? 18.797 -3.688 1.904 1 91.69 89 LYS B CA 1
ATOM 3402 C C . LYS B 1 89 ? 17.75 -4.523 1.185 1 91.69 89 LYS B C 1
ATOM 3404 O O . LYS B 1 89 ? 16.688 -4.008 0.803 1 91.69 89 LYS B O 1
ATOM 3409 N N . ILE B 1 90 ? 18.109 -5.777 1.008 1 95.62 90 ILE B N 1
ATOM 3410 C CA . ILE B 1 90 ? 17.172 -6.652 0.313 1 95.62 90 ILE B CA 1
ATOM 3411 C C . ILE B 1 90 ? 16.844 -7.859 1.189 1 95.62 90 ILE B C 1
ATOM 3413 O O . ILE B 1 90 ? 17.594 -8.188 2.111 1 95.62 90 ILE B O 1
ATOM 3417 N N . TYR B 1 91 ? 15.711 -8.5 1.003 1 96.44 91 TYR B N 1
ATOM 3418 C CA . TYR B 1 91 ? 15.383 -9.758 1.668 1 96.44 91 TYR B CA 1
ATOM 3419 C C . TYR B 1 91 ? 16.359 -10.859 1.259 1 96.44 91 TYR B C 1
ATOM 3421 O O . TYR B 1 91 ? 16.75 -10.945 0.094 1 96.44 91 TYR B O 1
ATOM 3429 N N . PRO B 1 92 ? 16.688 -11.672 2.207 1 92.19 92 PRO B N 1
ATOM 3430 C CA . PRO B 1 92 ? 17.594 -12.781 1.869 1 92.19 92 PRO B CA 1
ATOM 3431 C C . PRO B 1 92 ? 16.984 -13.727 0.838 1 92.19 92 PRO B C 1
ATOM 3433 O O . PRO B 1 92 ? 15.781 -13.992 0.866 1 92.19 92 PRO B O 1
ATOM 3436 N N . ILE B 1 93 ? 17.859 -14.133 -0.012 1 90.81 93 ILE B N 1
ATOM 3437 C CA . ILE B 1 93 ? 17.469 -15.109 -1.025 1 90.81 93 ILE B CA 1
ATOM 3438 C C . ILE B 1 93 ? 18.156 -16.438 -0.741 1 90.81 93 ILE B C 1
ATOM 3440 O O . ILE B 1 93 ? 19.391 -16.516 -0.655 1 90.81 93 ILE B O 1
ATOM 3444 N N . LYS B 1 94 ? 17.359 -17.391 -0.595 1 90.62 94 LYS B N 1
ATOM 3445 C CA . LYS B 1 94 ? 17.906 -18.719 -0.347 1 90.62 94 LYS B CA 1
ATOM 3446 C C . LYS B 1 94 ? 18.438 -19.344 -1.634 1 90.62 94 LYS B C 1
ATOM 3448 O O . LYS B 1 94 ? 17.953 -19.047 -2.725 1 90.62 94 LYS B O 1
ATOM 3453 N N . GLU B 1 95 ? 19.406 -20.219 -1.454 1 86 95 GLU B N 1
ATOM 3454 C CA . GLU B 1 95 ? 20.016 -20.891 -2.6 1 86 95 GLU B CA 1
ATOM 3455 C C . GLU B 1 95 ? 19 -21.797 -3.301 1 86 95 GLU B C 1
ATOM 3457 O O . GLU B 1 95 ? 18.219 -22.469 -2.645 1 86 95 GLU B O 1
ATOM 3462 N N . LYS B 1 96 ? 19.109 -21.75 -4.566 1 87.19 96 LYS B N 1
ATOM 3463 C CA . LYS B 1 96 ? 18.141 -22.469 -5.398 1 87.19 96 LYS B CA 1
ATOM 3464 C C . LYS B 1 96 ? 18.109 -23.953 -5.035 1 87.19 96 LYS B C 1
ATOM 3466 O O . LYS B 1 96 ? 17.031 -24.562 -4.988 1 87.19 96 LYS B O 1
ATOM 3471 N N . LYS B 1 97 ? 19.172 -24.531 -4.75 1 85.12 97 LYS B N 1
ATOM 3472 C CA . LYS B 1 97 ? 19.281 -25.969 -4.484 1 85.12 97 LYS B CA 1
ATOM 3473 C C . LYS B 1 97 ? 18.625 -26.312 -3.148 1 85.12 97 LYS B C 1
ATOM 3475 O O . LYS B 1 97 ? 18.141 -27.438 -2.969 1 85.12 97 LYS B O 1
ATOM 3480 N N . ASP B 1 98 ? 18.531 -25.344 -2.254 1 86.5 98 ASP B N 1
ATOM 3481 C CA . ASP B 1 98 ? 18.094 -25.625 -0.889 1 86.5 98 ASP B CA 1
ATOM 3482 C C . ASP B 1 98 ? 16.719 -25.016 -0.617 1 86.5 98 ASP B C 1
ATOM 3484 O O . ASP B 1 98 ? 16.141 -25.234 0.45 1 86.5 98 ASP B O 1
ATOM 3488 N N . ARG B 1 99 ? 16.234 -24.328 -1.626 1 90.56 99 ARG B N 1
ATOM 3489 C CA . ARG B 1 99 ? 15.023 -23.578 -1.292 1 90.56 99 ARG B CA 1
ATOM 3490 C C . ARG B 1 99 ? 13.781 -24.234 -1.887 1 90.56 99 ARG B C 1
ATOM 3492 O O . ARG B 1 99 ? 13.844 -24.828 -2.971 1 90.56 99 ARG B O 1
ATOM 3499 N N . THR B 1 100 ? 12.672 -24.266 -1.158 1 92.31 100 THR B N 1
ATOM 3500 C CA . THR B 1 100 ? 11.352 -24.703 -1.604 1 92.31 100 THR B CA 1
ATOM 3501 C C . THR B 1 100 ? 10.344 -23.562 -1.509 1 92.31 100 THR B C 1
ATOM 3503 O O . THR B 1 100 ? 9.695 -23.375 -0.474 1 92.31 100 THR B O 1
ATOM 3506 N N . ARG B 1 101 ? 10.164 -22.875 -2.58 1 95.75 101 ARG B N 1
ATOM 3507 C CA . ARG B 1 101 ? 9.18 -21.797 -2.613 1 95.75 101 ARG B CA 1
ATOM 3508 C C . ARG B 1 101 ? 7.781 -22.328 -2.902 1 95.75 101 ARG B C 1
ATOM 3510 O O . ARG B 1 101 ? 7.59 -23.094 -3.844 1 95.75 101 ARG B O 1
ATOM 3517 N N . LEU B 1 102 ? 6.871 -21.953 -2.094 1 97.94 102 LEU B N 1
ATOM 3518 C CA . LEU B 1 102 ? 5.488 -22.391 -2.275 1 97.94 102 LEU B CA 1
ATOM 3519 C C . LEU B 1 102 ? 4.605 -21.219 -2.693 1 97.94 102 LEU B C 1
ATOM 3521 O O . LEU B 1 102 ? 4.773 -20.094 -2.203 1 97.94 102 LEU B O 1
ATOM 3525 N N . ALA B 1 103 ? 3.703 -21.516 -3.574 1 98.75 103 ALA B N 1
ATOM 3526 C CA . ALA B 1 103 ? 2.67 -20.562 -3.98 1 98.75 103 ALA B CA 1
ATOM 3527 C C . ALA B 1 103 ? 1.299 -21.234 -4.035 1 98.75 103 ALA B C 1
ATOM 3529 O O . ALA B 1 103 ? 1.199 -22.438 -4.277 1 98.75 103 ALA B O 1
ATOM 3530 N N . LEU B 1 104 ? 0.302 -20.453 -3.771 1 98.94 104 LEU B N 1
ATOM 3531 C CA . LEU B 1 104 ? -1.08 -20.922 -3.809 1 98.94 104 LEU B CA 1
ATOM 3532 C C . LEU B 1 104 ? -1.919 -20.062 -4.746 1 98.94 104 LEU B C 1
ATOM 3534 O O . LEU B 1 104 ? -1.867 -18.828 -4.672 1 98.94 104 LEU B O 1
ATOM 3538 N N . ILE B 1 105 ? -2.6 -20.719 -5.668 1 98.81 105 ILE B N 1
ATOM 3539 C CA . ILE B 1 105 ? -3.58 -20.047 -6.516 1 98.81 105 ILE B CA 1
ATOM 3540 C C . ILE B 1 105 ? -4.98 -20.562 -6.203 1 98.81 105 ILE B C 1
ATOM 3542 O O . ILE B 1 105 ? -5.223 -21.781 -6.262 1 98.81 105 ILE B O 1
ATOM 3546 N N . ILE B 1 106 ? -5.824 -19.688 -5.785 1 98.81 106 ILE B N 1
ATOM 3547 C CA . ILE B 1 106 ? -7.246 -20 -5.664 1 98.81 106 ILE B CA 1
ATOM 3548 C C . ILE B 1 106 ? -8.031 -19.25 -6.738 1 98.81 106 ILE B C 1
ATOM 3550 O O . ILE B 1 106 ? -7.969 -18.016 -6.816 1 98.81 106 ILE B O 1
ATOM 3554 N N . CYS B 1 107 ? -8.758 -20.031 -7.543 1 98.12 107 CYS B N 1
ATOM 3555 C CA . CYS B 1 107 ? -9.508 -19.406 -8.625 1 98.12 107 CYS B CA 1
ATOM 3556 C C . CYS B 1 107 ? -10.922 -19.969 -8.695 1 98.12 107 CYS B C 1
ATOM 3558 O O . CYS B 1 107 ? -11.117 -21.172 -8.859 1 98.12 107 CYS B O 1
ATOM 3560 N N . ASN B 1 108 ? -11.867 -19.062 -8.531 1 97.19 108 ASN B N 1
ATOM 3561 C CA . ASN B 1 108 ? -13.266 -19.406 -8.781 1 97.19 108 ASN B CA 1
ATOM 3562 C C . ASN B 1 108 ? -13.734 -18.906 -10.141 1 97.19 108 ASN B C 1
ATOM 3564 O O . ASN B 1 108 ? -13.555 -17.734 -10.469 1 97.19 108 ASN B O 1
ATOM 3568 N N . THR B 1 109 ? -14.281 -19.781 -10.922 1 95.06 109 THR B N 1
ATOM 3569 C CA . THR B 1 109 ? -14.703 -19.469 -12.281 1 95.06 109 THR B CA 1
ATOM 3570 C C . THR B 1 109 ? -16.219 -19.562 -12.414 1 95.06 109 THR B C 1
ATOM 3572 O O . THR B 1 109 ? -16.844 -18.734 -13.07 1 95.06 109 THR B O 1
ATOM 3575 N N . GLU B 1 110 ? -16.703 -20.625 -11.836 1 95.88 110 GLU B N 1
ATOM 3576 C CA . GLU B 1 110 ? -18.141 -20.859 -11.867 1 95.88 110 GLU B CA 1
ATOM 3577 C C . GLU B 1 110 ? -18.797 -20.484 -10.539 1 95.88 110 GLU B C 1
ATOM 3579 O O . GLU B 1 110 ? -18.234 -20.75 -9.477 1 95.88 110 GLU B O 1
ATOM 3584 N N . PHE B 1 111 ? -20 -19.906 -10.617 1 94.31 111 PHE B N 1
ATOM 3585 C CA . PHE B 1 111 ? -20.734 -19.484 -9.43 1 94.31 111 PHE B CA 1
ATOM 3586 C C . PHE B 1 111 ? -22.188 -19.922 -9.5 1 94.31 111 PHE B C 1
ATOM 3588 O O . PHE B 1 111 ? -22.75 -20.078 -10.586 1 94.31 111 PHE B O 1
ATOM 3595 N N . ASP B 1 112 ? -22.734 -20.125 -8.375 1 95.19 112 ASP B N 1
ATOM 3596 C CA . ASP B 1 112 ? -24.125 -20.531 -8.32 1 95.19 112 ASP B CA 1
ATOM 3597 C C . ASP B 1 112 ? -25.062 -19.391 -8.719 1 95.19 112 ASP B C 1
ATOM 3599 O O . ASP B 1 112 ? -26.109 -19.625 -9.336 1 95.19 112 ASP B O 1
ATOM 3603 N N . HIS B 1 113 ? -24.703 -18.172 -8.383 1 92.19 113 HIS B N 1
ATOM 3604 C CA . HIS B 1 113 ? -25.656 -17.078 -8.516 1 92.19 113 HIS B CA 1
ATOM 3605 C C . HIS B 1 113 ? -25 -15.875 -9.195 1 92.19 113 HIS B C 1
ATOM 3607 O O . HIS B 1 113 ? -25.641 -14.828 -9.367 1 92.19 113 HIS B O 1
ATOM 3613 N N . LEU B 1 114 ? -23.766 -15.938 -9.445 1 89 114 LEU B N 1
ATOM 3614 C CA . LEU B 1 114 ? -23.062 -14.875 -10.156 1 89 114 LEU B CA 1
ATOM 3615 C C . LEU B 1 114 ? -22.641 -15.336 -11.547 1 89 114 LEU B C 1
ATOM 3617 O O . LEU B 1 114 ? -22.656 -16.531 -11.844 1 89 114 LEU B O 1
ATOM 3621 N N . GLU B 1 115 ? -22.234 -14.375 -12.359 1 86.62 115 GLU B N 1
ATOM 3622 C CA . GLU B 1 115 ? -21.828 -14.672 -13.727 1 86.62 115 GLU B CA 1
ATOM 3623 C C . GLU B 1 115 ? -20.516 -15.445 -13.75 1 86.62 115 GLU B C 1
ATOM 3625 O O . GLU B 1 115 ? -19.641 -15.227 -12.906 1 86.62 115 GLU B O 1
ATOM 3630 N N . ARG B 1 116 ? -20.453 -16.266 -14.758 1 91.31 116 ARG B N 1
ATOM 3631 C CA . ARG B 1 116 ? -19.203 -16.984 -14.984 1 91.31 116 ARG B CA 1
ATOM 3632 C C . ARG B 1 116 ? -18.062 -16.031 -15.328 1 91.31 116 ARG B C 1
ATOM 3634 O O . ARG B 1 116 ? -18.25 -15.086 -16.094 1 91.31 116 ARG B O 1
ATOM 3641 N N . ARG B 1 117 ? -16.875 -16.312 -14.781 1 90.31 117 ARG B N 1
ATOM 3642 C CA . ARG B 1 117 ? -15.703 -15.516 -15.094 1 90.31 117 ARG B CA 1
ATOM 3643 C C . ARG B 1 117 ? -14.953 -16.078 -16.297 1 90.31 117 ARG B C 1
ATOM 3645 O O . ARG B 1 117 ? -14 -16.844 -16.141 1 90.31 117 ARG B O 1
ATOM 3652 N N . ASN B 1 118 ? -15.297 -15.586 -17.406 1 85.31 118 ASN B N 1
ATOM 3653 C CA . ASN B 1 118 ? -14.672 -16.062 -18.641 1 85.31 118 ASN B CA 1
ATOM 3654 C C . ASN B 1 118 ? -13.195 -15.656 -18.719 1 85.31 118 ASN B C 1
ATOM 3656 O O . ASN B 1 118 ? -12.836 -14.547 -18.328 1 85.31 118 ASN B O 1
ATOM 3660 N N . GLY B 1 119 ? -12.367 -16.531 -19.188 1 86.31 119 GLY B N 1
ATOM 3661 C CA . GLY B 1 119 ? -10.953 -16.25 -19.328 1 86.31 119 GLY B CA 1
ATOM 3662 C C . GLY B 1 119 ? -10.141 -16.609 -18.094 1 86.31 119 GLY B C 1
ATOM 3663 O O . GLY B 1 119 ? -8.914 -16.516 -18.109 1 86.31 119 GLY B O 1
ATOM 3664 N N . ALA B 1 120 ? -10.875 -17.047 -17.078 1 90.31 120 ALA B N 1
ATOM 3665 C CA . ALA B 1 120 ? -10.211 -17.391 -15.82 1 90.31 120 ALA B CA 1
ATOM 3666 C C . ALA B 1 120 ? -9.195 -18.516 -16.016 1 90.31 120 ALA B C 1
ATOM 3668 O O . ALA B 1 120 ? -8.156 -18.531 -15.367 1 90.31 120 ALA B O 1
ATOM 3669 N N . ASP B 1 121 ? -9.516 -19.375 -16.922 1 92.06 121 ASP B N 1
ATOM 3670 C CA . ASP B 1 121 ? -8.609 -20.484 -17.203 1 92.06 121 ASP B CA 1
ATOM 3671 C C . ASP B 1 121 ? -7.266 -19.984 -17.719 1 92.06 121 ASP B C 1
ATOM 3673 O O . ASP B 1 121 ? -6.215 -20.531 -17.375 1 92.06 121 ASP B O 1
ATOM 3677 N N . HIS B 1 122 ? -7.305 -19.016 -18.547 1 91.69 122 HIS B N 1
ATOM 3678 C CA . HIS B 1 122 ? -6.074 -18.422 -19.062 1 91.69 122 HIS B CA 1
ATOM 3679 C C . HIS B 1 122 ? -5.262 -17.766 -17.938 1 91.69 122 HIS B C 1
ATOM 3681 O O . HIS B 1 122 ? -4.031 -17.844 -17.938 1 91.69 122 HIS B O 1
ATOM 3687 N N . ASP B 1 123 ? -5.973 -17.172 -17.031 1 94.12 123 ASP B N 1
ATOM 3688 C CA . ASP B 1 123 ? -5.301 -16.562 -15.891 1 94.12 123 ASP B CA 1
ATOM 3689 C C . ASP B 1 123 ? -4.586 -17.609 -15.047 1 94.12 123 ASP B C 1
ATOM 3691 O O . ASP B 1 123 ? -3.453 -17.391 -14.609 1 94.12 123 ASP B O 1
ATOM 3695 N N . ILE B 1 124 ? -5.27 -18.719 -14.844 1 96.69 124 ILE B N 1
ATOM 3696 C CA . ILE B 1 124 ? -4.688 -19.797 -14.055 1 96.69 124 ILE B CA 1
ATOM 3697 C C . ILE B 1 124 ? -3.416 -20.297 -14.727 1 96.69 124 ILE B C 1
ATOM 3699 O O . ILE B 1 124 ? -2.361 -20.391 -14.094 1 96.69 124 ILE B O 1
ATOM 3703 N N . VAL B 1 125 ? -3.543 -20.594 -15.984 1 96.31 125 VAL B N 1
ATOM 3704 C CA . VAL B 1 125 ? -2.426 -21.156 -16.734 1 96.31 125 VAL B CA 1
ATOM 3705 C C . VAL B 1 125 ? -1.266 -20.172 -16.75 1 96.31 125 VAL B C 1
ATOM 3707 O O . VAL B 1 125 ? -0.117 -20.531 -16.5 1 96.31 125 VAL B O 1
ATOM 3710 N N . GLY B 1 126 ? -1.588 -18.953 -17.031 1 95.44 126 GLY B N 1
ATOM 3711 C CA . GLY B 1 126 ? -0.564 -17.922 -17.094 1 95.44 126 GLY B CA 1
ATOM 3712 C C . GLY B 1 126 ? 0.146 -17.703 -15.773 1 95.44 126 GLY B C 1
ATOM 3713 O O . GLY B 1 126 ? 1.378 -17.688 -15.719 1 95.44 126 GLY B O 1
ATOM 3714 N N . MET B 1 127 ? -0.646 -17.547 -14.758 1 97.38 127 MET B N 1
ATOM 3715 C CA . MET B 1 127 ? -0.076 -17.281 -13.438 1 97.38 127 MET B CA 1
ATOM 3716 C C . MET B 1 127 ? 0.715 -18.469 -12.922 1 97.38 127 MET B C 1
ATOM 3718 O O . MET B 1 127 ? 1.79 -18.312 -12.344 1 97.38 127 MET B O 1
ATOM 3722 N N . LYS B 1 128 ? 0.143 -19.656 -13.078 1 98.12 128 LYS B N 1
ATOM 3723 C CA . LYS B 1 128 ? 0.862 -20.859 -12.688 1 98.12 128 LYS B CA 1
ATOM 3724 C C . LYS B 1 128 ? 2.205 -20.969 -13.406 1 98.12 128 LYS B C 1
ATOM 3726 O O . LYS B 1 128 ? 3.234 -21.219 -12.773 1 98.12 128 LYS B O 1
ATOM 3731 N N . GLY B 1 129 ? 2.164 -20.734 -14.695 1 97.5 129 GLY B N 1
ATOM 3732 C CA . GLY B 1 129 ? 3.393 -20.766 -15.477 1 97.5 129 GLY B CA 1
ATOM 3733 C C . GLY B 1 129 ? 4.43 -19.766 -15.008 1 97.5 129 GLY B C 1
ATOM 3734 O O . GLY B 1 129 ? 5.609 -20.094 -14.883 1 97.5 129 GLY B O 1
ATOM 3735 N N . LEU B 1 130 ? 3.988 -18.594 -14.75 1 97.88 130 LEU B N 1
ATOM 3736 C CA . LEU B 1 130 ? 4.891 -17.547 -14.273 1 97.88 130 LEU B CA 1
ATOM 3737 C C . LEU B 1 130 ? 5.527 -17.938 -12.945 1 97.88 130 LEU B C 1
ATOM 3739 O O . LEU B 1 130 ? 6.75 -17.875 -12.797 1 97.88 130 LEU B O 1
ATOM 3743 N N . LEU B 1 131 ? 4.691 -18.359 -11.977 1 98.19 131 LEU B N 1
ATOM 3744 C CA . LEU B 1 131 ? 5.184 -18.672 -10.633 1 98.19 131 LEU B CA 1
ATOM 3745 C C . LEU B 1 131 ? 6.117 -19.875 -10.664 1 98.19 131 LEU B C 1
ATOM 3747 O O . LEU B 1 131 ? 7.137 -19.891 -9.969 1 98.19 131 LEU B O 1
ATOM 3751 N N . GLU B 1 132 ? 5.797 -20.844 -11.461 1 97.5 132 GLU B N 1
ATOM 3752 C CA . GLU B 1 132 ? 6.695 -21.984 -11.617 1 97.5 132 GLU B CA 1
ATOM 3753 C C . GLU B 1 132 ? 8.023 -21.547 -12.234 1 97.5 132 GLU B C 1
ATOM 3755 O O . GLU B 1 132 ? 9.086 -22.031 -11.82 1 97.5 132 GLU B O 1
ATOM 3760 N N . GLY B 1 133 ? 7.93 -20.641 -13.203 1 95.81 133 GLY B N 1
ATOM 3761 C CA . GLY B 1 133 ? 9.141 -20.094 -13.789 1 95.81 133 GLY B CA 1
ATOM 3762 C C . GLY B 1 133 ? 10 -19.344 -12.789 1 95.81 133 GLY B C 1
ATOM 3763 O O . GLY B 1 133 ? 11.227 -19.281 -12.93 1 95.81 133 GLY B O 1
ATOM 3764 N N . LEU B 1 134 ? 9.383 -18.812 -11.812 1 96.25 134 LEU B N 1
ATOM 3765 C CA . LEU B 1 134 ? 10.07 -18.062 -10.766 1 96.25 134 LEU B CA 1
ATOM 3766 C C . LEU B 1 134 ? 10.562 -19 -9.664 1 96.25 134 LEU B C 1
ATOM 3768 O O . LEU B 1 134 ? 11.133 -18.547 -8.664 1 96.25 134 LEU B O 1
ATOM 3772 N N . GLY B 1 135 ? 10.297 -20.297 -9.781 1 94.94 135 GLY B N 1
ATOM 3773 C CA . GLY B 1 135 ? 10.859 -21.297 -8.883 1 94.94 135 GLY B CA 1
ATOM 3774 C C . GLY B 1 135 ? 9.891 -21.719 -7.793 1 94.94 135 GLY B C 1
ATOM 3775 O O . GLY B 1 135 ? 10.289 -22.375 -6.824 1 94.94 135 GLY B O 1
ATOM 3776 N N . TYR B 1 136 ? 8.641 -21.406 -7.918 1 97.56 136 TYR B N 1
ATOM 3777 C CA . TYR B 1 136 ? 7.668 -21.797 -6.902 1 97.56 136 TYR B CA 1
ATOM 3778 C C . TYR B 1 136 ? 6.988 -23.109 -7.266 1 97.56 136 TYR B C 1
ATOM 3780 O O . TYR B 1 136 ? 6.719 -23.375 -8.438 1 97.56 136 TYR B O 1
ATOM 3788 N N . SER B 1 137 ? 6.793 -23.938 -6.262 1 97.69 137 SER B N 1
ATOM 3789 C CA . SER B 1 137 ? 5.812 -25.016 -6.379 1 97.69 137 SER B CA 1
ATOM 3790 C C . SER B 1 137 ? 4.391 -24.484 -6.195 1 97.69 137 SER B C 1
ATOM 3792 O O . SER B 1 137 ? 4.059 -23.938 -5.137 1 97.69 137 SER B O 1
ATOM 3794 N N . VAL B 1 138 ? 3.561 -24.719 -7.199 1 98.5 138 VAL B N 1
ATOM 3795 C CA . VAL B 1 138 ? 2.283 -24.016 -7.215 1 98.5 138 VAL B CA 1
ATOM 3796 C C . VAL B 1 138 ? 1.146 -24.984 -6.938 1 98.5 138 VAL B C 1
ATOM 3798 O O . VAL B 1 138 ? 1.02 -26.016 -7.617 1 98.5 138 VAL B O 1
ATOM 3801 N N . ASP B 1 139 ? 0.375 -24.719 -5.949 1 98.44 139 ASP B N 1
ATOM 3802 C CA . ASP B 1 139 ? -0.879 -25.406 -5.664 1 98.44 139 ASP B CA 1
ATOM 3803 C C . ASP B 1 139 ? -2.074 -24.625 -6.191 1 98.44 139 ASP B C 1
ATOM 3805 O O . ASP B 1 139 ? -2.27 -23.469 -5.812 1 98.44 139 ASP B O 1
ATOM 3809 N N . VAL B 1 140 ? -2.82 -25.281 -7.078 1 98.75 140 VAL B N 1
ATOM 3810 C CA . VAL B 1 140 ? -3.98 -24.609 -7.656 1 98.75 140 VAL B CA 1
ATOM 3811 C C . VAL B 1 140 ? -5.262 -25.219 -7.102 1 98.75 140 VAL B C 1
ATOM 3813 O O . VAL B 1 140 ? -5.441 -26.438 -7.145 1 98.75 140 VAL B O 1
ATOM 3816 N N . LYS B 1 141 ? -6.066 -24.422 -6.516 1 98.81 141 LYS B N 1
ATOM 3817 C CA . LYS B 1 141 ? -7.383 -24.812 -6.039 1 98.81 141 LYS B CA 1
ATOM 3818 C C . LYS B 1 141 ? -8.484 -24.047 -6.758 1 98.81 141 LYS B C 1
ATOM 3820 O O . LYS B 1 141 ? -8.359 -22.844 -6.996 1 98.81 141 LYS B O 1
ATOM 3825 N N . GLU B 1 142 ? -9.547 -24.766 -7.109 1 98.5 142 GLU B N 1
ATOM 3826 C CA . GLU B 1 142 ? -10.609 -24.156 -7.895 1 98.5 142 GLU B CA 1
ATOM 3827 C C . GLU B 1 142 ? -11.977 -24.406 -7.266 1 98.5 142 GLU B C 1
ATOM 3829 O O . GLU B 1 142 ? -12.164 -25.391 -6.551 1 98.5 142 GLU B O 1
ATOM 3834 N N . GLU B 1 143 ? -12.859 -23.453 -7.543 1 98.25 143 GLU B N 1
ATOM 3835 C CA . GLU B 1 143 ? -14.281 -23.609 -7.23 1 98.25 143 GLU B CA 1
ATOM 3836 C C . GLU B 1 143 ? -14.492 -23.891 -5.746 1 98.25 143 GLU B C 1
ATOM 3838 O O . GLU B 1 143 ? -15.055 -24.922 -5.379 1 98.25 143 GLU B O 1
ATOM 3843 N N . LEU B 1 144 ? -14.094 -22.922 -4.945 1 98.69 144 LEU B N 1
ATOM 3844 C CA . LEU B 1 144 ? -14.172 -23.047 -3.496 1 98.69 144 LEU B CA 1
ATOM 3845 C C . LEU B 1 144 ? -15.18 -22.062 -2.912 1 98.69 144 LEU B C 1
ATOM 3847 O O . LEU B 1 144 ? -15.312 -20.938 -3.4 1 98.69 144 LEU B O 1
ATOM 3851 N N . THR B 1 145 ? -15.883 -22.484 -1.922 1 98.31 145 THR B N 1
ATOM 3852 C CA . THR B 1 145 ? -16.641 -21.562 -1.074 1 98.31 145 THR B CA 1
ATOM 3853 C C . THR B 1 145 ? -15.695 -20.719 -0.211 1 98.31 145 THR B C 1
ATOM 3855 O O . THR B 1 145 ? -14.5 -21.016 -0.132 1 98.31 145 THR B O 1
ATOM 3858 N N . ALA B 1 146 ? -16.25 -19.703 0.393 1 98.06 146 ALA B N 1
ATOM 3859 C CA . ALA B 1 146 ? -15.453 -18.875 1.289 1 98.06 146 ALA B CA 1
ATOM 3860 C C . ALA B 1 146 ? -14.836 -19.703 2.406 1 98.06 146 ALA B C 1
ATOM 3862 O O . ALA B 1 146 ? -13.656 -19.547 2.73 1 98.06 146 ALA B O 1
ATOM 3863 N N . ARG B 1 147 ? -15.656 -20.547 2.982 1 98 147 ARG B N 1
ATOM 3864 C CA . ARG B 1 147 ? -15.188 -21.422 4.051 1 98 147 ARG B CA 1
ATOM 3865 C C . ARG B 1 147 ? -14.062 -22.328 3.557 1 98 147 ARG B C 1
ATOM 3867 O O . ARG B 1 147 ? -13.062 -22.516 4.246 1 98 147 ARG B O 1
ATOM 3874 N N . ASP B 1 148 ? -14.219 -22.891 2.43 1 98.69 148 ASP B N 1
ATOM 3875 C CA . ASP B 1 148 ? -13.195 -23.781 1.866 1 98.69 148 ASP B CA 1
ATOM 3876 C C . ASP B 1 148 ? -11.93 -23 1.519 1 98.69 148 ASP B C 1
ATOM 3878 O O . ASP B 1 148 ? -10.82 -23.516 1.677 1 98.69 148 ASP B O 1
ATOM 3882 N N . MET B 1 149 ? -12.102 -21.781 0.99 1 98.75 149 MET B N 1
ATOM 3883 C CA . MET B 1 149 ? -10.93 -20.953 0.728 1 98.75 149 MET B CA 1
ATOM 3884 C C . MET B 1 149 ? -10.125 -20.719 2.004 1 98.75 149 MET B C 1
ATOM 3886 O O . MET B 1 149 ? -8.906 -20.844 2 1 98.75 149 MET B O 1
ATOM 3890 N N . GLU B 1 150 ? -10.859 -20.375 3.029 1 98.5 150 GLU B N 1
ATOM 3891 C CA . GLU B 1 150 ? -10.188 -20.156 4.309 1 98.5 150 GLU B CA 1
ATOM 3892 C C . GLU B 1 150 ? -9.453 -21.406 4.766 1 98.5 150 GLU B C 1
ATOM 3894 O O . GLU B 1 150 ? -8.312 -21.328 5.234 1 98.5 150 GLU B O 1
ATOM 3899 N N . SER B 1 151 ? -10.062 -22.578 4.621 1 98.56 151 SER B N 1
ATOM 3900 C CA . SER B 1 151 ? -9.445 -23.844 5.008 1 98.56 151 SER B CA 1
ATOM 3901 C C . SER B 1 151 ? -8.188 -24.109 4.199 1 98.56 151 SER B C 1
ATOM 3903 O O . SER B 1 151 ? -7.16 -24.516 4.754 1 98.56 151 SER B O 1
ATOM 3905 N N . VAL B 1 152 ? -8.289 -23.875 2.947 1 98.75 152 VAL B N 1
ATOM 3906 C CA . VAL B 1 152 ? -7.16 -24.094 2.055 1 98.75 152 VAL B CA 1
ATOM 3907 C C . VAL B 1 152 ? -6.016 -23.156 2.436 1 98.75 152 VAL B C 1
ATOM 3909 O O . VAL B 1 152 ? -4.848 -23.562 2.447 1 98.75 152 VAL B O 1
ATOM 3912 N N . LEU B 1 153 ? -6.34 -21.938 2.729 1 98.75 153 LEU B N 1
ATOM 3913 C CA . LEU B 1 153 ? -5.336 -20.953 3.129 1 98.75 153 LEU B CA 1
ATOM 3914 C C . LEU B 1 153 ? -4.652 -21.375 4.426 1 98.75 153 LEU B C 1
ATOM 3916 O O . LEU B 1 153 ? -3.432 -21.266 4.555 1 98.75 153 LEU B O 1
ATOM 3920 N N . ARG B 1 154 ? -5.43 -21.859 5.336 1 98.44 154 ARG B N 1
ATOM 3921 C CA . ARG B 1 154 ? -4.863 -22.312 6.605 1 98.44 154 ARG B CA 1
ATOM 3922 C C . ARG B 1 154 ? -3.947 -23.516 6.398 1 98.44 154 ARG B C 1
ATOM 3924 O O . ARG B 1 154 ? -2.879 -23.594 7.008 1 98.44 154 ARG B O 1
ATOM 3931 N N . GLU B 1 155 ? -4.398 -24.406 5.605 1 98.5 155 GLU B N 1
ATOM 3932 C CA . GLU B 1 155 ? -3.559 -25.562 5.277 1 98.5 155 GLU B CA 1
ATOM 3933 C C . GLU B 1 155 ? -2.26 -25.125 4.605 1 98.5 155 GLU B C 1
ATOM 3935 O O . GLU B 1 155 ? -1.188 -25.641 4.922 1 98.5 155 GLU B O 1
ATOM 3940 N N . PHE B 1 156 ? -2.379 -24.25 3.742 1 98.5 156 PHE B N 1
ATOM 3941 C CA . PHE B 1 156 ? -1.212 -23.719 3.039 1 98.5 156 PHE B CA 1
ATOM 3942 C C . PHE B 1 156 ? -0.238 -23.078 4.016 1 98.5 156 PHE B C 1
ATOM 3944 O O . PHE B 1 156 ? 0.97 -23.297 3.941 1 98.5 156 PHE B O 1
ATOM 3951 N N . ALA B 1 157 ? -0.811 -22.219 4.871 1 98.06 157 ALA B N 1
ATOM 3952 C CA . ALA B 1 157 ? -0.001 -21.5 5.855 1 98.06 157 ALA B CA 1
ATOM 3953 C C . ALA B 1 157 ? 0.73 -22.484 6.773 1 98.06 157 ALA B C 1
ATOM 3955 O O . ALA B 1 157 ? 1.81 -22.172 7.285 1 98.06 157 ALA B O 1
ATOM 3956 N N . ALA B 1 158 ? 0.225 -23.656 6.93 1 97.06 158 ALA B N 1
ATOM 3957 C CA . ALA B 1 158 ? 0.754 -24.625 7.883 1 97.06 158 ALA B CA 1
ATOM 3958 C C . ALA B 1 158 ? 1.791 -25.531 7.227 1 97.06 158 ALA B C 1
ATOM 3960 O O . ALA B 1 158 ? 2.404 -26.359 7.895 1 97.06 158 ALA B O 1
ATOM 3961 N N . ARG B 1 159 ? 2.01 -25.375 5.992 1 97.44 159 ARG B N 1
ATOM 3962 C CA . ARG B 1 159 ? 2.934 -26.266 5.289 1 97.44 159 ARG B CA 1
ATOM 3963 C C . ARG B 1 159 ? 4.352 -26.125 5.836 1 97.44 159 ARG B C 1
ATOM 3965 O O . ARG B 1 159 ? 4.902 -25.016 5.867 1 97.44 159 ARG B O 1
ATOM 3972 N N . PRO B 1 160 ? 4.988 -27.203 6.152 1 95.62 160 PRO B N 1
ATOM 3973 C CA . PRO B 1 160 ? 6.324 -27.156 6.75 1 95.62 160 PRO B CA 1
ATOM 3974 C C . PRO B 1 160 ? 7.398 -26.719 5.758 1 95.62 160 PRO B C 1
ATOM 3976 O O . PRO B 1 160 ? 8.445 -26.203 6.164 1 95.62 160 PRO B O 1
ATOM 3979 N N . GLU B 1 161 ? 7.098 -26.844 4.465 1 95.94 161 GLU B N 1
ATOM 3980 C CA . GLU B 1 161 ? 8.047 -26.484 3.418 1 95.94 161 GLU B CA 1
ATOM 3981 C C . GLU B 1 161 ? 8.367 -24.984 3.453 1 95.94 161 GLU B C 1
ATOM 3983 O O . GLU B 1 161 ? 9.391 -24.562 2.914 1 95.94 161 GLU B O 1
ATOM 3988 N N . HIS B 1 162 ? 7.512 -24.188 4.145 1 96.69 162 HIS B N 1
ATOM 3989 C CA . HIS B 1 162 ? 7.777 -22.766 4.262 1 96.69 162 HIS B CA 1
ATOM 3990 C C . HIS B 1 162 ? 9.078 -22.5 5.012 1 96.69 162 HIS B C 1
ATOM 3992 O O . HIS B 1 162 ? 9.664 -21.422 4.898 1 96.69 162 HIS B O 1
ATOM 3998 N N . LYS B 1 163 ? 9.508 -23.469 5.738 1 94.88 163 LYS B N 1
ATOM 3999 C CA . LYS B 1 163 ? 10.758 -23.328 6.48 1 94.88 163 LYS B CA 1
ATOM 4000 C C . LYS B 1 163 ? 11.938 -23.125 5.535 1 94.88 163 LYS B C 1
ATOM 4002 O O . LYS B 1 163 ? 12.836 -22.328 5.824 1 94.88 163 LYS B O 1
ATOM 4007 N N . SER B 1 164 ? 11.852 -23.766 4.449 1 95.38 164 SER B N 1
ATOM 4008 C CA . SER B 1 164 ? 12.938 -23.672 3.479 1 95.38 164 SER B CA 1
ATOM 4009 C C . SER B 1 164 ? 12.586 -22.719 2.34 1 95.38 164 SER B C 1
ATOM 4011 O O . SER B 1 164 ? 13.242 -22.734 1.295 1 95.38 164 SER B O 1
ATOM 4013 N N . SER B 1 165 ? 11.578 -21.969 2.531 1 95 165 SER B N 1
ATOM 4014 C CA . SER B 1 165 ? 11.18 -20.953 1.557 1 95 165 SER B CA 1
ATOM 4015 C C . SER B 1 165 ? 11.695 -19.578 1.952 1 95 165 SER B C 1
ATOM 4017 O O . SER B 1 165 ? 11.969 -19.328 3.127 1 95 165 SER B O 1
ATOM 4019 N N . ASP B 1 166 ? 11.953 -18.766 1.029 1 95.81 166 ASP B N 1
ATOM 4020 C CA . ASP B 1 166 ? 12.359 -17.391 1.352 1 95.81 166 ASP B CA 1
ATOM 4021 C C . ASP B 1 166 ? 11.242 -16.406 1.054 1 95.81 166 ASP B C 1
ATOM 4023 O O . ASP B 1 166 ? 11.383 -15.203 1.317 1 95.81 166 ASP B O 1
ATOM 4027 N N . SER B 1 167 ? 10.188 -16.844 0.514 1 97.56 167 SER B N 1
ATOM 4028 C CA . SER B 1 167 ? 9.023 -16.031 0.208 1 97.56 167 SER B CA 1
ATOM 4029 C C . SER B 1 167 ? 7.82 -16.891 -0.168 1 97.56 167 SER B C 1
ATOM 4031 O O . SER B 1 167 ? 7.941 -18.109 -0.305 1 97.56 167 SER B O 1
ATOM 4033 N N . THR B 1 168 ? 6.688 -16.266 -0.307 1 98.5 168 THR B N 1
ATOM 4034 C CA . THR B 1 168 ? 5.508 -17 -0.767 1 98.5 168 THR B CA 1
ATOM 4035 C C . THR B 1 168 ? 4.586 -16.078 -1.567 1 98.5 168 THR B C 1
ATOM 4037 O O . THR B 1 168 ? 4.633 -14.859 -1.419 1 98.5 168 THR B O 1
ATOM 4040 N N . PHE B 1 169 ? 3.816 -16.703 -2.461 1 98.75 169 PHE B N 1
ATOM 4041 C CA . PHE B 1 169 ? 2.775 -16.031 -3.227 1 98.75 169 PHE B CA 1
ATOM 4042 C C . PHE B 1 169 ? 1.414 -16.656 -2.965 1 98.75 169 PHE B C 1
ATOM 4044 O O . PHE B 1 169 ? 1.288 -17.891 -2.932 1 98.75 169 PHE B O 1
ATOM 4051 N N . VAL B 1 170 ? 0.481 -15.836 -2.723 1 98.88 170 VAL B N 1
ATOM 4052 C CA . VAL B 1 170 ? -0.922 -16.234 -2.699 1 98.88 170 VAL B CA 1
ATOM 4053 C C . VAL B 1 170 ? -1.709 -15.414 -3.723 1 98.88 170 VAL B C 1
ATOM 4055 O O . VAL B 1 170 ? -1.735 -14.18 -3.652 1 98.88 170 VAL B O 1
ATOM 4058 N N . VAL B 1 171 ? -2.328 -16.125 -4.66 1 98.75 171 VAL B N 1
ATOM 4059 C CA . VAL B 1 171 ? -3.09 -15.477 -5.723 1 98.75 171 VAL B CA 1
ATOM 4060 C C . VAL B 1 171 ? -4.57 -15.828 -5.586 1 98.75 171 VAL B C 1
ATOM 4062 O O . VAL B 1 171 ? -4.938 -17 -5.59 1 98.75 171 VAL B O 1
ATOM 4065 N N . LEU B 1 172 ? -5.371 -14.82 -5.465 1 98.25 172 LEU B N 1
ATOM 4066 C CA . LEU B 1 172 ? -6.812 -14.984 -5.336 1 98.25 172 LEU B CA 1
ATOM 4067 C C . LEU B 1 172 ? -7.543 -14.375 -6.527 1 98.25 172 LEU B C 1
ATOM 4069 O O . LEU B 1 172 ? -7.473 -13.164 -6.754 1 98.25 172 LEU B O 1
ATOM 4073 N N . MET B 1 173 ? -8.219 -15.195 -7.242 1 96.25 173 MET B N 1
ATOM 4074 C CA . MET B 1 173 ? -8.953 -14.742 -8.422 1 96.25 173 MET B CA 1
ATOM 4075 C C . MET B 1 173 ? -10.414 -15.164 -8.352 1 96.25 173 MET B C 1
ATOM 4077 O O . MET B 1 173 ? -10.727 -16.359 -8.383 1 96.25 173 MET B O 1
ATOM 4081 N N . SER B 1 174 ? -11.312 -14.266 -8.211 1 94.94 174 SER B N 1
ATOM 4082 C CA . SER B 1 174 ? -12.75 -14.484 -8.07 1 94.94 174 SER B CA 1
ATOM 4083 C C . SER B 1 174 ? -13.523 -13.18 -8.273 1 94.94 174 SER B C 1
ATOM 4085 O O . SER B 1 174 ? -12.961 -12.18 -8.719 1 94.94 174 SER B O 1
ATOM 4087 N N . HIS B 1 175 ? -14.844 -13.266 -8.195 1 90.31 175 HIS B N 1
ATOM 4088 C CA . HIS B 1 175 ? -15.594 -12.039 -7.957 1 90.31 175 HIS B CA 1
ATOM 4089 C C . HIS B 1 175 ? -15.312 -11.484 -6.566 1 90.31 175 HIS B C 1
ATOM 4091 O O . HIS B 1 175 ? -14.773 -12.188 -5.711 1 90.31 175 HIS B O 1
ATOM 4097 N N . GLY B 1 176 ? -15.609 -10.227 -6.469 1 90.5 176 GLY B N 1
ATOM 4098 C CA . GLY B 1 176 ? -15.336 -9.617 -5.176 1 90.5 176 GLY B CA 1
ATOM 4099 C C . GLY B 1 176 ? -16.281 -8.484 -4.832 1 90.5 176 GLY B C 1
ATOM 4100 O O . GLY B 1 176 ? -17.078 -8.055 -5.676 1 90.5 176 GLY B O 1
ATOM 4101 N N . ILE B 1 177 ? -16.25 -8.18 -3.586 1 85.62 177 ILE B N 1
ATOM 4102 C CA . ILE B 1 177 ? -16.859 -6.957 -3.078 1 85.62 177 ILE B CA 1
ATOM 4103 C C . ILE B 1 177 ? -15.789 -6.07 -2.441 1 85.62 177 ILE B C 1
ATOM 4105 O O . ILE B 1 177 ? -14.594 -6.34 -2.57 1 85.62 177 ILE B O 1
ATOM 4109 N N . LEU B 1 178 ? -16.109 -5.023 -1.872 1 78.56 178 LEU B N 1
ATOM 4110 C CA . LEU B 1 178 ? -15.172 -3.982 -1.448 1 78.56 178 LEU B CA 1
ATOM 4111 C C . LEU B 1 178 ? -14.047 -4.57 -0.597 1 78.56 178 LEU B C 1
ATOM 4113 O O . LEU B 1 178 ? -12.867 -4.34 -0.868 1 78.56 178 LEU B O 1
ATOM 4117 N N . ASP B 1 179 ? -14.414 -5.418 0.382 1 83.81 179 ASP B N 1
ATOM 4118 C CA . ASP B 1 179 ? -13.398 -5.828 1.348 1 83.81 179 ASP B CA 1
ATOM 4119 C C . ASP B 1 179 ? -13.289 -7.348 1.419 1 83.81 179 ASP B C 1
ATOM 4121 O O . ASP B 1 179 ? -12.781 -7.895 2.402 1 83.81 179 ASP B O 1
ATOM 4125 N N . ALA B 1 180 ? -13.789 -8.008 0.354 1 90.94 180 ALA B N 1
ATOM 4126 C CA . ALA B 1 180 ? -13.812 -9.461 0.449 1 90.94 180 ALA B CA 1
ATOM 4127 C C . ALA B 1 180 ? -13.852 -10.102 -0.936 1 90.94 180 ALA B C 1
ATOM 4129 O O . ALA B 1 180 ? -14.25 -9.461 -1.911 1 90.94 180 ALA B O 1
ATOM 4130 N N . ILE B 1 181 ? -13.461 -11.328 -0.929 1 94.62 181 ILE B N 1
ATOM 4131 C CA . ILE B 1 181 ? -13.492 -12.141 -2.143 1 94.62 181 ILE B CA 1
ATOM 4132 C C . ILE B 1 181 ? -14.648 -13.133 -2.064 1 94.62 181 ILE B C 1
ATOM 4134 O O . ILE B 1 181 ? -14.891 -13.734 -1.017 1 94.62 181 ILE B O 1
ATOM 4138 N N . CYS B 1 182 ? -15.344 -13.32 -3.148 1 94.56 182 CYS B N 1
ATOM 4139 C CA . CYS B 1 182 ? -16.562 -14.125 -3.15 1 94.56 182 CYS B CA 1
ATOM 4140 C C . CYS B 1 182 ? -16.234 -15.602 -3.312 1 94.56 182 CYS B C 1
ATOM 4142 O O . CYS B 1 182 ? -15.406 -15.977 -4.148 1 94.56 182 CYS B O 1
ATOM 4144 N N . GLY B 1 183 ? -16.891 -16.406 -2.475 1 97.38 183 GLY B N 1
ATOM 4145 C CA . GLY B 1 183 ? -16.953 -17.844 -2.748 1 97.38 183 GLY B CA 1
ATOM 4146 C C . GLY B 1 183 ? -17.984 -18.203 -3.807 1 97.38 183 GLY B C 1
ATOM 4147 O O . GLY B 1 183 ? -18.75 -17.344 -4.254 1 97.38 183 GLY B O 1
ATOM 4148 N N . THR B 1 184 ? -18.062 -19.438 -4.148 1 97.69 184 THR B N 1
ATOM 4149 C CA . THR B 1 184 ? -18.875 -19.875 -5.281 1 97.69 184 THR B CA 1
ATOM 4150 C C . THR B 1 184 ? -20.359 -19.75 -4.957 1 97.69 184 THR B C 1
ATOM 4152 O O . THR B 1 184 ? -21.188 -19.656 -5.863 1 97.69 184 THR B O 1
ATOM 4155 N N . LYS B 1 185 ? -20.719 -19.656 -3.734 1 97.12 185 LYS B N 1
ATOM 4156 C CA . LYS B 1 185 ? -22.125 -19.672 -3.344 1 97.12 185 LYS B CA 1
ATOM 4157 C C . LYS B 1 185 ? -22.609 -18.266 -3.035 1 97.12 185 LYS B C 1
ATOM 4159 O O . LYS B 1 185 ? -23.766 -18.078 -2.627 1 97.12 185 LYS B O 1
ATOM 4164 N N . HIS B 1 186 ? -21.734 -17.312 -3.186 1 94.31 186 HIS B N 1
ATOM 4165 C CA . HIS B 1 186 ? -22.109 -15.945 -2.826 1 94.31 186 HIS B CA 1
ATOM 4166 C C . HIS B 1 186 ? -23.297 -15.469 -3.656 1 94.31 186 HIS B C 1
ATOM 4168 O O . HIS B 1 186 ? -23.359 -15.719 -4.863 1 94.31 186 HIS B O 1
ATOM 4174 N N . SER B 1 187 ? -24.281 -14.883 -2.959 1 90.56 187 SER B N 1
ATOM 4175 C CA . SER B 1 187 ? -25.453 -14.25 -3.566 1 90.56 187 SER B CA 1
ATOM 4176 C C . SER B 1 187 ? -25.938 -13.07 -2.727 1 90.56 187 SER B C 1
ATOM 4178 O O . SER B 1 187 ? -25.359 -12.773 -1.678 1 90.56 187 SER B O 1
ATOM 4180 N N . GLU B 1 188 ? -26.922 -12.359 -3.256 1 82.38 188 GLU B N 1
ATOM 4181 C CA . GLU B 1 188 ? -27.516 -11.258 -2.502 1 82.38 188 GLU B CA 1
ATOM 4182 C C . GLU B 1 188 ? -28.109 -11.75 -1.185 1 82.38 188 GLU B C 1
ATOM 4184 O O . GLU B 1 188 ? -28.062 -11.047 -0.176 1 82.38 188 GLU B O 1
ATOM 4189 N N . GLY B 1 189 ? -28.609 -12.922 -1.104 1 84.62 189 GLY B N 1
ATOM 4190 C CA . GLY B 1 189 ? -29.266 -13.461 0.077 1 84.62 189 GLY B CA 1
ATOM 4191 C C . GLY B 1 189 ? -28.344 -14.305 0.94 1 84.62 189 GLY B C 1
ATOM 4192 O O . GLY B 1 189 ? -28.641 -14.547 2.111 1 84.62 189 GLY B O 1
ATOM 4193 N N . THR B 1 190 ? -27.297 -14.75 0.329 1 88.94 190 THR B N 1
ATOM 4194 C CA . THR B 1 190 ? -26.359 -15.617 1.025 1 88.94 190 THR B CA 1
ATOM 4195 C C . THR B 1 190 ? -24.938 -15.062 0.935 1 88.94 190 THR B C 1
ATOM 4197 O O . THR B 1 190 ? -24.359 -15.008 -0.151 1 88.94 190 THR B O 1
ATOM 4200 N N . SER B 1 191 ? -24.484 -14.742 2.084 1 91.94 191 SER B N 1
ATOM 4201 C CA . SER B 1 191 ? -23.125 -14.211 2.121 1 91.94 191 SER B CA 1
ATOM 4202 C C . SER B 1 191 ? -22.094 -15.336 2.152 1 91.94 191 SER B C 1
ATOM 4204 O O . SER B 1 191 ? -21.984 -16.047 3.148 1 91.94 191 SER B O 1
ATOM 4206 N N . ASP B 1 192 ? -21.406 -15.57 1.128 1 96.62 192 ASP B N 1
ATOM 4207 C CA . ASP B 1 192 ? -20.266 -16.469 0.98 1 96.62 192 ASP B CA 1
ATOM 4208 C C . ASP B 1 192 ? -19.016 -15.703 0.543 1 96.62 192 ASP B C 1
ATOM 4210 O O . ASP B 1 192 ? -18.609 -15.781 -0.617 1 96.62 192 ASP B O 1
ATOM 4214 N N . VAL B 1 193 ? -18.484 -14.984 1.507 1 95.56 193 VAL B N 1
ATOM 4215 C CA . VAL B 1 193 ? -17.359 -14.102 1.188 1 95.56 193 VAL B CA 1
ATOM 4216 C C . VAL B 1 193 ? -16.219 -14.336 2.184 1 95.56 193 VAL B C 1
ATOM 4218 O O . VAL B 1 193 ? -16.469 -14.625 3.357 1 95.56 193 VAL B O 1
ATOM 4221 N N . LEU B 1 194 ? -15.016 -14.266 1.702 1 97.06 194 LEU B N 1
ATOM 4222 C CA . LEU B 1 194 ? -13.797 -14.289 2.508 1 97.06 194 LEU B CA 1
ATOM 4223 C C . LEU B 1 194 ? -13.195 -12.891 2.627 1 97.06 194 LEU B C 1
ATOM 4225 O O . LEU B 1 194 ? -12.68 -12.352 1.65 1 97.06 194 LEU B O 1
ATOM 4229 N N . PRO B 1 195 ? -13.25 -12.281 3.842 1 93.12 195 PRO B N 1
ATOM 4230 C CA . PRO B 1 195 ? -12.625 -10.969 4.008 1 93.12 195 PRO B CA 1
ATOM 4231 C C . PRO B 1 195 ? -11.125 -10.984 3.719 1 93.12 195 PRO B C 1
ATOM 4233 O O . PRO B 1 195 ? -10.43 -11.938 4.094 1 93.12 195 PRO B O 1
ATOM 4236 N N . TYR B 1 196 ? -10.656 -9.953 3.074 1 91.94 196 TYR B N 1
ATOM 4237 C CA . TYR B 1 196 ? -9.227 -9.844 2.805 1 91.94 196 TYR B CA 1
ATOM 4238 C C . TYR B 1 196 ? -8.422 -9.891 4.098 1 91.94 196 TYR B C 1
ATOM 4240 O O . TYR B 1 196 ? -7.336 -10.469 4.141 1 91.94 196 TYR B O 1
ATOM 4248 N N . ASP B 1 197 ? -8.922 -9.281 5.113 1 89.69 197 ASP B N 1
ATOM 4249 C CA . ASP B 1 197 ? -8.258 -9.25 6.41 1 89.69 197 ASP B CA 1
ATOM 4250 C C . ASP B 1 197 ? -7.957 -10.656 6.91 1 89.69 197 ASP B C 1
ATOM 4252 O O . ASP B 1 197 ? -6.938 -10.891 7.566 1 89.69 197 ASP B O 1
ATOM 4256 N N . THR B 1 198 ? -8.844 -11.562 6.629 1 94.19 198 THR B N 1
ATOM 4257 C CA . THR B 1 198 ? -8.656 -12.953 7.047 1 94.19 198 THR B CA 1
ATOM 4258 C C . THR B 1 198 ? -7.414 -13.547 6.395 1 94.19 198 THR B C 1
ATOM 4260 O O . THR B 1 198 ? -6.664 -14.297 7.031 1 94.19 198 THR B O 1
ATOM 4263 N N . VAL B 1 199 ? -7.18 -13.219 5.176 1 97 199 VAL B N 1
ATOM 4264 C CA . VAL B 1 199 ? -6.008 -13.719 4.461 1 97 199 VAL B CA 1
ATOM 4265 C C . VAL B 1 199 ? -4.734 -13.25 5.164 1 97 199 VAL B C 1
ATOM 4267 O O . VAL B 1 199 ? -3.83 -14.047 5.414 1 97 199 VAL B O 1
ATOM 4270 N N . PHE B 1 200 ? -4.703 -12.008 5.52 1 94.19 200 PHE B N 1
ATOM 4271 C CA . PHE B 1 200 ? -3.551 -11.438 6.207 1 94.19 200 PHE B CA 1
ATOM 4272 C C . PHE B 1 200 ? -3.377 -12.062 7.586 1 94.19 200 PHE B C 1
ATOM 4274 O O . PHE B 1 200 ? -2.254 -12.352 8 1 94.19 200 PHE B O 1
ATOM 4281 N N . ARG B 1 201 ? -4.469 -12.266 8.25 1 92.06 201 ARG B N 1
ATOM 4282 C CA . ARG B 1 201 ? -4.406 -12.852 9.586 1 92.06 201 ARG B CA 1
ATOM 4283 C C . ARG B 1 201 ? -3.859 -14.273 9.531 1 92.06 201 ARG B C 1
ATOM 4285 O O . ARG B 1 201 ? -3.059 -14.664 10.383 1 92.06 201 ARG B O 1
ATOM 4292 N N . ILE B 1 202 ? -4.23 -14.992 8.57 1 96.69 202 ILE B N 1
ATOM 4293 C CA . ILE B 1 202 ? -3.814 -16.391 8.445 1 96.69 202 ILE B CA 1
ATOM 4294 C C . ILE B 1 202 ? -2.311 -16.453 8.195 1 96.69 202 ILE B C 1
ATOM 4296 O O . ILE B 1 202 ? -1.63 -17.359 8.695 1 96.69 202 ILE B O 1
ATOM 4300 N N . LEU B 1 203 ? -1.765 -15.477 7.496 1 96.94 203 LEU B N 1
ATOM 4301 C CA . LEU B 1 203 ? -0.379 -15.562 7.047 1 96.94 203 LEU B CA 1
ATOM 4302 C C . LEU B 1 203 ? 0.529 -14.703 7.922 1 96.94 203 LEU B C 1
ATOM 4304 O O . LEU B 1 203 ? 1.738 -14.633 7.688 1 96.94 203 LEU B O 1
ATOM 4308 N N . ASN B 1 204 ? -0.075 -14.016 8.906 1 91.56 204 ASN B N 1
ATOM 4309 C CA . ASN B 1 204 ? 0.755 -13.117 9.711 1 91.56 204 ASN B CA 1
ATOM 4310 C C . ASN B 1 204 ? 1.675 -13.898 10.641 1 91.56 204 ASN B C 1
ATOM 4312 O O . ASN B 1 204 ? 1.688 -15.133 10.625 1 91.56 204 ASN B O 1
ATOM 4316 N N . ASN B 1 205 ? 2.49 -13.227 11.453 1 89 205 ASN B N 1
ATOM 4317 C CA . ASN B 1 205 ? 3.561 -13.828 12.25 1 89 205 ASN B CA 1
ATOM 4318 C C . ASN B 1 205 ? 3.006 -14.633 13.414 1 89 205 ASN B C 1
ATOM 4320 O O . ASN B 1 205 ? 3.691 -15.508 13.953 1 89 205 ASN B O 1
ATOM 4324 N N . ARG B 1 206 ? 1.8 -14.352 13.797 1 85.06 206 ARG B N 1
ATOM 4325 C CA . ARG B 1 206 ? 1.154 -15.109 14.859 1 85.06 206 ARG B CA 1
ATOM 4326 C C . ARG B 1 206 ? 0.662 -16.453 14.352 1 85.06 206 ARG B C 1
ATOM 4328 O O . ARG B 1 206 ? 0.886 -17.484 14.992 1 85.06 206 ARG B O 1
ATOM 4335 N N . ASN B 1 207 ? 0.054 -16.453 13.219 1 90.56 207 ASN B N 1
ATOM 4336 C CA . ASN B 1 207 ? -0.618 -17.641 12.703 1 90.56 207 ASN B CA 1
ATOM 4337 C C . ASN B 1 207 ? 0.274 -18.422 11.742 1 90.56 207 ASN B C 1
ATOM 4339 O O . ASN B 1 207 ? 0.007 -19.578 11.445 1 90.56 207 ASN B O 1
ATOM 4343 N N . CYS B 1 208 ? 1.287 -17.828 11.273 1 94.19 208 CYS B N 1
ATOM 4344 C CA . CYS B 1 208 ? 2.252 -18.469 10.391 1 94.19 208 CYS B CA 1
ATOM 4345 C C . CYS B 1 208 ? 3.674 -18.031 10.727 1 94.19 208 CYS B C 1
ATOM 4347 O O . CYS B 1 208 ? 4.348 -17.406 9.906 1 94.19 208 CYS B O 1
ATOM 4349 N N . PRO B 1 209 ? 4.176 -18.469 11.859 1 93.12 209 PRO B N 1
ATOM 4350 C CA . PRO B 1 209 ? 5.492 -18.016 12.328 1 93.12 209 PRO B CA 1
ATOM 4351 C C . PRO B 1 209 ? 6.629 -18.484 11.414 1 93.12 209 PRO B C 1
ATOM 4353 O O . PRO B 1 209 ? 7.688 -17.859 11.383 1 93.12 209 PRO B O 1
ATOM 4356 N N . ILE B 1 210 ? 6.355 -19.531 10.688 1 94.81 210 ILE B N 1
ATOM 4357 C CA . ILE B 1 210 ? 7.387 -20.094 9.828 1 94.81 210 ILE B CA 1
ATOM 4358 C C . ILE B 1 210 ? 7.73 -19.109 8.711 1 94.81 210 ILE B C 1
ATOM 4360 O O . ILE B 1 210 ? 8.836 -19.141 8.172 1 94.81 210 ILE B O 1
ATOM 4364 N N . LEU B 1 211 ? 6.848 -18.203 8.383 1 95.38 211 LEU B N 1
ATOM 4365 C CA . LEU B 1 211 ? 7.07 -17.219 7.328 1 95.38 211 LEU B CA 1
ATOM 4366 C C . LEU B 1 211 ? 7.496 -15.875 7.918 1 95.38 211 LEU B C 1
ATOM 4368 O O . LEU B 1 211 ? 7.516 -14.859 7.215 1 95.38 211 LEU B O 1
ATOM 4372 N N . LYS B 1 212 ? 7.871 -15.891 9.148 1 92.94 212 LYS B N 1
ATOM 4373 C CA . LYS B 1 212 ? 8.359 -14.672 9.789 1 92.94 212 LYS B CA 1
ATOM 4374 C C . LYS B 1 212 ? 9.57 -14.109 9.047 1 92.94 212 LYS B C 1
ATOM 4376 O O . LYS B 1 212 ? 10.484 -14.852 8.695 1 92.94 212 LYS B O 1
ATOM 4381 N N . ASP B 1 213 ? 9.508 -12.742 8.773 1 92.81 213 ASP B N 1
ATOM 4382 C CA . ASP B 1 213 ? 10.594 -11.984 8.156 1 92.81 213 ASP B CA 1
ATOM 4383 C C . ASP B 1 213 ? 10.812 -12.422 6.711 1 92.81 213 ASP B C 1
ATOM 4385 O O . ASP B 1 213 ? 11.914 -12.273 6.172 1 92.81 213 ASP B O 1
ATOM 4389 N N . LYS B 1 214 ? 9.75 -13.07 6.152 1 96.44 214 LYS B N 1
ATOM 4390 C CA . LYS B 1 214 ? 9.742 -13.469 4.746 1 96.44 214 LYS B CA 1
ATOM 4391 C C . LYS B 1 214 ? 8.609 -12.781 3.986 1 96.44 214 LYS B C 1
ATOM 4393 O O . LYS B 1 214 ? 7.496 -12.664 4.492 1 96.44 214 LYS B O 1
ATOM 4398 N N . PRO B 1 215 ? 8.922 -12.344 2.775 1 97.88 215 PRO B N 1
ATOM 4399 C CA . PRO B 1 215 ? 7.887 -11.648 2.008 1 97.88 215 PRO B CA 1
ATOM 4400 C C . PRO B 1 215 ? 6.684 -12.539 1.702 1 97.88 215 PRO B C 1
ATOM 4402 O O . PRO B 1 215 ? 6.852 -13.672 1.248 1 97.88 215 PRO B O 1
ATOM 4405 N N . LYS B 1 216 ? 5.578 -12.078 2.02 1 98.38 216 LYS B N 1
ATOM 4406 C CA . LYS B 1 216 ? 4.301 -12.672 1.635 1 98.38 216 LYS B CA 1
ATOM 4407 C C . LYS B 1 216 ? 3.578 -11.805 0.606 1 98.38 216 LYS B C 1
ATOM 4409 O O . LYS B 1 216 ? 3.055 -10.742 0.941 1 98.38 216 LYS B O 1
ATOM 4414 N N . VAL B 1 217 ? 3.52 -12.266 -0.619 1 98.69 217 VAL B N 1
ATOM 4415 C CA . VAL B 1 217 ? 2.961 -11.508 -1.731 1 98.69 217 VAL B CA 1
ATOM 4416 C C . VAL B 1 217 ? 1.551 -12 -2.039 1 98.69 217 VAL B C 1
ATOM 4418 O O . VAL B 1 217 ? 1.358 -13.164 -2.389 1 98.69 217 VAL B O 1
ATOM 4421 N N . ILE B 1 218 ? 0.604 -11.094 -1.908 1 98.62 218 ILE B N 1
ATOM 4422 C CA . ILE B 1 218 ? -0.79 -11.438 -2.17 1 98.62 218 ILE B CA 1
ATOM 4423 C C . ILE B 1 218 ? -1.271 -10.719 -3.428 1 98.62 218 ILE B C 1
ATOM 4425 O O . ILE B 1 218 ? -1.222 -9.484 -3.502 1 98.62 218 ILE B O 1
ATOM 4429 N N . ILE B 1 219 ? -1.665 -11.469 -4.426 1 98.38 219 ILE B N 1
ATOM 4430 C CA . ILE B 1 219 ? -2.229 -10.914 -5.652 1 98.38 219 ILE B CA 1
ATOM 4431 C C . ILE B 1 219 ? -3.736 -11.148 -5.684 1 98.38 219 ILE B C 1
ATOM 4433 O O . ILE B 1 219 ? -4.199 -12.273 -5.484 1 98.38 219 ILE B O 1
ATOM 4437 N N . VAL B 1 220 ? -4.484 -10.109 -5.902 1 96.06 220 VAL B N 1
ATOM 4438 C CA . VAL B 1 220 ? -5.938 -10.234 -5.891 1 96.06 220 VAL B CA 1
ATOM 4439 C C . VAL B 1 220 ? -6.508 -9.75 -7.223 1 96.06 220 VAL B C 1
ATOM 4441 O O . VAL B 1 220 ? -6.348 -8.586 -7.59 1 96.06 220 VAL B O 1
ATOM 4444 N N . GLN B 1 221 ? -7.109 -10.633 -7.918 1 93.12 221 GLN B N 1
ATOM 4445 C CA . GLN B 1 221 ? -7.895 -10.297 -9.102 1 93.12 221 GLN B CA 1
ATOM 4446 C C . GLN B 1 221 ? -9.391 -10.438 -8.828 1 93.12 221 GLN B C 1
ATOM 4448 O O . GLN B 1 221 ? -9.969 -11.508 -9.055 1 93.12 221 GLN B O 1
ATOM 4453 N N . ALA B 1 222 ? -9.953 -9.445 -8.352 1 88.69 222 ALA B N 1
ATOM 4454 C CA . ALA B 1 222 ? -11.383 -9.367 -8.031 1 88.69 222 ALA B CA 1
ATOM 4455 C C . ALA B 1 222 ? -11.883 -7.93 -8.117 1 88.69 222 ALA B C 1
ATOM 4457 O O . ALA B 1 222 ? -11.133 -6.984 -7.848 1 88.69 222 ALA B O 1
ATOM 4458 N N . CYS B 1 223 ? -13.102 -7.832 -8.477 1 77.75 223 CYS B N 1
ATOM 4459 C CA . CYS B 1 223 ? -13.711 -6.512 -8.43 1 77.75 223 CYS B CA 1
ATOM 4460 C C . CYS B 1 223 ? -13.961 -6.074 -6.988 1 77.75 223 CYS B C 1
ATOM 4462 O O . CYS B 1 223 ? -14.117 -6.914 -6.102 1 77.75 223 CYS B O 1
ATOM 4464 N N . ARG B 1 224 ? -13.812 -4.84 -6.641 1 68.88 224 ARG B N 1
ATOM 4465 C CA . ARG B 1 224 ? -14 -4.336 -5.285 1 68.88 224 ARG B CA 1
ATOM 4466 C C . ARG B 1 224 ? -15.188 -3.377 -5.211 1 68.88 224 ARG B C 1
ATOM 4468 O O . ARG B 1 224 ? -15.125 -2.357 -4.52 1 68.88 224 ARG B O 1
ATOM 4475 N N . GLY B 1 225 ? -16.203 -3.855 -5.676 1 60.5 225 GLY B N 1
ATOM 4476 C CA . GLY B 1 225 ? -17.453 -3.096 -5.578 1 60.5 225 GLY B CA 1
ATOM 4477 C C . GLY B 1 225 ? -17.938 -2.588 -6.922 1 60.5 225 GLY B C 1
ATOM 4478 O O . GLY B 1 225 ? -17.172 -2.494 -7.879 1 60.5 225 GLY B O 1
ATOM 4479 N N . ALA B 1 226 ? -19.188 -3.039 -7.07 1 51.28 226 ALA B N 1
ATOM 4480 C CA . ALA B 1 226 ? -19.859 -2.711 -8.32 1 51.28 226 ALA B CA 1
ATOM 4481 C C . ALA B 1 226 ? -19.875 -1.205 -8.555 1 51.28 226 ALA B C 1
ATOM 4483 O O . ALA B 1 226 ? -20.797 -0.51 -8.125 1 51.28 226 ALA B O 1
ATOM 4484 N N . ASN B 1 227 ? -19.078 -0.524 -7.984 1 39.47 227 ASN B N 1
ATOM 4485 C CA . ASN B 1 227 ? -19.359 0.71 -8.703 1 39.47 227 ASN B CA 1
ATOM 4486 C C . ASN B 1 227 ? -19.422 0.477 -10.211 1 39.47 227 ASN B C 1
ATOM 4488 O O . ASN B 1 227 ? -18.391 0.379 -10.867 1 39.47 227 ASN B O 1
ATOM 4492 N N . ARG B 1 228 ? -20.172 -0.658 -10.57 1 33.56 228 ARG B N 1
ATOM 4493 C CA . ARG B 1 228 ? -20.375 -0.142 -11.922 1 33.56 228 ARG B CA 1
ATOM 4494 C C . ARG B 1 228 ? -20.562 1.372 -11.906 1 33.56 228 ARG B C 1
ATOM 4496 O O . ARG B 1 228 ? -20.859 1.956 -10.867 1 33.56 228 ARG B O 1
ATOM 4503 N N . GLY B 1 229 ? -20.438 2.223 -12.398 1 29.31 229 GLY B N 1
ATOM 4504 C CA . GLY B 1 229 ? -21.031 3.486 -11.984 1 29.31 229 GLY B CA 1
ATOM 4505 C C . GLY B 1 229 ? -22.188 3.314 -11.016 1 29.31 229 GLY B C 1
ATOM 4506 O O . GLY B 1 229 ? -22.828 4.293 -10.625 1 29.31 229 GLY B O 1
ATOM 4507 N N . GLU B 1 230 ? -23.016 2.133 -10.805 1 25.53 230 GLU B N 1
ATOM 4508 C CA . GLU B 1 230 ? -24.234 1.964 -10.023 1 25.53 230 GLU B CA 1
ATOM 4509 C C . GLU B 1 230 ? -23.938 1.331 -8.664 1 25.53 230 GLU B C 1
ATOM 4511 O O . GLU B 1 230 ? -23.062 0.462 -8.555 1 25.53 230 GLU B O 1
ATOM 4516 N N . VAL B 1 231 ? -24.156 1.912 -7.562 1 29.27 231 VAL B N 1
ATOM 4517 C CA . VAL B 1 231 ? -23.984 1.668 -6.133 1 29.27 231 VAL B CA 1
ATOM 4518 C C . VAL B 1 231 ? -24.938 0.562 -5.68 1 29.27 231 VAL B C 1
ATOM 4520 O O . VAL B 1 231 ? -26.156 0.686 -5.812 1 29.27 231 VAL B O 1
ATOM 4523 N N . TRP B 1 232 ? -24.781 -0.821 -5.664 1 24 232 TRP B N 1
ATOM 4524 C CA . TRP B 1 232 ? -25.688 -1.76 -5.004 1 24 232 TRP B CA 1
ATOM 4525 C C . TRP B 1 232 ? -25.453 -1.761 -3.494 1 24 232 TRP B C 1
ATOM 4527 O O . TRP B 1 232 ? -24.312 -1.912 -3.031 1 24 232 TRP B O 1
ATOM 4537 N N . VAL B 1 233 ? -26.125 -1.069 -2.572 1 26.36 233 VAL B N 1
ATOM 4538 C CA . VAL B 1 233 ? -26.125 -0.954 -1.118 1 26.36 233 VAL B CA 1
ATOM 4539 C C . VAL B 1 233 ? -26.781 -2.186 -0.5 1 26.36 233 VAL B C 1
ATOM 4541 O O . VAL B 1 233 ? -27.984 -2.412 -0.679 1 26.36 233 VAL B O 1
ATOM 4544 N N . ASN B 1 234 ? -26.297 -3.496 -0.544 1 23.08 234 ASN B N 1
ATOM 4545 C CA . ASN B 1 234 ? -27.109 -4.496 0.153 1 23.08 234 ASN B CA 1
ATOM 4546 C C . ASN B 1 234 ? -26.969 -4.371 1.667 1 23.08 234 ASN B C 1
ATOM 4548 O O . ASN B 1 234 ? -25.906 -3.988 2.166 1 23.08 234 ASN B O 1
ATOM 4552 N N . ASP B 1 235 ? -28.031 -4.5 2.5 1 23.8 235 ASP B N 1
ATOM 4553 C CA . ASP B 1 235 ? -28.422 -4.457 3.904 1 23.8 235 ASP B CA 1
ATOM 4554 C C . ASP B 1 235 ? -27.984 -5.711 4.645 1 23.8 235 ASP B C 1
ATOM 4556 O O . ASP B 1 235 ? -28.5 -6.035 5.707 1 23.8 235 ASP B O 1
ATOM 4560 N N . SER B 1 236 ? -27.031 -6.469 4.312 1 23.75 236 SER B N 1
ATOM 4561 C CA . SER B 1 236 ? -27.109 -7.719 5.055 1 23.75 236 SER B CA 1
ATOM 4562 C C . SER B 1 236 ? -26.844 -7.504 6.539 1 23.75 236 SER B C 1
ATOM 4564 O O . SER B 1 236 ? -26.109 -6.586 6.914 1 23.75 236 SER B O 1
ATOM 4566 N N . PRO B 1 237 ? -27.625 -8.312 7.477 1 23.7 237 PRO B N 1
ATOM 4567 C CA . PRO B 1 237 ? -27.703 -8.266 8.938 1 23.7 237 PRO B CA 1
ATOM 4568 C C . PRO B 1 237 ? -26.359 -8.539 9.609 1 23.7 237 PRO B C 1
ATOM 4570 O O . PRO B 1 237 ? -25.469 -9.125 8.992 1 23.7 237 PRO B O 1
ATOM 4573 N N . LYS B 1 238 ? -26.312 -8.219 10.992 1 24.5 238 LYS B N 1
ATOM 4574 C CA . LYS B 1 238 ? -25.359 -8.141 12.094 1 24.5 238 LYS B CA 1
ATOM 4575 C C . LYS B 1 238 ? -24.781 -9.516 12.414 1 24.5 238 LYS B C 1
ATOM 4577 O O . LYS B 1 238 ? -25.516 -10.438 12.781 1 24.5 238 LYS B O 1
ATOM 4582 N N . ALA B 1 239 ? -23.781 -10.086 11.727 1 21.83 239 ALA B N 1
ATOM 4583 C CA . ALA B 1 239 ? -23.156 -11.32 12.195 1 21.83 239 ALA B CA 1
ATOM 4584 C C . ALA B 1 239 ? -22.828 -11.234 13.688 1 21.83 239 ALA B C 1
ATOM 4586 O O . ALA B 1 239 ? -22.469 -10.172 14.188 1 21.83 239 ALA B O 1
ATOM 4587 N N . SER B 1 240 ? -23.219 -12.305 14.445 1 20.38 240 SER B N 1
ATOM 4588 C CA . SER B 1 240 ? -23.078 -12.672 15.852 1 20.38 240 SER B CA 1
ATOM 4589 C C . SER B 1 240 ? -21.609 -12.672 16.281 1 20.38 240 SER B C 1
ATOM 4591 O O . SER B 1 240 ? -20.75 -13.172 15.562 1 20.38 240 SER B O 1
ATOM 4593 N N . ALA B 1 241 ? -21.219 -11.742 17.141 1 23.72 241 ALA B N 1
ATOM 4594 C CA . ALA B 1 241 ? -19.984 -11.57 17.906 1 23.72 241 ALA B CA 1
ATOM 4595 C C . ALA B 1 241 ? -19.609 -12.852 18.641 1 23.72 241 ALA B C 1
ATOM 4597 O O . ALA B 1 241 ? -20.266 -13.219 19.625 1 23.72 241 ALA B O 1
ATOM 4598 N N . ASP B 1 242 ? -19.453 -14.023 18.062 1 20.73 242 ASP B N 1
ATOM 4599 C CA . ASP B 1 242 ? -18.984 -15.078 18.953 1 20.73 242 ASP B CA 1
ATOM 4600 C C . ASP B 1 242 ? -17.797 -14.609 19.797 1 20.73 242 ASP B C 1
ATOM 4602 O O . ASP B 1 242 ? -16.859 -14.008 19.266 1 20.73 242 ASP B O 1
ATOM 4606 N N . SER B 1 243 ? -17.969 -14.516 21.125 1 23.27 243 SER B N 1
ATOM 4607 C CA . SER B 1 243 ? -17.234 -14.195 22.359 1 23.27 243 SER B CA 1
ATOM 4608 C C . SER B 1 243 ? -15.977 -15.039 22.484 1 23.27 243 SER B C 1
ATOM 4610 O O . SER B 1 243 ? -15.953 -16.016 23.234 1 23.27 243 SER B O 1
ATOM 4612 N N . PHE B 1 244 ? -15.242 -15.383 21.594 1 21.14 244 PHE B N 1
ATOM 4613 C CA . PHE B 1 244 ? -14.156 -16.188 22.125 1 21.14 244 PHE B CA 1
ATOM 4614 C C . PHE B 1 244 ? -13.445 -15.461 23.25 1 21.14 244 PHE B C 1
ATOM 4616 O O . PHE B 1 244 ? -12.914 -14.367 23.062 1 21.14 244 PHE B O 1
ATOM 4623 N N . SER B 1 245 ? -13.883 -15.648 24.5 1 22.59 245 SER B N 1
ATOM 4624 C CA . SER B 1 245 ? -13.445 -15.336 25.844 1 22.59 245 SER B CA 1
ATOM 4625 C C . SER B 1 245 ? -11.984 -15.727 26.062 1 22.59 245 SER B C 1
ATOM 4627 O O . SER B 1 245 ? -11.57 -16.016 27.188 1 22.59 245 SER B O 1
ATOM 4629 N N . GLN B 1 246 ? -11.078 -15.734 25.219 1 23.08 246 GLN B N 1
ATOM 4630 C CA . GLN B 1 246 ? -9.875 -16.25 25.859 1 23.08 246 GLN B CA 1
ATOM 4631 C C . GLN B 1 246 ? -9.523 -15.445 27.109 1 23.08 246 GLN B C 1
ATOM 4633 O O . GLN B 1 246 ? -9.742 -14.234 27.156 1 23.08 246 GLN B O 1
ATOM 4638 N N . SER B 1 247 ? -9.461 -16.125 28.234 1 22.45 247 SER B N 1
ATOM 4639 C CA . SER B 1 247 ? -9.102 -15.797 29.609 1 22.45 247 SER B CA 1
ATOM 4640 C C . SER B 1 247 ? -7.863 -14.914 29.656 1 22.45 247 SER B C 1
ATOM 4642 O O . SER B 1 247 ? -6.988 -15.008 28.781 1 22.45 247 SER B O 1
ATOM 4644 N N . PRO B 1 248 ? -7.949 -13.836 30.422 1 26 248 PRO B N 1
ATOM 4645 C CA . PRO B 1 248 ? -6.871 -12.906 30.75 1 26 248 PRO B CA 1
ATOM 4646 C C . PRO B 1 248 ? -5.621 -13.609 31.281 1 26 248 PRO B C 1
ATOM 4648 O O . PRO B 1 248 ? -4.801 -12.984 31.953 1 26 248 PRO B O 1
ATOM 4651 N N . GLU B 1 249 ? -5.262 -14.883 30.891 1 24.61 249 GLU B N 1
ATOM 4652 C CA . GLU B 1 249 ? -4.16 -15.359 31.734 1 24.61 249 GLU B CA 1
ATOM 4653 C C . GLU B 1 249 ? -3.07 -14.297 31.859 1 24.61 249 GLU B C 1
ATOM 4655 O O . GLU B 1 249 ? -2.967 -13.398 31.016 1 24.61 249 GLU B O 1
ATOM 4660 N N . ASN B 1 250 ? -2.387 -14.336 33.125 1 24.27 250 ASN B N 1
ATOM 4661 C CA . ASN B 1 250 ? -1.274 -13.68 33.781 1 24.27 250 ASN B CA 1
ATOM 4662 C C . ASN B 1 250 ? -0.058 -13.547 32.875 1 24.27 250 ASN B C 1
ATOM 4664 O O . ASN B 1 250 ? 0.719 -14.5 32.75 1 24.27 250 ASN B O 1
ATOM 4668 N N . LEU B 1 251 ? -0.284 -13.188 31.734 1 24.66 251 LEU B N 1
ATOM 4669 C CA . LEU B 1 251 ? 0.959 -13.266 30.969 1 24.66 251 LEU B CA 1
ATOM 4670 C C . LEU B 1 251 ? 2.064 -12.469 31.656 1 24.66 251 LEU B C 1
ATOM 4672 O O . LEU B 1 251 ? 1.921 -11.266 31.875 1 24.66 251 LEU B O 1
ATOM 4676 N N . GLU B 1 252 ? 2.709 -13.094 32.594 1 24.73 252 GLU B N 1
ATOM 4677 C CA . GLU B 1 252 ? 4.023 -12.734 33.125 1 24.73 252 GLU B CA 1
ATOM 4678 C C . GLU B 1 252 ? 4.922 -12.18 32 1 24.73 252 GLU B C 1
ATOM 4680 O O . GLU B 1 252 ? 4.941 -12.719 30.891 1 24.73 252 GLU B O 1
ATOM 4685 N N . GLU B 1 253 ? 5.168 -10.898 32.031 1 27.42 253 GLU B N 1
ATOM 4686 C CA . GLU B 1 253 ? 5.984 -9.984 31.25 1 27.42 253 GLU B CA 1
ATOM 4687 C C . GLU B 1 253 ? 7.32 -10.617 30.875 1 27.42 253 GLU B C 1
ATOM 4689 O O . GLU B 1 253 ? 8.344 -10.328 31.5 1 27.42 253 GLU B O 1
ATOM 4694 N N . ASP B 1 254 ? 7.383 -11.969 30.859 1 26.03 254 ASP B N 1
ATOM 4695 C CA . ASP B 1 254 ? 8.742 -12.398 30.531 1 26.03 254 ASP B CA 1
ATOM 4696 C C . ASP B 1 254 ? 9.266 -11.664 29.297 1 26.03 254 ASP B C 1
ATOM 4698 O O . ASP B 1 254 ? 8.484 -11.141 28.5 1 26.03 254 ASP B O 1
ATOM 4702 N N . ALA B 1 255 ? 10.695 -11.688 29.031 1 29.47 255 ALA B N 1
ATOM 4703 C CA . ALA B 1 255 ? 11.586 -11.086 28.047 1 29.47 255 ALA B CA 1
ATOM 4704 C C . ALA B 1 255 ? 11.07 -11.328 26.625 1 29.47 255 ALA B C 1
ATOM 4706 O O . ALA B 1 255 ? 11.523 -12.25 25.953 1 29.47 255 ALA B O 1
ATOM 4707 N N . VAL B 1 256 ? 9.75 -11.57 26.375 1 30.62 256 VAL B N 1
ATOM 4708 C CA . VAL B 1 256 ? 9.156 -12.094 25.156 1 30.62 256 VAL B CA 1
ATOM 4709 C C . VAL B 1 256 ? 9.359 -11.094 24.016 1 30.62 256 VAL B C 1
ATOM 4711 O O . VAL B 1 256 ? 9.078 -9.906 24.172 1 30.62 256 VAL B O 1
ATOM 4714 N N . HIS B 1 257 ? 10.281 -11.32 23.016 1 38.25 257 HIS B N 1
ATOM 4715 C CA . HIS B 1 257 ? 10.562 -10.609 21.781 1 38.25 257 HIS B CA 1
ATOM 4716 C C . HIS B 1 257 ? 9.273 -10.164 21.094 1 38.25 257 HIS B C 1
ATOM 4718 O O . HIS B 1 257 ? 8.414 -10.984 20.781 1 38.25 257 HIS B O 1
ATOM 4724 N N . LYS B 1 258 ? 8.703 -9.102 21.469 1 48.78 258 LYS B N 1
ATOM 4725 C CA . LYS B 1 258 ? 7.512 -8.492 20.875 1 48.78 258 LYS B CA 1
ATOM 4726 C C . LYS B 1 258 ? 7.66 -8.352 19.375 1 48.78 258 LYS B C 1
ATOM 4728 O O . LYS B 1 258 ? 8.68 -7.852 18.891 1 48.78 258 LYS B O 1
ATOM 4733 N N . THR B 1 259 ? 7.262 -9.359 18.609 1 51.69 259 THR B N 1
ATOM 4734 C CA . THR B 1 259 ? 7.258 -9.375 17.141 1 51.69 259 THR B CA 1
ATOM 4735 C C . THR B 1 259 ? 6.035 -8.648 16.594 1 51.69 259 THR B C 1
ATOM 4737 O O . THR B 1 259 ? 4.98 -8.625 17.234 1 51.69 259 THR B O 1
ATOM 4740 N N . HIS B 1 260 ? 6.266 -7.934 15.586 1 71.25 260 HIS B N 1
ATOM 4741 C CA . HIS B 1 260 ? 5.137 -7.359 14.859 1 71.25 260 HIS B CA 1
ATOM 4742 C C . HIS B 1 260 ? 4.203 -8.445 14.344 1 71.25 260 HIS B C 1
ATOM 4744 O O . HIS B 1 260 ? 4.648 -9.398 13.695 1 71.25 260 HIS B O 1
ATOM 4750 N N . VAL B 1 261 ? 2.957 -8.25 14.625 1 77.19 261 VAL B N 1
ATOM 4751 C CA . VAL B 1 261 ? 1.987 -9.258 14.219 1 77.19 261 VAL B CA 1
ATOM 4752 C C . VAL B 1 261 ? 1.911 -9.305 12.688 1 77.19 261 VAL B C 1
ATOM 4754 O O . VAL B 1 261 ? 2.016 -10.383 12.094 1 77.19 261 VAL B O 1
ATOM 4757 N N . GLU B 1 262 ? 1.732 -8.227 12.078 1 83.94 262 GLU B N 1
ATOM 4758 C CA . GLU B 1 262 ? 1.688 -8.156 10.617 1 83.94 262 GLU B CA 1
ATOM 4759 C C . GLU B 1 262 ? 2.893 -7.402 10.062 1 83.94 262 GLU B C 1
ATOM 4761 O O . GLU B 1 262 ? 3.055 -6.207 10.32 1 83.94 262 GLU B O 1
ATOM 4766 N N . LYS B 1 263 ? 3.705 -8.125 9.336 1 90.44 263 LYS B N 1
ATOM 4767 C CA . LYS B 1 263 ? 4.922 -7.586 8.734 1 90.44 263 LYS B CA 1
ATOM 4768 C C . LYS B 1 263 ? 5.328 -8.383 7.496 1 90.44 263 LYS B C 1
ATOM 4770 O O . LYS B 1 263 ? 4.965 -9.555 7.363 1 90.44 263 LYS B O 1
ATOM 4775 N N . ASP B 1 264 ? 6.012 -7.742 6.535 1 95.81 264 ASP B N 1
ATOM 4776 C CA . ASP B 1 264 ? 6.578 -8.375 5.348 1 95.81 264 ASP B CA 1
ATOM 4777 C C . ASP B 1 264 ? 5.48 -8.766 4.359 1 95.81 264 ASP B C 1
ATOM 4779 O O . ASP B 1 264 ? 5.535 -9.836 3.758 1 95.81 264 ASP B O 1
ATOM 4783 N N . PHE B 1 265 ? 4.449 -7.91 4.324 1 97.06 265 PHE B N 1
ATOM 4784 C CA . PHE B 1 265 ? 3.338 -8.141 3.408 1 97.06 265 PHE B CA 1
ATOM 4785 C C . PHE B 1 265 ? 3.361 -7.141 2.26 1 97.06 265 PHE B C 1
ATOM 4787 O O . PHE B 1 265 ? 3.807 -6.008 2.43 1 97.06 265 PHE B O 1
ATOM 4794 N N . ILE B 1 266 ? 2.871 -7.586 1.168 1 97.88 266 ILE B N 1
ATOM 4795 C CA . ILE B 1 266 ? 2.459 -6.703 0.081 1 97.88 266 ILE B CA 1
ATOM 4796 C C . ILE B 1 266 ? 1.28 -7.324 -0.667 1 97.88 266 ILE B C 1
ATOM 4798 O O . ILE B 1 266 ? 1.304 -8.508 -1.001 1 97.88 266 ILE B O 1
ATOM 4802 N N . ALA B 1 267 ? 0.289 -6.57 -0.856 1 97.62 267 ALA B N 1
ATOM 4803 C CA . ALA B 1 267 ? -0.847 -6.996 -1.669 1 97.62 267 ALA B CA 1
ATOM 4804 C C . ALA B 1 267 ? -0.99 -6.125 -2.912 1 97.62 267 ALA B C 1
ATOM 4806 O O . ALA B 1 267 ? -0.812 -4.906 -2.848 1 97.62 267 ALA B O 1
ATOM 4807 N N . PHE B 1 268 ? -1.196 -6.719 -4.016 1 97.94 268 PHE B N 1
ATOM 4808 C CA . PHE B 1 268 ? -1.436 -6.039 -5.285 1 97.94 268 PHE B CA 1
ATOM 4809 C C . PHE B 1 268 ? -2.811 -6.398 -5.836 1 97.94 268 PHE B C 1
ATOM 4811 O O . PHE B 1 268 ? -3.037 -7.527 -6.27 1 97.94 268 PHE B O 1
ATOM 4818 N N . CYS B 1 269 ? -3.666 -5.422 -5.82 1 93.88 269 CYS B N 1
ATOM 4819 C CA . CYS B 1 269 ? -5.059 -5.629 -6.199 1 93.88 269 CYS B CA 1
ATOM 4820 C C . CYS B 1 269 ? -5.336 -5.059 -7.586 1 93.88 269 CYS B C 1
ATOM 4822 O O . CYS B 1 269 ? -4.816 -4.004 -7.941 1 93.88 269 CYS B O 1
ATOM 4824 N N . SER B 1 270 ? -6.242 -5.699 -8.273 1 89.75 270 SER B N 1
ATOM 4825 C CA . SER B 1 270 ? -6.5 -5.352 -9.664 1 89.75 270 SER B CA 1
ATOM 4826 C C . SER B 1 270 ? -7.195 -3.998 -9.773 1 89.75 270 SER B C 1
ATOM 4828 O O . SER B 1 270 ? -7.156 -3.359 -10.828 1 89.75 270 SER B O 1
ATOM 4830 N N . SER B 1 271 ? -7.832 -3.57 -8.734 1 79.56 271 SER B N 1
ATOM 4831 C CA . SER B 1 271 ? -8.555 -2.305 -8.805 1 79.56 271 SER B CA 1
ATOM 4832 C C . SER B 1 271 ? -8.523 -1.568 -7.473 1 79.56 271 SER B C 1
ATOM 4834 O O . SER B 1 271 ? -8.18 -2.154 -6.441 1 79.56 271 SER B O 1
ATOM 4836 N N . THR B 1 272 ? -8.82 -0.307 -7.664 1 73.31 272 THR B N 1
ATOM 4837 C CA . THR B 1 272 ? -9.039 0.475 -6.453 1 73.31 272 THR B CA 1
ATOM 4838 C C . THR B 1 272 ? -10.391 0.141 -5.832 1 73.31 272 THR B C 1
ATOM 4840 O O . THR B 1 272 ? -11.266 -0.422 -6.496 1 73.31 272 THR B O 1
ATOM 4843 N N . PRO B 1 273 ? -10.492 0.48 -4.574 1 67.69 273 PRO B N 1
ATOM 4844 C CA . PRO B 1 273 ? -11.805 0.28 -3.953 1 67.69 273 PRO B CA 1
ATOM 4845 C C . PRO B 1 273 ? -12.938 0.954 -4.727 1 67.69 273 PRO B C 1
ATOM 4847 O O . PRO B 1 273 ? -12.75 2.049 -5.266 1 67.69 273 PRO B O 1
ATOM 4850 N N . HIS B 1 274 ? -14.055 0.268 -4.887 1 64.62 274 HIS B N 1
ATOM 4851 C CA . HIS B 1 274 ? -15.312 0.703 -5.484 1 64.62 274 HIS B CA 1
ATOM 4852 C C . HIS B 1 274 ? -15.258 0.623 -7.004 1 64.62 274 HIS B C 1
ATOM 4854 O O . HIS B 1 274 ? -16.172 1.072 -7.691 1 64.62 274 HIS B O 1
ATOM 4860 N N . ASN B 1 275 ? -14.148 0.151 -7.52 1 64.06 275 ASN B N 1
ATOM 4861 C CA . ASN B 1 275 ? -14.016 0.079 -8.969 1 64.06 275 ASN B CA 1
ATOM 4862 C C . ASN B 1 275 ? -14 -1.365 -9.461 1 64.06 275 ASN B C 1
ATOM 4864 O O . ASN B 1 275 ? -13.75 -2.287 -8.688 1 64.06 275 ASN B O 1
ATOM 4868 N N . MET B 1 276 ? -14.375 -1.456 -10.742 1 55.5 276 MET B N 1
ATOM 4869 C CA . MET B 1 276 ? -14.484 -2.771 -11.367 1 55.5 276 MET B CA 1
ATOM 4870 C C . MET B 1 276 ? -13.172 -3.184 -12.008 1 55.5 276 MET B C 1
ATOM 4872 O O . MET B 1 276 ? -12.352 -2.332 -12.367 1 55.5 276 MET B O 1
ATOM 4876 N N . SER B 1 277 ? -13.023 -4.555 -12 1 62.94 277 SER B N 1
ATOM 4877 C CA . SER B 1 277 ? -11.93 -5.16 -12.75 1 62.94 277 SER B CA 1
ATOM 4878 C C . SER B 1 277 ? -12.414 -5.691 -14.094 1 62.94 277 SER B C 1
ATOM 4880 O O . SER B 1 277 ? -13.531 -6.203 -14.203 1 62.94 277 SER B O 1
ATOM 4882 N N . TRP B 1 278 ? -11.641 -5.418 -15.164 1 57.09 278 TRP B N 1
ATOM 4883 C CA . TRP B 1 278 ? -12.07 -5.762 -16.516 1 57.09 278 TRP B CA 1
ATOM 4884 C C . TRP B 1 278 ? -11.43 -7.066 -16.969 1 57.09 278 TRP B C 1
ATOM 4886 O O . TRP B 1 278 ? -10.281 -7.359 -16.625 1 57.09 278 TRP B O 1
ATOM 4896 N N . ARG B 1 279 ? -12.281 -7.891 -17.625 1 58.78 279 ARG B N 1
ATOM 4897 C CA . ARG B 1 279 ? -11.836 -9.172 -18.172 1 58.78 279 ARG B CA 1
ATOM 4898 C C . ARG B 1 279 ? -12.148 -9.281 -19.656 1 58.78 279 ARG B C 1
ATOM 4900 O O . ARG B 1 279 ? -13.195 -8.828 -20.109 1 58.78 279 ARG B O 1
ATOM 4907 N N . ASP B 1 280 ? -11.047 -9.648 -20.328 1 59.25 280 ASP B N 1
ATOM 4908 C CA . ASP B 1 280 ? -11.273 -10.023 -21.719 1 59.25 280 ASP B CA 1
ATOM 4909 C C . ASP B 1 280 ? -11.695 -11.484 -21.844 1 59.25 280 ASP B C 1
ATOM 4911 O O . ASP B 1 280 ? -11.008 -12.375 -21.344 1 59.25 280 ASP B O 1
ATOM 4915 N N . LYS B 1 281 ? -12.758 -11.758 -22.422 1 60.62 281 LYS B N 1
ATOM 4916 C CA . LYS B 1 281 ? -13.344 -13.094 -22.516 1 60.62 281 LYS B CA 1
ATOM 4917 C C . LYS B 1 281 ? -12.375 -14.078 -23.172 1 60.62 281 LYS B C 1
ATOM 4919 O O . LYS B 1 281 ? -12.383 -15.266 -22.844 1 60.62 281 LYS B O 1
ATOM 4924 N N . THR B 1 282 ? -11.5 -13.539 -23.969 1 60.28 282 THR B N 1
ATOM 4925 C CA . THR B 1 282 ? -10.656 -14.445 -24.75 1 60.28 282 THR B CA 1
ATOM 4926 C C . THR B 1 282 ? -9.234 -14.453 -24.203 1 60.28 282 THR B C 1
ATOM 4928 O O . THR B 1 282 ? -8.508 -15.438 -24.375 1 60.28 282 THR B O 1
ATOM 4931 N N . LYS B 1 283 ? -8.844 -13.477 -23.578 1 67.94 283 LYS B N 1
ATOM 4932 C CA . LYS B 1 283 ? -7.426 -13.375 -23.25 1 67.94 283 LYS B CA 1
ATOM 4933 C C . LYS B 1 283 ? -7.211 -13.32 -21.75 1 67.94 283 LYS B C 1
ATOM 4935 O O . LYS B 1 283 ? -6.074 -13.32 -21.266 1 67.94 283 LYS B O 1
ATOM 4940 N N . GLY B 1 284 ? -8.266 -13.484 -21.047 1 74.12 284 GLY B N 1
ATOM 4941 C CA . GLY B 1 284 ? -8.117 -13.375 -19.609 1 74.12 284 GLY B CA 1
ATOM 4942 C C . GLY B 1 284 ? -8.266 -11.961 -19.094 1 74.12 284 GLY B C 1
ATOM 4943 O O . GLY B 1 284 ? -8.75 -11.078 -19.812 1 74.12 284 GLY B O 1
ATOM 4944 N N . SER B 1 285 ? -7.934 -11.852 -17.859 1 85.38 285 SER B N 1
ATOM 4945 C CA . SER B 1 285 ? -8.031 -10.531 -17.25 1 85.38 285 SER B CA 1
ATOM 4946 C C . SER B 1 285 ? -6.844 -9.656 -17.641 1 85.38 285 SER B C 1
ATOM 4948 O O . SER B 1 285 ? -5.711 -10.133 -17.703 1 85.38 285 SER B O 1
ATOM 4950 N N . PHE B 1 286 ? -7.121 -8.445 -17.922 1 84.12 286 PHE B N 1
ATOM 4951 C CA . PHE B 1 286 ? -6.086 -7.496 -18.312 1 84.12 286 PHE B CA 1
ATOM 4952 C C . PHE B 1 286 ? -5.043 -7.344 -17.219 1 84.12 286 PHE B C 1
ATOM 4954 O O . PHE B 1 286 ? -3.844 -7.289 -17.484 1 84.12 286 PHE B O 1
ATOM 4961 N N . PHE B 1 287 ? -5.473 -7.312 -16.016 1 90.81 287 PHE B N 1
ATOM 4962 C CA . PHE B 1 287 ? -4.566 -7.156 -14.891 1 90.81 287 PHE B CA 1
ATOM 4963 C C . PHE B 1 287 ? -3.555 -8.297 -14.852 1 90.81 287 PHE B C 1
ATOM 4965 O O . PHE B 1 287 ? -2.348 -8.062 -14.766 1 90.81 287 PHE B O 1
ATOM 4972 N N . ILE B 1 288 ? -3.979 -9.523 -14.883 1 93.44 288 ILE B N 1
ATOM 4973 C CA . ILE B 1 288 ? -3.109 -10.688 -14.789 1 93.44 288 ILE B CA 1
ATOM 4974 C C . ILE B 1 288 ? -2.178 -10.75 -15.992 1 93.44 288 ILE B C 1
ATOM 4976 O O . ILE B 1 288 ? -0.991 -11.055 -15.859 1 93.44 288 ILE B O 1
ATOM 4980 N N . THR B 1 289 ? -2.709 -10.445 -17.141 1 91.81 289 THR B N 1
ATOM 4981 C CA . THR B 1 289 ? -1.893 -10.461 -18.344 1 91.81 289 THR B CA 1
ATOM 4982 C C . THR B 1 289 ? -0.755 -9.445 -18.25 1 91.81 289 THR B C 1
ATOM 4984 O O . THR B 1 289 ? 0.395 -9.766 -18.562 1 91.81 289 THR B O 1
ATOM 4987 N N . GLN B 1 290 ? -1.111 -8.258 -17.812 1 92.69 290 GLN B N 1
ATOM 4988 C CA . GLN B 1 290 ? -0.084 -7.23 -17.672 1 92.69 290 GLN B CA 1
ATOM 4989 C C . GLN B 1 290 ? 0.903 -7.602 -16.562 1 92.69 290 GLN B C 1
ATOM 4991 O O . GLN B 1 290 ? 2.1 -7.324 -16.672 1 92.69 290 GLN B O 1
ATOM 4996 N N . LEU B 1 291 ? 0.357 -8.148 -15.523 1 96.38 291 LEU B N 1
ATOM 4997 C CA . LEU B 1 291 ? 1.212 -8.609 -14.43 1 96.38 291 LEU B CA 1
ATOM 4998 C C . LEU B 1 291 ? 2.246 -9.609 -14.938 1 96.38 291 LEU B C 1
ATOM 5000 O O . LEU B 1 291 ? 3.443 -9.445 -14.695 1 96.38 291 LEU B O 1
ATOM 5004 N N . ILE B 1 292 ? 1.809 -10.602 -15.656 1 96.62 292 ILE B N 1
ATOM 5005 C CA . ILE B 1 292 ? 2.684 -11.641 -16.188 1 96.62 292 ILE B CA 1
ATOM 5006 C C . ILE B 1 292 ? 3.721 -11.016 -17.125 1 96.62 292 ILE B C 1
ATOM 5008 O O . ILE B 1 292 ? 4.918 -11.289 -17 1 96.62 292 ILE B O 1
ATOM 5012 N N . THR B 1 293 ? 3.23 -10.125 -17.953 1 95.75 293 THR B N 1
ATOM 5013 C CA . THR B 1 293 ? 4.113 -9.477 -18.922 1 95.75 293 THR B CA 1
ATOM 5014 C C . THR B 1 293 ? 5.211 -8.688 -18.203 1 95.75 293 THR B C 1
ATOM 5016 O O . THR B 1 293 ? 6.387 -8.797 -18.547 1 95.75 293 THR B O 1
ATOM 5019 N N . CYS B 1 294 ? 4.824 -7.973 -17.234 1 97 294 CYS B N 1
ATOM 5020 C CA . CYS B 1 294 ? 5.781 -7.137 -16.516 1 97 294 CYS B CA 1
ATOM 5021 C C . CYS B 1 294 ? 6.762 -7.988 -15.719 1 97 294 CYS B C 1
ATOM 5023 O O . CYS B 1 294 ? 7.953 -7.676 -15.656 1 97 294 CYS B O 1
ATOM 5025 N N . PHE B 1 295 ? 6.297 -9.062 -15.117 1 98 295 PHE B N 1
ATOM 5026 C CA . PHE B 1 295 ? 7.211 -9.961 -14.414 1 98 295 PHE B CA 1
ATOM 5027 C C . PHE B 1 295 ? 8.219 -10.57 -15.375 1 98 295 PHE B C 1
ATOM 5029 O O . PHE B 1 295 ? 9.414 -10.641 -15.07 1 98 295 PHE B O 1
ATOM 5036 N N . GLN B 1 296 ? 7.723 -10.969 -16.469 1 97.56 296 GLN B N 1
ATOM 5037 C CA . GLN B 1 296 ? 8.586 -11.617 -17.469 1 97.56 296 GLN B CA 1
ATOM 5038 C C . GLN B 1 296 ? 9.656 -10.656 -17.969 1 97.56 296 GLN B C 1
ATOM 5040 O O . GLN B 1 296 ? 10.797 -11.055 -18.188 1 97.56 296 GLN B O 1
ATOM 5045 N N . LYS B 1 297 ? 9.273 -9.445 -18.016 1 96.5 297 LYS B N 1
ATOM 5046 C CA . LYS B 1 297 ? 10.164 -8.461 -18.625 1 96.5 297 LYS B CA 1
ATOM 5047 C C . LYS B 1 297 ? 11.125 -7.879 -17.594 1 96.5 297 LYS B C 1
ATOM 5049 O O . LYS B 1 297 ? 12.266 -7.551 -17.906 1 96.5 297 LYS B O 1
ATOM 5054 N N . TYR B 1 298 ? 10.633 -7.793 -16.359 1 96.69 298 TYR B N 1
ATOM 5055 C CA . TYR B 1 298 ? 11.367 -6.871 -15.492 1 96.69 298 TYR B CA 1
ATOM 5056 C C . TYR B 1 298 ? 11.844 -7.566 -14.227 1 96.69 298 TYR B C 1
ATOM 5058 O O . TYR B 1 298 ? 12.711 -7.051 -13.516 1 96.69 298 TYR B O 1
ATOM 5066 N N . SER B 1 299 ? 11.398 -8.75 -13.852 1 96.56 299 SER B N 1
ATOM 5067 C CA . SER B 1 299 ? 11.664 -9.336 -12.539 1 96.56 299 SER B CA 1
ATOM 5068 C C . SER B 1 299 ? 13.117 -9.789 -12.414 1 96.56 299 SER B C 1
ATOM 5070 O O . SER B 1 299 ? 13.594 -10.062 -11.312 1 96.56 299 SER B O 1
ATOM 5072 N N . TRP B 1 300 ? 13.859 -9.82 -13.531 1 94.69 300 TRP B N 1
ATOM 5073 C CA . TRP B 1 300 ? 15.242 -10.297 -13.484 1 94.69 300 TRP B CA 1
ATOM 5074 C C . TRP B 1 300 ? 16.172 -9.234 -12.898 1 94.69 300 TRP B C 1
ATOM 5076 O O . TRP B 1 300 ? 17.266 -9.547 -12.438 1 94.69 300 TRP B O 1
ATOM 5086 N N . TYR B 1 301 ? 15.711 -7.969 -12.914 1 93.75 301 TYR B N 1
ATOM 5087 C CA . TYR B 1 301 ? 16.625 -6.957 -12.398 1 93.75 301 TYR B CA 1
ATOM 5088 C C . TYR B 1 301 ? 15.906 -5.973 -11.492 1 93.75 301 TYR B C 1
ATOM 5090 O O . TYR B 1 301 ? 16.531 -5.234 -10.734 1 93.75 301 TYR B O 1
ATOM 5098 N N . CYS B 1 302 ? 14.562 -5.914 -11.539 1 95.38 302 CYS B N 1
ATOM 5099 C CA . CYS B 1 302 ? 13.781 -5.023 -10.688 1 95.38 302 CYS B CA 1
ATOM 5100 C C . CYS B 1 302 ? 13.305 -5.746 -9.43 1 95.38 302 CYS B C 1
ATOM 5102 O O . CYS B 1 302 ? 13 -6.938 -9.477 1 95.38 302 CYS B O 1
ATOM 5104 N N . HIS B 1 303 ? 13.305 -4.996 -8.281 1 96.62 303 HIS B N 1
ATOM 5105 C CA . HIS B 1 303 ? 12.625 -5.578 -7.125 1 96.62 303 HIS B CA 1
ATOM 5106 C C . HIS B 1 303 ? 11.109 -5.48 -7.27 1 96.62 303 HIS B C 1
ATOM 5108 O O . HIS B 1 303 ? 10.609 -4.762 -8.141 1 96.62 303 HIS B O 1
ATOM 5114 N N . LEU B 1 304 ? 10.383 -6.133 -6.488 1 97.88 304 LEU B N 1
ATOM 5115 C CA . LEU B 1 304 ? 8.961 -6.41 -6.652 1 97.88 304 LEU B CA 1
ATOM 5116 C C . LEU B 1 304 ? 8.172 -5.117 -6.793 1 97.88 304 LEU B C 1
ATOM 5118 O O . LEU B 1 304 ? 7.297 -5.008 -7.656 1 97.88 304 LEU B O 1
ATOM 5122 N N . LEU B 1 305 ? 8.43 -4.102 -5.918 1 97.5 305 LEU B N 1
ATOM 5123 C CA . LEU B 1 305 ? 7.684 -2.848 -5.957 1 97.5 305 LEU B CA 1
ATOM 5124 C C . LEU B 1 305 ? 7.863 -2.146 -7.301 1 97.5 305 LEU B C 1
ATOM 5126 O O . LEU B 1 305 ? 6.922 -1.539 -7.82 1 97.5 305 LEU B O 1
ATOM 5130 N N . GLU B 1 306 ? 9 -2.219 -7.816 1 96.88 306 GLU B N 1
ATOM 5131 C CA . GLU B 1 306 ? 9.258 -1.634 -9.133 1 96.88 306 GLU B CA 1
ATOM 5132 C C . GLU B 1 306 ? 8.461 -2.355 -10.219 1 96.88 306 GLU B C 1
ATOM 5134 O O . GLU B 1 306 ? 7.93 -1.72 -11.133 1 96.88 306 GLU B O 1
ATOM 5139 N N . VAL B 1 307 ? 8.438 -3.674 -10.125 1 97.88 307 VAL B N 1
ATOM 5140 C CA . VAL B 1 307 ? 7.668 -4.449 -11.094 1 97.88 307 VAL B CA 1
ATOM 5141 C C . VAL B 1 307 ? 6.191 -4.062 -11.016 1 97.88 307 VAL B C 1
ATOM 5143 O O . VAL B 1 307 ? 5.535 -3.871 -12.039 1 97.88 307 VAL B O 1
ATOM 5146 N N . PHE B 1 308 ? 5.672 -3.963 -9.789 1 98.12 308 PHE B N 1
ATOM 5147 C CA . PHE B 1 308 ? 4.281 -3.561 -9.602 1 98.12 308 PHE B CA 1
ATOM 5148 C C . PHE B 1 308 ? 4.035 -2.174 -10.18 1 98.12 308 PHE B C 1
ATOM 5150 O O . PHE B 1 308 ? 2.984 -1.92 -10.773 1 98.12 308 PHE B O 1
ATOM 5157 N N . GLN B 1 309 ? 4.98 -1.311 -9.992 1 97 309 GLN B N 1
ATOM 5158 C CA . GLN B 1 309 ? 4.844 0.029 -10.555 1 97 309 GLN B CA 1
ATOM 5159 C C . GLN B 1 309 ? 4.777 -0.018 -12.078 1 97 309 GLN B C 1
ATOM 5161 O O . GLN B 1 309 ? 4.023 0.737 -12.695 1 97 309 GLN B O 1
ATOM 5166 N N . LYS B 1 310 ? 5.609 -0.869 -12.695 1 96.31 310 LYS B N 1
ATOM 5167 C CA . LYS B 1 310 ? 5.551 -1.051 -14.141 1 96.31 310 LYS B CA 1
ATOM 5168 C C . LYS B 1 310 ? 4.172 -1.54 -14.578 1 96.31 310 LYS B C 1
ATOM 5170 O O . LYS B 1 310 ? 3.662 -1.124 -15.625 1 96.31 310 LYS B O 1
ATOM 5175 N N . VAL B 1 311 ? 3.604 -2.451 -13.852 1 95.44 311 VAL B N 1
ATOM 5176 C CA . VAL B 1 311 ? 2.246 -2.902 -14.141 1 95.44 311 VAL B CA 1
ATOM 5177 C C . VAL B 1 311 ? 1.282 -1.721 -14.078 1 95.44 311 VAL B C 1
ATOM 5179 O O . VAL B 1 311 ? 0.466 -1.527 -14.977 1 95.44 311 VAL B O 1
ATOM 5182 N N . GLN B 1 312 ? 1.376 -0.933 -13.008 1 93.75 312 GLN B N 1
ATOM 5183 C CA . GLN B 1 312 ? 0.514 0.236 -12.859 1 93.75 312 GLN B CA 1
ATOM 5184 C C . GLN B 1 312 ? 0.69 1.201 -14.031 1 93.75 312 GLN B C 1
ATOM 5186 O O . GLN B 1 312 ? -0.286 1.767 -14.531 1 93.75 312 GLN B O 1
ATOM 5191 N N . GLN B 1 313 ? 1.891 1.361 -14.516 1 92.62 313 GLN B N 1
ATOM 5192 C CA . GLN B 1 313 ? 2.184 2.232 -15.648 1 92.62 313 GLN B CA 1
ATOM 5193 C C . GLN B 1 313 ? 1.482 1.743 -16.906 1 92.62 313 GLN B C 1
ATOM 5195 O O . GLN B 1 313 ? 1.062 2.547 -17.75 1 92.62 313 GLN B O 1
ATOM 5200 N N . SER B 1 314 ? 1.376 0.487 -16.969 1 89.94 314 SER B N 1
ATOM 5201 C CA . SER B 1 314 ? 0.74 -0.087 -18.156 1 89.94 314 SER B CA 1
ATOM 5202 C C . SER B 1 314 ? -0.746 0.253 -18.203 1 89.94 314 SER B C 1
ATOM 5204 O O . SER B 1 314 ? -1.387 0.114 -19.25 1 89.94 314 SER B O 1
ATOM 5206 N N . PHE B 1 315 ? -1.261 0.729 -17.094 1 86.62 315 PHE B N 1
ATOM 5207 C CA . PHE B 1 315 ? -2.678 1.068 -17.016 1 86.62 315 PHE B CA 1
ATOM 5208 C C . PHE B 1 315 ? -2.883 2.568 -17.188 1 86.62 315 PHE B C 1
ATOM 5210 O O . PHE B 1 315 ? -4.016 3.055 -17.141 1 86.62 315 PHE B O 1
ATOM 5217 N N . GLU B 1 316 ? -1.801 3.385 -17.344 1 80.94 316 GLU B N 1
ATOM 5218 C CA . GLU B 1 316 ? -1.911 4.84 -17.406 1 80.94 316 GLU B CA 1
ATOM 5219 C C . GLU B 1 316 ? -2.729 5.273 -18.625 1 80.94 316 GLU B C 1
ATOM 5221 O O . GLU B 1 316 ? -3.479 6.25 -18.547 1 80.94 316 GLU B O 1
ATOM 5226 N N . THR B 1 317 ? -2.346 4.812 -19.75 1 66.12 317 THR B N 1
ATOM 5227 C CA . THR B 1 317 ? -3.143 5.168 -20.922 1 66.12 317 THR B CA 1
ATOM 5228 C C . THR B 1 317 ? -4.477 4.426 -20.922 1 66.12 317 THR B C 1
ATOM 5230 O O . THR B 1 317 ? -4.508 3.199 -21.031 1 66.12 317 THR B O 1
ATOM 5233 N N . PRO B 1 318 ? -5.363 5.336 -20.406 1 55.5 318 PRO B N 1
ATOM 5234 C CA . PRO B 1 318 ? -6.641 4.656 -20.172 1 55.5 318 PRO B CA 1
ATOM 5235 C C . PRO B 1 318 ? -7.191 4.008 -21.438 1 55.5 318 PRO B C 1
ATOM 5237 O O . PRO B 1 318 ? -7.129 4.602 -22.531 1 55.5 318 PRO B O 1
ATOM 5240 N N . SER B 1 319 ? -6.891 2.803 -21.719 1 48.88 319 SER B N 1
ATOM 5241 C CA . SER B 1 319 ? -7.906 2.299 -22.641 1 48.88 319 SER B CA 1
ATOM 5242 C C . SER B 1 319 ? -9.312 2.553 -22.094 1 48.88 319 SER B C 1
ATOM 5244 O O . SER B 1 319 ? -9.484 3.27 -21.109 1 48.88 319 SER B O 1
ATOM 5246 N N . VAL B 1 320 ? -10.234 1.758 -22.516 1 44.28 320 VAL B N 1
ATOM 5247 C CA . VAL B 1 320 ? -11.664 1.837 -22.219 1 44.28 320 VAL B CA 1
ATOM 5248 C C . VAL B 1 320 ? -11.891 1.851 -20.703 1 44.28 320 VAL B C 1
ATOM 5250 O O . VAL B 1 320 ? -12.867 2.418 -20.234 1 44.28 320 VAL B O 1
ATOM 5253 N N . ARG B 1 321 ? -11.102 1.044 -19.828 1 51 321 ARG B N 1
ATOM 5254 C CA . ARG B 1 321 ? -11.688 0.617 -18.562 1 51 321 ARG B CA 1
ATOM 5255 C C . ARG B 1 321 ? -10.875 1.144 -17.391 1 51 321 ARG B C 1
ATOM 5257 O O . ARG B 1 321 ? -9.648 1.082 -17.391 1 51 321 ARG B O 1
ATOM 5264 N N . ALA B 1 322 ? -11.32 2.27 -16.547 1 58.94 322 ALA B N 1
ATOM 5265 C CA . ALA B 1 322 ? -10.859 3.062 -15.414 1 58.94 322 ALA B CA 1
ATOM 5266 C C . ALA B 1 322 ? -10.414 2.166 -14.266 1 58.94 322 ALA B C 1
ATOM 5268 O O . ALA B 1 322 ? -11.125 2.021 -13.266 1 58.94 322 ALA B O 1
ATOM 5269 N N . GLN B 1 323 ? -9.477 1.149 -14.453 1 72.5 323 GLN B N 1
ATOM 5270 C CA . GLN B 1 323 ? -8.922 0.288 -13.414 1 72.5 323 GLN B CA 1
ATOM 5271 C C . GLN B 1 323 ? -7.469 0.647 -13.125 1 72.5 323 GLN B C 1
ATOM 5273 O O . GLN B 1 323 ? -6.641 0.712 -14.039 1 72.5 323 GLN B O 1
ATOM 5278 N N . MET B 1 324 ? -7.203 1.061 -11.906 1 84.5 324 MET B N 1
ATOM 5279 C CA . MET B 1 324 ? -5.816 1.253 -11.492 1 84.5 324 MET B CA 1
ATOM 5280 C C . MET B 1 324 ? -5.422 0.232 -10.438 1 84.5 324 MET B C 1
ATOM 5282 O O . MET B 1 324 ? -5.895 0.293 -9.297 1 84.5 324 MET B O 1
ATOM 5286 N N . PRO B 1 325 ? -4.578 -0.777 -10.898 1 92 325 PRO B N 1
ATOM 5287 C CA . PRO B 1 325 ? -4.086 -1.681 -9.859 1 92 325 PRO B CA 1
ATOM 5288 C C . PRO B 1 325 ? -3.51 -0.937 -8.656 1 92 325 PRO B C 1
ATOM 5290 O O . PRO B 1 325 ? -2.871 0.107 -8.82 1 92 325 PRO B O 1
ATOM 5293 N N . THR B 1 326 ? -3.783 -1.459 -7.5 1 94.19 326 THR B N 1
ATOM 5294 C CA . THR B 1 326 ? -3.455 -0.718 -6.289 1 94.19 326 THR B CA 1
ATOM 5295 C C . THR B 1 326 ? -2.73 -1.613 -5.285 1 94.19 326 THR B C 1
ATOM 5297 O O . THR B 1 326 ? -3.113 -2.77 -5.09 1 94.19 326 THR B O 1
ATOM 5300 N N . ILE B 1 327 ? -1.633 -1.076 -4.727 1 96.75 327 ILE B N 1
ATOM 5301 C CA . ILE B 1 327 ? -0.88 -1.794 -3.705 1 96.75 327 ILE B CA 1
ATOM 5302 C C . ILE B 1 327 ? -1.49 -1.523 -2.33 1 96.75 327 ILE B C 1
ATOM 5304 O O . ILE B 1 327 ? -1.817 -0.38 -2.004 1 96.75 327 ILE B O 1
ATOM 5308 N N . GLU B 1 328 ? -1.664 -2.615 -1.602 1 94.06 328 GLU B N 1
ATOM 5309 C CA . GLU B 1 328 ? -2.283 -2.535 -0.281 1 94.06 328 GLU B CA 1
ATOM 5310 C C . GLU B 1 328 ? -1.431 -3.24 0.771 1 94.06 328 GLU B C 1
ATOM 5312 O O . GLU B 1 328 ? -0.717 -4.195 0.46 1 94.06 328 GLU B O 1
ATOM 5317 N N . ARG B 1 329 ? -1.498 -2.705 2.029 1 94.06 329 ARG B N 1
ATOM 5318 C CA . ARG B 1 329 ? -0.946 -3.342 3.221 1 94.06 329 ARG B CA 1
ATOM 5319 C C . ARG B 1 329 ? 0.541 -3.635 3.043 1 94.06 329 ARG B C 1
ATOM 5321 O O . ARG B 1 329 ? 0.998 -4.742 3.332 1 94.06 329 ARG B O 1
ATOM 5328 N N . LEU B 1 330 ? 1.225 -2.705 2.447 1 97.5 330 LEU B N 1
ATOM 5329 C CA . LEU B 1 330 ? 2.662 -2.857 2.25 1 97.5 330 LEU B CA 1
ATOM 5330 C C . LEU B 1 330 ? 3.418 -2.623 3.553 1 97.5 330 LEU B C 1
ATOM 5332 O O . LEU B 1 330 ? 3.41 -1.514 4.09 1 97.5 330 LEU B O 1
ATOM 5336 N N . SER B 1 331 ? 4.043 -3.697 4.051 1 95.12 331 SER B N 1
ATOM 5337 C CA . SER B 1 331 ? 4.809 -3.623 5.293 1 95.12 331 SER B CA 1
ATOM 5338 C C . SER B 1 331 ? 6.18 -4.266 5.137 1 95.12 331 SER B C 1
ATOM 5340 O O . SER B 1 331 ? 6.758 -4.754 6.109 1 95.12 331 SER B O 1
ATOM 5342 N N . MET B 1 332 ? 6.629 -4.332 3.902 1 95.94 332 MET B N 1
ATOM 5343 C CA . MET B 1 332 ? 7.984 -4.809 3.643 1 95.94 332 MET B CA 1
ATOM 5344 C C . MET B 1 332 ? 9.016 -3.748 4.02 1 95.94 332 MET B C 1
ATOM 5346 O O . MET B 1 332 ? 8.898 -2.592 3.611 1 95.94 332 MET B O 1
ATOM 5350 N N . THR B 1 333 ? 10 -4.156 4.715 1 94.12 333 THR B N 1
ATOM 5351 C CA . THR B 1 333 ? 10.984 -3.195 5.203 1 94.12 333 THR B CA 1
ATOM 5352 C C . THR B 1 333 ? 12.258 -3.242 4.359 1 94.12 333 THR B C 1
ATOM 5354 O O . THR B 1 333 ? 13.195 -2.479 4.594 1 94.12 333 THR B O 1
ATOM 5357 N N . ARG B 1 334 ? 12.297 -4.129 3.42 1 95.75 334 ARG B N 1
ATOM 5358 C CA . ARG B 1 334 ? 13.406 -4.273 2.482 1 95.75 334 ARG B CA 1
ATOM 5359 C C . ARG B 1 334 ? 12.898 -4.531 1.067 1 95.75 334 ARG B C 1
ATOM 5361 O O . ARG B 1 334 ? 11.727 -4.875 0.876 1 95.75 334 ARG B O 1
ATOM 5368 N N . ASP B 1 335 ? 13.828 -4.324 0.184 1 96.88 335 ASP B N 1
ATOM 5369 C CA . ASP B 1 335 ? 13.469 -4.641 -1.195 1 96.88 335 ASP B CA 1
ATOM 5370 C C . ASP B 1 335 ? 13.445 -6.148 -1.424 1 96.88 335 ASP B C 1
ATOM 5372 O O . ASP B 1 335 ? 14.305 -6.871 -0.916 1 96.88 335 ASP B O 1
ATOM 5376 N N . PHE B 1 336 ? 12.469 -6.582 -2.154 1 97.62 336 PHE B N 1
ATOM 5377 C CA . PHE B 1 336 ? 12.328 -8 -2.463 1 97.62 336 PHE B CA 1
ATOM 5378 C C . PHE B 1 336 ? 12.586 -8.258 -3.943 1 97.62 336 PHE B C 1
ATOM 5380 O O . PHE B 1 336 ? 11.828 -7.797 -4.801 1 97.62 336 PHE B O 1
ATOM 5387 N N . TYR B 1 337 ? 13.688 -9.008 -4.195 1 96.38 337 TYR B N 1
ATOM 5388 C CA . TYR B 1 337 ? 14.039 -9.43 -5.543 1 96.38 337 TYR B CA 1
ATOM 5389 C C . TYR B 1 337 ? 13.734 -10.914 -5.746 1 96.38 337 TYR B C 1
ATOM 5391 O O . TYR B 1 337 ? 13.961 -11.727 -4.848 1 96.38 337 TYR B O 1
ATOM 5399 N N . LEU B 1 338 ? 13.273 -11.242 -6.961 1 95.12 338 LEU B N 1
ATOM 5400 C CA . LEU B 1 338 ? 12.953 -12.633 -7.266 1 95.12 338 LEU B CA 1
ATOM 5401 C C . LEU B 1 338 ? 14.109 -13.305 -7.992 1 95.12 338 LEU B C 1
ATOM 5403 O O . LEU B 1 338 ? 14.25 -14.531 -7.945 1 95.12 338 LEU B O 1
ATOM 5407 N N . PHE B 1 339 ? 14.906 -12.695 -8.711 1 92.56 339 PHE B N 1
ATOM 5408 C CA . PHE B 1 339 ? 16.078 -13.148 -9.453 1 92.56 339 PHE B CA 1
ATOM 5409 C C . PHE B 1 339 ? 15.789 -14.477 -10.148 1 92.56 339 PHE B C 1
ATOM 5411 O O . PHE B 1 339 ? 16.422 -15.492 -9.852 1 92.56 339 PHE B O 1
ATOM 5418 N N . PRO B 1 340 ? 14.898 -14.422 -11.156 1 92.38 340 PRO B N 1
ATOM 5419 C CA . PRO B 1 340 ? 14.633 -15.68 -11.867 1 92.38 340 PRO B CA 1
ATOM 5420 C C . PRO B 1 340 ? 15.898 -16.328 -12.406 1 92.38 340 PRO B C 1
ATOM 5422 O O . PRO B 1 340 ? 16.766 -15.648 -12.953 1 92.38 340 PRO B O 1
ATOM 5425 N N . GLY B 1 341 ? 16 -17.625 -12.195 1 89.69 341 GLY B N 1
ATOM 5426 C CA . GLY B 1 341 ? 17.156 -18.375 -12.664 1 89.69 341 GLY B CA 1
ATOM 5427 C C . GLY B 1 341 ? 18.203 -18.578 -11.594 1 89.69 341 GLY B C 1
ATOM 5428 O O . GLY B 1 341 ? 19.141 -19.359 -11.773 1 89.69 341 GLY B O 1
ATOM 5429 N N . ASN B 1 342 ? 18.031 -17.812 -10.539 1 89.88 342 ASN B N 1
ATOM 5430 C CA . ASN B 1 342 ? 18.984 -17.922 -9.438 1 89.88 342 ASN B CA 1
ATOM 5431 C C . ASN B 1 342 ? 18.297 -18.297 -8.125 1 89.88 342 ASN B C 1
ATOM 5433 O O . ASN B 1 342 ? 17.109 -18.047 -7.957 1 89.88 342 ASN B O 1
#

Sequence (684 aa):
MEKIRDENATAMDKARALIDAVIRKGQQASNIFIMYICNNDSYLAEKLELSPAPPEIKAGPAESAESTDTLKLCPREDFLRLSKERAGKIYPIKEKKDRTRLALIICNTEFDHLERRNGADHDIVGMKGLLEGLGYSVDVKEELTARDMESVLREFAARPEHKSSDSTFVVLMSHGILDAICGTKHSEGTSDVLPYDTVFRILNNRNCPILKDKPKVIIVQACRGANRGEVWVNDSPKASADSFSQSPENLEEDAVHKTHVEKDFIAFCSSTPHNMSWRDKTKGSFFITQLITCFQKYSWYCHLLEVFQKVQQSFETPSVRAQMPTIERLSMTRDFYLFPGNMEKIRDENATAMDKARALIDAVIRKGQQASNIFIMYICNNDSYLAEKLELSPAPPEIKAGPAESAESTDTLKLCPREDFLRLSKERAGKIYPIKEKKDRTRLALIICNTEFDHLERRNGADHDIVGMKGLLEGLGYSVDVKEELTARDMESVLREFAARPEHKSSDSTFVVLMSHGILDAICGTKHSEGTSDVLPYDTVFRILNNRNCPILKDKPKVIIVQACRGANRGEVWVNDSPKASADSFSQSPENLEEDAVHKTHVEKDFIAFCSSTPHNMSWRDKTKGSFFITQLITCFQKYSWYCHLLEVFQKVQQSFETPSVRAQMPTIERLSMTRDFYLFPGN

Nearest PDB structures (foldseek):
  7wr1-assembly1_A  TM=9.451E-01  e=5.973E-38  Homo sapiens
  7wr1-assembly2_B  TM=9.496E-01  e=1.118E-37  Homo sapiens
  6kmt-assembly4_D  TM=9.611E-01  e=1.228E-35  Mus musculus
  6kmt-assembly3_C  TM=9.600E-01  e=1.935E-34  Mus musculus
  8wra-assembly1_A  TM=9.250E-01  e=9.125E-35  Homo sapiens

Organism: Microcebus murinus (NCBI:txid30608)

Solvent-accessible surface area (backbone atoms only — not comparable to full-atom values): 37115 Å² total; per-residue (Å²): 135,82,81,77,79,75,71,75,73,49,72,64,55,55,52,50,51,51,49,53,56,38,54,70,65,39,71,66,52,37,51,52,49,50,50,48,38,50,74,72,39,56,67,62,24,54,77,69,68,50,72,74,72,75,78,76,75,72,74,58,80,74,66,76,75,66,71,77,89,44,71,45,62,25,52,68,67,56,50,54,47,50,51,60,76,38,58,88,51,40,57,72,77,61,54,61,92,71,40,42,28,45,28,41,38,41,40,42,39,61,40,78,68,48,77,65,45,56,22,46,66,50,41,50,54,51,52,50,51,51,43,43,63,57,58,27,50,73,46,80,45,64,62,40,39,21,68,51,46,52,50,51,49,49,53,58,46,64,42,70,55,42,65,40,24,51,42,36,41,40,36,43,34,29,56,31,38,65,65,27,39,41,14,28,63,25,44,93,89,36,89,25,58,34,47,53,66,55,57,51,52,44,58,14,37,78,62,12,53,66,47,52,94,22,46,38,38,35,38,35,45,34,24,13,21,55,34,45,100,54,78,79,82,79,81,76,78,84,78,78,79,78,73,81,70,76,72,83,69,81,72,70,84,58,96,63,81,48,60,49,48,65,58,22,29,37,29,44,26,36,22,37,81,45,24,42,54,67,63,38,65,84,72,7,35,54,57,58,50,42,44,51,49,32,46,20,71,34,32,34,80,36,34,50,70,56,36,52,28,52,36,34,45,69,43,63,68,49,57,88,73,49,36,37,41,22,35,32,59,34,32,46,58,47,45,46,68,63,34,20,84,84,134,82,79,77,78,75,75,77,77,55,74,64,61,57,54,52,52,51,53,56,57,40,56,70,62,43,72,66,53,36,51,50,48,50,49,47,38,54,73,74,40,57,66,61,37,59,74,66,62,57,67,64,75,79,76,79,74,70,73,57,81,73,66,76,74,66,74,76,90,44,71,45,61,26,54,67,68,57,50,55,48,50,53,60,75,37,58,87,49,42,57,72,78,60,55,61,91,69,40,41,27,46,28,39,36,40,39,42,39,62,40,79,68,47,77,66,45,56,23,46,67,51,41,50,53,50,50,50,51,51,42,41,63,57,58,26,50,73,45,79,46,66,62,39,38,21,69,51,45,52,50,51,50,50,54,58,46,64,42,73,56,42,65,41,24,53,40,38,41,39,36,41,33,29,56,32,37,64,65,26,37,43,15,28,63,26,44,98,89,36,90,24,59,34,47,52,65,53,58,52,52,44,58,15,38,79,62,13,55,65,48,54,95,23,48,39,38,35,39,35,44,33,24,13,20,54,32,45,102,54,80,80,83,80,78,80,80,85,78,80,79,77,72,83,65,80,71,79,70,80,71,71,83,58,96,64,82,47,60,48,49,63,58,22,29,37,29,45,27,35,24,35,79,44,22,43,54,65,63,37,64,84,71,7,34,54,57,58,50,41,44,52,49,33,45,21,71,35,30,34,79,36,34,51,69,56,33,52,28,51,35,36,44,69,43,62,66,48,55,90,68,54,36,38,41,21,34,33,57,33,32,48,57,47,43,46,66,64,32,20,83,83

Secondary structure (DSSP, 8-state):
----------HHHHHHHHHHHHHTT-HHHHHHHHHHHHHH-HHHHHHTT-----------S------TTS-PPPPHHHHHHHHHHTTTTB-----TTT--EEEEEEE----SSS---TTHHHHHHHHHHHHHHTTEEEEEEES--HHHHHHHHHHHHT-GGGGG-S-EEEEEES-EETTEEE-TT--SSS--EEEHHHHHHHHSTTT-GGGTTS-EEEEEES-----SSS------------------------------SS-SEEEEESS-TT-PPPEETTTEEHHHHHHHHHHHHHTTTS-HHHHHHHHHHTTSS--SS----EEESB---SB----TT-/----------HHHHHHHHHHHHHHS-HHHHHHHHHHHHHH-HHHHHHTT---SS------S------TTS-PPPPHHHHHHHHHHTTTTB-----TTT--EEEEEEE----SSS---TTHHHHHHHHHHHHHHTTEEEEEEES--HHHHHHHHHHHHT-GGGGG-S-EEEEEES-EETTEEE-TT--SSS--EEEHHHHHHHHSTTT-GGGTTS-EEEEEES-----SSS------------------------S-----SS-SEEEEESS-TT-PPPEETTTEEHHHHHHHHHHHHHTTTS-HHHHHHHHHHTTSS--SS----EEESB---SB----TT-

InterPro domains:
  IPR001309 Peptidase C14, p20 domain [PS50208] (99-227)
  IPR001315 CARD domain [PF00619] (1-50)
  IPR001315 CARD domain [PS50209] (1-52)
  IPR002138 Peptidase C14, caspase non-catalytic subunit p10 [PS50207] (255-340)
  IPR002398 Peptidase C14 family [PTHR47901] (1-342)
  IPR011029 Death-like domain superfamily [G3DSA:1.10.533.10] (1-51)
  IPR011029 Death-like domain superfamily [SSF47986] (1-50)
  IPR011600 Peptidase C14, caspase domain [PF00656] (100-337)
  IPR015917 Peptidase C14A, caspase catalytic domain [PR00376] (99-112)
  IPR015917 Peptidase C14A, caspase catalytic domain [PR00376] (117-135)
  IPR015917 Peptidase C14A, caspase catalytic domain [PR00376] (135-153)
  IPR015917 Peptidase C14A, caspase catalytic domain [PR00376] (168-176)
  IPR015917 Peptidase C14A, caspase catalytic domain [PR00376] (208-226)
  IPR015917 Peptidase C14A, caspase catalytic domain [PR00376] (277-288)
  IPR015917 Peptidase C14A, caspase catalytic domain [PR00376] (330-339)
  IPR015917 Peptidase C14A, caspase catalytic domain [SM00115] (90-340)
  IPR015917 Peptidase C14A, caspase catalytic domain [cd00032] (90-339)
  IPR016129 Peptidase family C14A, His active site [PS01121] (162-176)
  IPR029030 Caspase-like domain superfamily [SSF52129] (81-341)
  IPR033139 Peptidase family C14A, cysteine active site [PS01122] (214-225)